Protein AF-A0A8T8WGK0-F1 (afdb_monomer)

Radius of gyration: 27.35 Å; Cα contacts (8 Å, |Δi|>4): 465; chains: 1; bounding box: 69×66×84 Å

Foldseek 3Di:
DDQLLVCLVVLVLVVNLVVLVVCLPPDPVSLLVNLVVLLVSLLVVLVSSLVNLVSLLVQCPRPDLSSNLSSLSSLLSNLQPPLCSCLVVLVSLLVQLQPPPHDLSSNLSSLLSLLSNCLVPVPSRLDPSSLVSLLVCCVDPDPSSLLSSLQSLLSNLNNPLVSCLVVLLSLLVSCPPPDPSSVLSSLSSLLSNLVVPLVSCVNSLVSLLVQCPPPDLSSNLSSLSSLLSLLLVLDPPDPDDDDDDDDDDDPPPPDRPPCSLVSLVVSLVVLPPDDDSSVSSNVSSCVSVVSNCVVVPPDDDDDDDDDDDDDDDDDDDDDDDDDDDDDDVLPPDPVSCVVCVVVVVVVQDDDDDQADPPPRHGDDPPDQADPPPRHGD

Mean predicted aligned error: 15.57 Å

Sequence (377 aa):
MTDITTLLDRDDTDAVRARLADRREGDARERKDLLRALRSAAEDDPAAVGRVADAVVPYLTDPDRAVRLSTAKVFVAVAERCPERVVPVREALAERLADEDEFYYVRARAAEALGYAAVADPAAVASPELLADLRIGLAFDDREVREKLAKALEHVALGDPDRLRHRVADLAEHLDDDAETVRYHLLAALVVVGCVDPERLTDARPALVARLDDESPYVRGRAAEALGLLTRADDPEETEDGAGGIEDGAGAAIGTVPGVADDLRAAARVEEADGDATRFVADRVRFALASAADVDAGLVQESDADPGPEPEGVFGDDAPEDDACGDDAAVGTVEGVRATSEAAVTAIRRPNETRCPHCGTDVPDTAPICPVCGSPR

InterPro domains:
  IPR011989 Armadillo-like helical [G3DSA:1.25.10.10] (5-135)
  IPR011989 Armadillo-like helical [G3DSA:1.25.10.10] (160-235)
  IPR016024 Armadillo-type fold [SSF48371] (23-237)
  IPR021133 HEAT, type 2 [PS50077] (204-241)
  IPR026870 Zinc-ribbon domain [PF13240] (356-376)

Structure (mmCIF, N/CA/C/O backbone):
data_AF-A0A8T8WGK0-F1
#
_entry.id   AF-A0A8T8WGK0-F1
#
loop_
_atom_site.group_PDB
_atom_site.id
_atom_site.type_symbol
_atom_site.label_atom_id
_atom_site.label_alt_id
_atom_site.label_comp_id
_atom_site.label_asym_id
_atom_site.label_entity_id
_atom_site.label_seq_id
_atom_site.pdbx_PDB_ins_code
_atom_site.Cartn_x
_atom_site.Cartn_y
_atom_site.Cartn_z
_atom_site.occupancy
_atom_site.B_iso_or_equiv
_atom_site.auth_seq_id
_atom_site.auth_comp_id
_atom_site.auth_asym_id
_atom_site.auth_atom_id
_atom_site.pdbx_PDB_model_num
ATOM 1 N N . MET A 1 1 ? -18.187 10.151 29.656 1.00 60.22 1 MET A N 1
ATOM 2 C CA . MET A 1 1 ? -17.055 9.311 29.212 1.00 60.22 1 MET A CA 1
ATOM 3 C C . MET A 1 1 ? -16.107 10.193 28.434 1.00 60.22 1 MET A C 1
ATOM 5 O O . MET A 1 1 ? -16.592 10.947 27.602 1.00 60.22 1 MET A O 1
ATOM 9 N N . THR A 1 2 ? -14.812 10.140 28.737 1.00 74.00 2 THR A N 1
ATOM 10 C CA . THR A 1 2 ? -13.783 10.882 27.996 1.00 74.00 2 THR A CA 1
ATOM 11 C C . THR A 1 2 ? -13.694 10.348 26.566 1.00 74.00 2 THR A C 1
ATOM 13 O O . THR A 1 2 ? -13.798 9.135 26.352 1.00 74.00 2 THR A O 1
ATOM 16 N N . ASP A 1 3 ? -13.577 11.255 25.599 1.00 89.06 3 ASP A N 1
ATOM 17 C CA . ASP A 1 3 ? -13.419 10.905 24.188 1.00 89.06 3 ASP A CA 1
ATOM 18 C C . ASP A 1 3 ? -12.036 10.284 23.928 1.00 89.06 3 ASP A C 1
ATOM 20 O O . ASP A 1 3 ? -11.077 10.598 24.634 1.00 89.06 3 ASP A O 1
ATOM 24 N N . ILE A 1 4 ? -11.928 9.387 22.942 1.00 91.50 4 ILE A N 1
ATOM 25 C CA . ILE A 1 4 ? -10.671 8.683 22.639 1.00 91.50 4 ILE A CA 1
ATOM 26 C C . ILE A 1 4 ? -9.580 9.648 22.164 1.00 91.50 4 ILE A C 1
ATOM 28 O O . ILE A 1 4 ? -8.421 9.461 22.512 1.00 91.50 4 ILE A O 1
ATOM 32 N N . THR A 1 5 ? -9.963 10.716 21.460 1.00 91.62 5 THR A N 1
ATOM 33 C CA . THR A 1 5 ? -9.061 11.795 21.028 1.00 91.62 5 THR A CA 1
ATOM 34 C C . THR A 1 5 ? -8.406 12.474 22.229 1.00 91.62 5 THR A C 1
ATOM 36 O O . THR A 1 5 ? -7.192 12.542 22.316 1.00 91.62 5 THR A O 1
ATOM 39 N N . THR A 1 6 ? -9.192 12.824 23.250 1.00 93.38 6 THR A N 1
ATOM 40 C CA . THR A 1 6 ? -8.680 13.424 24.489 1.00 93.38 6 THR A CA 1
ATOM 41 C C . THR A 1 6 ? -7.742 12.490 25.257 1.00 93.38 6 THR A C 1
ATOM 43 O O . THR A 1 6 ? -6.868 12.962 25.981 1.00 93.38 6 THR A O 1
ATOM 46 N N . LEU A 1 7 ? -7.937 11.170 25.163 1.00 94.44 7 LEU A N 1
ATOM 47 C CA . LEU A 1 7 ? -7.018 10.202 25.768 1.00 94.44 7 LEU A CA 1
ATOM 48 C C . LEU A 1 7 ? -5.700 10.123 24.983 1.00 94.44 7 LEU A C 1
ATOM 50 O O . LEU A 1 7 ? -4.641 10.087 25.604 1.00 94.44 7 LEU A O 1
ATOM 54 N N . LEU A 1 8 ? -5.764 10.170 23.648 1.00 93.88 8 LEU A N 1
ATOM 55 C CA . LEU A 1 8 ? -4.589 10.243 22.772 1.00 93.88 8 LEU A CA 1
ATOM 56 C C . LEU A 1 8 ? -3.796 11.542 22.988 1.00 93.88 8 LEU A C 1
ATOM 58 O O . LEU A 1 8 ? -2.585 11.475 23.165 1.00 93.88 8 LEU A O 1
ATOM 62 N N . ASP A 1 9 ? -4.468 12.693 23.098 1.00 92.75 9 ASP A N 1
ATOM 63 C CA . ASP A 1 9 ? -3.840 14.003 23.358 1.00 92.75 9 ASP A CA 1
ATOM 64 C C . ASP A 1 9 ? -3.072 14.044 24.689 1.00 92.75 9 ASP A C 1
ATOM 66 O O . ASP A 1 9 ? -2.135 14.821 24.873 1.00 92.75 9 ASP A O 1
ATOM 70 N N . ARG A 1 10 ? -3.499 13.225 25.656 1.00 94.00 10 ARG A N 1
ATOM 71 C CA . ARG A 1 10 ? -2.862 13.085 26.973 1.00 94.00 10 ARG A CA 1
ATOM 72 C C . ARG A 1 10 ? -1.797 11.994 27.011 1.00 94.00 10 ARG A C 1
ATOM 74 O O . ARG A 1 10 ? -1.214 11.781 28.070 1.00 94.00 10 ARG A O 1
ATOM 81 N N . ASP A 1 11 ? -1.581 11.309 25.892 1.00 93.25 11 ASP A N 1
ATOM 82 C CA . ASP A 1 11 ? -0.727 10.131 25.764 1.00 93.25 11 ASP A CA 1
ATOM 83 C C . ASP A 1 11 ? -1.072 9.001 26.757 1.00 93.25 11 ASP A C 1
ATOM 85 O O . ASP A 1 11 ? -0.218 8.226 27.192 1.00 93.25 11 ASP A O 1
ATOM 89 N N . ASP A 1 12 ? -2.350 8.889 27.132 1.00 96.06 12 ASP A N 1
ATOM 90 C CA . ASP A 1 12 ? -2.836 7.885 28.084 1.00 96.06 12 ASP A CA 1
ATOM 91 C C . ASP A 1 12 ? -3.135 6.565 27.359 1.00 96.06 12 ASP A C 1
ATOM 93 O O . ASP A 1 12 ? -4.286 6.176 27.136 1.00 96.06 12 ASP A O 1
ATOM 97 N N . THR A 1 13 ? -2.068 5.893 26.921 1.00 95.81 13 THR A N 1
ATOM 98 C CA . THR A 1 13 ? -2.166 4.671 26.106 1.00 95.81 13 THR A CA 1
ATOM 99 C C . THR A 1 13 ? -2.934 3.545 26.804 1.00 95.81 13 THR A C 1
ATOM 101 O O . THR A 1 13 ? -3.699 2.842 26.143 1.00 95.81 13 THR A O 1
ATOM 104 N N . ASP A 1 14 ? -2.820 3.408 28.127 1.00 96.88 14 ASP A N 1
ATOM 105 C CA . ASP A 1 14 ? -3.568 2.414 28.905 1.00 96.88 14 ASP A CA 1
ATOM 106 C C . ASP A 1 14 ? -5.072 2.709 28.895 1.00 96.88 14 ASP A C 1
ATOM 108 O O . ASP A 1 14 ? -5.882 1.807 28.648 1.00 96.88 14 ASP A O 1
ATOM 112 N N . ALA A 1 15 ? -5.472 3.973 29.079 1.00 96.50 15 ALA A N 1
ATOM 113 C CA . ALA A 1 15 ? -6.876 4.353 28.976 1.00 96.50 15 ALA A CA 1
ATOM 114 C C . ALA A 1 15 ? -7.414 4.190 27.548 1.00 96.50 15 ALA A C 1
ATOM 116 O O . ALA A 1 15 ? -8.556 3.756 27.379 1.00 96.50 15 ALA A O 1
ATOM 117 N N . VAL A 1 16 ? -6.614 4.490 26.517 1.00 97.06 16 VAL A N 1
ATOM 118 C CA . VAL A 1 16 ? -6.990 4.245 25.113 1.00 97.06 16 VAL A CA 1
ATOM 119 C C . VAL A 1 16 ? -7.228 2.751 24.873 1.00 97.06 16 VAL A C 1
ATOM 121 O O . VAL A 1 16 ? -8.257 2.377 24.310 1.00 97.06 16 VAL A O 1
ATOM 124 N N . ARG A 1 17 ? -6.330 1.882 25.350 1.00 97.69 17 ARG A N 1
ATOM 125 C CA . ARG A 1 17 ? -6.456 0.418 25.236 1.00 97.69 17 ARG A CA 1
ATOM 126 C C . ARG A 1 17 ? -7.698 -0.106 25.947 1.00 97.69 17 ARG A C 1
ATOM 128 O O . ARG A 1 17 ? -8.463 -0.862 25.350 1.00 97.69 17 ARG A O 1
ATOM 135 N N . ALA A 1 18 ? -7.942 0.337 27.180 1.00 96.06 18 ALA A N 1
ATOM 136 C CA . ALA A 1 18 ? -9.149 -0.016 27.925 1.00 96.06 18 ALA A CA 1
ATOM 137 C C . ALA A 1 18 ? -10.416 0.436 27.180 1.00 96.06 18 ALA A C 1
ATOM 139 O O . ALA A 1 18 ? -11.357 -0.334 27.004 1.00 96.06 18 ALA A O 1
ATOM 140 N N . ARG A 1 19 ? -10.409 1.659 26.636 1.00 94.19 19 ARG A N 1
ATOM 141 C CA . ARG A 1 19 ? -11.523 2.211 25.856 1.00 94.19 19 ARG A CA 1
ATOM 142 C C . ARG A 1 19 ? -11.811 1.404 24.589 1.00 94.19 19 ARG A C 1
ATOM 144 O O . ARG A 1 19 ? -12.983 1.216 24.253 1.00 94.19 19 ARG A O 1
ATOM 151 N N . LEU A 1 20 ? -10.762 0.969 23.887 1.00 96.38 20 LEU A N 1
ATOM 152 C CA . LEU A 1 20 ? -10.852 0.105 22.711 1.00 96.38 20 LEU A CA 1
ATOM 153 C C . LEU A 1 20 ? -11.410 -1.266 23.080 1.00 96.38 20 LEU A C 1
ATOM 155 O O . LEU A 1 20 ? -12.270 -1.760 22.360 1.00 96.38 20 LEU A O 1
ATOM 159 N N . ALA A 1 21 ? -10.980 -1.857 24.195 1.00 95.50 21 ALA A N 1
ATOM 160 C CA . ALA A 1 21 ? -11.504 -3.135 24.668 1.00 95.50 21 ALA A CA 1
ATOM 161 C C . ALA A 1 21 ? -13.000 -3.037 25.017 1.00 95.50 21 ALA A C 1
ATOM 163 O O . ALA A 1 21 ? -13.801 -3.790 24.463 1.00 95.50 21 ALA A O 1
ATOM 164 N N . ASP A 1 22 ? -13.387 -2.046 25.825 1.00 93.38 22 ASP A N 1
ATOM 165 C CA . ASP A 1 22 ? -14.773 -1.826 26.262 1.00 93.38 22 ASP A CA 1
ATOM 166 C C . ASP A 1 22 ? -15.740 -1.614 25.090 1.00 93.38 22 ASP A C 1
ATOM 168 O O . ASP A 1 22 ? -16.918 -1.964 25.155 1.00 93.38 22 ASP A O 1
ATOM 172 N N . ARG A 1 23 ? -15.277 -0.998 23.995 1.00 92.38 23 ARG A N 1
ATOM 173 C CA . ARG A 1 23 ? -16.134 -0.707 22.836 1.00 92.38 23 ARG A CA 1
ATOM 174 C C . ARG A 1 23 ? -16.367 -1.883 21.911 1.00 92.38 23 ARG A C 1
ATOM 176 O O . ARG A 1 23 ? -17.273 -1.785 21.088 1.00 92.38 23 ARG A O 1
ATOM 183 N N . ARG A 1 24 ? -15.647 -2.995 22.067 1.00 91.81 24 ARG A N 1
ATOM 184 C CA . ARG A 1 24 ? -15.881 -4.197 21.252 1.00 91.81 24 ARG A CA 1
ATOM 185 C C . ARG A 1 24 ? -17.275 -4.786 21.460 1.00 91.81 24 ARG A C 1
ATOM 187 O O . ARG A 1 24 ? -17.828 -5.360 20.530 1.00 91.81 24 ARG A O 1
ATOM 194 N N . GLU A 1 25 ? -17.843 -4.610 22.649 1.00 90.62 25 GLU A N 1
ATOM 195 C CA . GLU A 1 25 ? -19.187 -5.086 23.002 1.00 90.62 25 GLU A CA 1
ATOM 196 C C . GLU A 1 25 ? -20.304 -4.108 22.599 1.00 90.62 25 GLU A C 1
ATOM 198 O O . GLU A 1 25 ? -21.482 -4.455 22.668 1.00 90.62 25 GLU A O 1
ATOM 203 N N . GLY A 1 26 ? -19.944 -2.890 22.173 1.00 90.69 26 GLY A N 1
ATOM 204 C CA . GLY A 1 26 ? -20.891 -1.900 21.662 1.00 90.69 26 GLY A CA 1
ATOM 205 C C . GLY A 1 26 ? -21.495 -2.318 20.325 1.00 90.69 26 GLY A C 1
ATOM 206 O O . GLY A 1 26 ? -21.055 -3.287 19.703 1.00 90.69 26 GLY A O 1
ATOM 207 N N . ASP A 1 27 ? -22.488 -1.578 19.842 1.00 94.50 27 ASP A N 1
ATOM 208 C CA . ASP A 1 27 ? -23.070 -1.865 18.529 1.00 94.50 27 ASP A CA 1
ATOM 209 C C . ASP A 1 27 ? -22.104 -1.520 17.372 1.00 94.50 27 ASP A C 1
ATOM 211 O O . ASP A 1 27 ? -21.079 -0.851 17.542 1.00 94.50 27 ASP A O 1
ATOM 215 N N . ALA A 1 28 ? -22.405 -1.992 16.157 1.00 94.44 28 ALA A N 1
ATOM 216 C CA . ALA A 1 28 ? -21.527 -1.782 15.003 1.00 94.44 28 ALA A CA 1
ATOM 217 C C . ALA A 1 28 ? -21.319 -0.294 14.662 1.00 94.44 28 ALA A C 1
ATOM 219 O O . ALA A 1 28 ? -20.261 0.088 14.154 1.00 94.44 28 ALA A O 1
ATOM 220 N N . ARG A 1 29 ? -22.302 0.567 14.957 1.00 93.94 29 ARG A N 1
ATOM 221 C CA . ARG A 1 29 ? -22.196 2.008 14.724 1.00 93.94 29 ARG A CA 1
ATOM 222 C C . ARG A 1 29 ? -21.229 2.636 15.717 1.00 93.94 29 ARG A C 1
ATOM 224 O O . ARG A 1 29 ? -20.372 3.404 15.293 1.00 93.94 29 ARG A O 1
ATOM 231 N N . GLU A 1 30 ? -21.309 2.271 16.991 1.00 94.62 30 GLU A N 1
ATOM 232 C CA . GLU A 1 30 ? -20.379 2.741 18.019 1.00 94.62 30 GLU A CA 1
ATOM 233 C C . GLU A 1 30 ? -18.934 2.334 17.711 1.00 94.62 30 GLU A C 1
ATOM 235 O O . GLU A 1 30 ? -18.028 3.164 17.816 1.00 94.62 30 GLU A O 1
ATOM 240 N N . ARG A 1 31 ? -18.713 1.084 17.279 1.00 96.81 31 ARG A N 1
ATOM 241 C CA . ARG A 1 31 ? -17.383 0.599 16.867 1.00 96.81 31 ARG A CA 1
ATOM 242 C C . ARG A 1 31 ? -16.861 1.350 15.646 1.00 96.81 31 ARG A C 1
ATOM 244 O O . ARG A 1 31 ? -15.711 1.780 15.619 1.00 96.81 31 ARG A O 1
ATOM 251 N N . LYS A 1 32 ? -17.716 1.580 14.649 1.00 95.50 32 LYS A N 1
ATOM 252 C CA . LYS A 1 32 ? -17.356 2.340 13.447 1.00 95.50 32 LYS A CA 1
ATOM 253 C C . LYS A 1 32 ? -17.041 3.807 13.749 1.00 95.50 32 LYS A C 1
ATOM 255 O O . LYS A 1 32 ? -16.092 4.351 13.187 1.00 95.50 32 LYS A O 1
ATOM 260 N N . ASP A 1 33 ? -17.823 4.455 14.607 1.00 94.50 33 ASP A N 1
ATOM 261 C CA . ASP A 1 33 ? -17.605 5.854 14.977 1.00 94.50 33 ASP A CA 1
ATOM 262 C C . ASP A 1 33 ? -16.307 6.013 15.785 1.00 94.50 33 ASP A C 1
ATOM 264 O O . ASP A 1 33 ? -15.546 6.946 15.528 1.00 94.50 33 ASP A O 1
ATOM 268 N N . LEU A 1 34 ? -15.985 5.043 16.650 1.00 96.25 34 LEU A N 1
ATOM 269 C CA . LEU A 1 34 ? -14.693 4.959 17.335 1.00 96.25 34 LEU A CA 1
ATOM 270 C C . LEU A 1 34 ? -13.517 4.862 16.353 1.00 96.25 34 LEU A C 1
ATOM 272 O O . LEU A 1 34 ? -12.570 5.637 16.451 1.00 96.25 34 LEU A O 1
ATOM 276 N N . LEU A 1 35 ? -13.579 3.940 15.388 1.00 97.81 35 LEU A N 1
ATOM 277 C CA . LEU A 1 35 ? -12.514 3.765 14.394 1.00 97.81 35 LEU A CA 1
ATOM 278 C C . LEU A 1 35 ? -12.384 4.971 13.461 1.00 97.81 35 LEU A C 1
ATOM 280 O O . LEU A 1 35 ? -11.283 5.301 13.031 1.00 97.81 35 LEU A O 1
ATOM 284 N N . ARG A 1 36 ? -13.487 5.670 13.165 1.00 96.00 36 ARG A N 1
ATOM 285 C CA . ARG A 1 36 ? -13.426 6.935 12.422 1.00 96.00 36 ARG A CA 1
ATOM 286 C C . ARG A 1 36 ? -12.696 8.013 13.224 1.00 96.00 36 ARG A C 1
ATOM 288 O O . ARG A 1 36 ? -11.888 8.726 12.638 1.00 96.00 36 ARG A O 1
ATOM 295 N N . ALA A 1 37 ? -12.957 8.117 14.528 1.00 96.62 37 ALA A N 1
ATOM 296 C CA . ALA A 1 37 ? -12.243 9.047 15.401 1.00 96.62 37 ALA A CA 1
ATOM 297 C C . ALA A 1 37 ? -10.745 8.709 15.475 1.00 96.62 37 ALA A C 1
ATOM 299 O O . ALA A 1 37 ? -9.919 9.600 15.319 1.00 96.62 37 ALA A O 1
ATOM 300 N N . LEU A 1 38 ? -10.392 7.425 15.608 1.00 97.62 38 LEU A N 1
ATOM 301 C CA . LEU A 1 38 ? -8.996 6.972 15.551 1.00 97.62 38 LEU A CA 1
ATOM 302 C C . LEU A 1 38 ? -8.327 7.287 14.217 1.00 97.62 38 LEU A C 1
ATOM 304 O O . LEU A 1 38 ? -7.182 7.714 14.205 1.00 97.62 38 LEU A O 1
ATOM 308 N N . ARG A 1 39 ? -9.024 7.085 13.096 1.00 97.44 39 ARG A N 1
ATOM 309 C CA . ARG A 1 39 ? -8.480 7.411 11.776 1.00 97.44 39 ARG A CA 1
ATOM 310 C C . ARG A 1 39 ? -8.207 8.907 11.655 1.00 97.44 39 ARG A C 1
ATOM 312 O O . ARG A 1 39 ? -7.132 9.268 11.204 1.00 97.44 39 ARG A O 1
ATOM 319 N N . SER A 1 40 ? -9.155 9.749 12.069 1.00 96.88 40 SER A N 1
ATOM 320 C CA . SER A 1 40 ? -8.956 11.204 12.086 1.00 96.88 40 SER A CA 1
ATOM 321 C C . SER A 1 40 ? -7.762 11.577 12.962 1.00 96.88 40 SER A C 1
ATOM 323 O O . SER A 1 40 ? -6.917 12.347 12.536 1.00 96.88 40 SER A O 1
ATOM 325 N N . ALA A 1 41 ? -7.641 10.972 14.147 1.00 96.88 41 ALA A N 1
ATOM 326 C CA . ALA A 1 41 ? -6.497 11.201 15.021 1.00 96.88 41 ALA A CA 1
ATOM 327 C C . ALA A 1 41 ? -5.175 10.719 14.399 1.00 96.88 41 ALA A C 1
ATOM 329 O O . ALA A 1 41 ? -4.166 11.383 14.567 1.00 96.88 41 ALA A O 1
ATOM 330 N N . ALA A 1 42 ? -5.166 9.612 13.650 1.00 97.00 42 ALA A N 1
ATOM 331 C CA . ALA A 1 42 ? -3.979 9.140 12.932 1.00 97.00 42 ALA A CA 1
ATOM 332 C C . ALA A 1 42 ? -3.608 10.047 11.746 1.00 97.00 42 ALA A C 1
ATOM 334 O O . ALA A 1 42 ? -2.440 10.136 11.380 1.00 97.00 42 ALA A O 1
ATOM 335 N N . GLU A 1 43 ? -4.588 10.725 11.142 1.00 94.44 43 GLU A N 1
ATOM 336 C CA . GLU A 1 43 ? -4.340 11.741 10.117 1.00 94.44 43 GLU A CA 1
ATOM 337 C C . GLU A 1 43 ? -3.670 12.998 10.701 1.00 94.44 43 GLU A C 1
ATOM 339 O O . GLU A 1 43 ? -2.978 13.686 9.951 1.00 94.44 43 GLU A O 1
ATOM 344 N N . ASP A 1 44 ? -3.801 13.255 12.006 1.00 95.56 44 ASP A N 1
ATOM 345 C CA . ASP A 1 44 ? -3.163 14.374 12.714 1.00 95.56 44 ASP A CA 1
ATOM 346 C C . ASP A 1 44 ? -1.846 13.960 13.409 1.00 95.56 44 ASP A C 1
ATOM 348 O O . ASP A 1 44 ? -0.793 14.543 13.151 1.00 95.56 44 ASP A O 1
ATOM 352 N N . ASP A 1 45 ? -1.887 12.923 14.253 1.00 96.44 45 ASP A N 1
ATOM 353 C CA . ASP A 1 45 ? -0.754 12.324 14.971 1.00 96.44 45 ASP A CA 1
ATOM 354 C C . ASP A 1 45 ? -0.748 10.785 14.799 1.00 96.44 45 ASP A C 1
ATOM 356 O O . ASP A 1 45 ? -1.259 10.029 15.643 1.00 96.44 45 ASP A O 1
ATOM 360 N N . PRO A 1 46 ? -0.149 10.278 13.706 1.00 96.19 46 PRO A N 1
ATOM 361 C CA . PRO A 1 46 ? -0.062 8.842 13.445 1.00 96.19 46 PRO A CA 1
ATOM 362 C C . PRO A 1 46 ? 0.770 8.098 14.497 1.00 96.19 46 PRO A C 1
ATOM 364 O O . PRO A 1 46 ? 0.527 6.913 14.739 1.00 96.19 46 PRO A O 1
ATOM 367 N N . ALA A 1 47 ? 1.711 8.768 15.172 1.00 96.81 47 ALA A N 1
ATOM 368 C CA . ALA A 1 47 ? 2.557 8.139 16.180 1.00 96.81 47 ALA A CA 1
ATOM 369 C C . ALA A 1 47 ? 1.764 7.802 17.451 1.00 96.81 47 ALA A C 1
ATOM 371 O O . ALA A 1 47 ? 1.952 6.718 18.012 1.00 96.81 47 ALA A O 1
ATOM 372 N N . ALA A 1 48 ? 0.853 8.682 17.883 1.00 96.88 48 ALA A N 1
ATOM 373 C CA . ALA A 1 48 ? -0.021 8.430 19.031 1.00 96.88 48 ALA A CA 1
ATOM 374 C C . ALA A 1 48 ? -0.925 7.209 18.809 1.00 96.88 48 ALA A C 1
ATOM 376 O O . ALA A 1 48 ? -1.005 6.328 19.669 1.00 96.88 48 ALA A O 1
ATOM 377 N N . VAL A 1 49 ? -1.550 7.101 17.632 1.00 98.06 49 VAL A N 1
ATOM 378 C CA . VAL A 1 49 ? -2.375 5.930 17.286 1.00 98.06 49 VAL A CA 1
ATOM 379 C C . VAL A 1 49 ? -1.507 4.682 17.085 1.00 98.06 49 VAL A C 1
ATOM 381 O O . VAL A 1 49 ? -1.867 3.595 17.538 1.00 98.06 49 VAL A O 1
ATOM 384 N N . GLY A 1 50 ? -0.317 4.829 16.496 1.00 97.25 50 GLY A N 1
ATOM 385 C CA . GLY A 1 50 ? 0.645 3.743 16.319 1.00 97.25 50 GLY A CA 1
ATOM 386 C C . GLY A 1 50 ? 1.106 3.092 17.630 1.00 97.25 50 GLY A C 1
ATOM 387 O O . GLY A 1 50 ? 1.361 1.889 17.654 1.00 97.25 50 GLY A O 1
ATOM 388 N N . ARG A 1 51 ? 1.149 3.830 18.753 1.00 97.69 51 ARG A N 1
ATOM 389 C CA . ARG A 1 51 ? 1.468 3.273 20.089 1.00 97.69 51 ARG A CA 1
ATOM 390 C C . ARG A 1 51 ? 0.436 2.263 20.606 1.00 97.69 51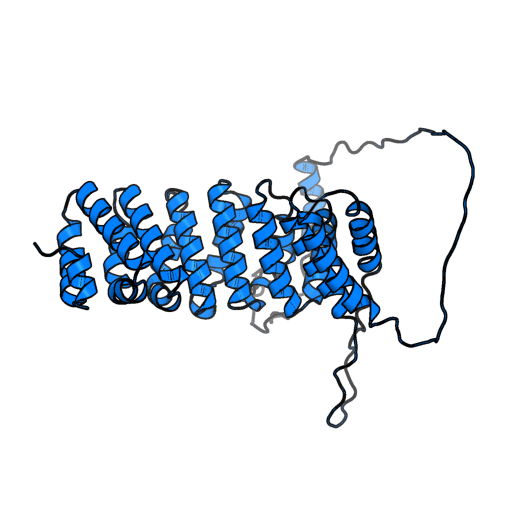 ARG A C 1
ATOM 392 O O . ARG A 1 51 ? 0.748 1.505 21.524 1.00 97.69 51 ARG A O 1
ATOM 399 N N . VAL A 1 52 ? -0.772 2.247 20.041 1.00 97.88 52 VAL A N 1
ATOM 400 C CA . VAL A 1 52 ? -1.873 1.345 20.422 1.00 97.88 52 VAL A CA 1
ATOM 401 C C . VAL A 1 52 ? -2.337 0.453 19.265 1.00 97.88 52 VAL A C 1
ATOM 403 O O . VAL A 1 52 ? -3.432 -0.106 19.323 1.00 97.88 52 VAL A O 1
ATOM 406 N N . ALA A 1 53 ? -1.515 0.300 18.222 1.00 97.88 53 ALA A N 1
ATOM 407 C CA . ALA A 1 53 ? -1.834 -0.467 17.016 1.00 97.88 53 ALA A CA 1
ATOM 408 C C . ALA A 1 53 ? -2.331 -1.895 17.318 1.00 97.88 53 ALA A C 1
ATOM 410 O O . ALA A 1 53 ? -3.321 -2.346 16.744 1.00 97.88 53 ALA A O 1
ATOM 411 N N . ASP A 1 54 ? -1.711 -2.584 18.274 1.00 98.19 54 ASP A N 1
ATOM 412 C CA . ASP A 1 54 ? -2.091 -3.934 18.701 1.00 98.19 54 ASP A CA 1
ATOM 413 C C . ASP A 1 54 ? -3.497 -3.996 19.327 1.00 98.19 54 ASP A C 1
ATOM 415 O O . ASP A 1 54 ? -4.215 -4.973 19.130 1.00 98.19 54 ASP A O 1
ATOM 419 N N . ALA A 1 55 ? -3.948 -2.934 20.004 1.00 98.19 55 ALA A N 1
ATOM 420 C CA . ALA A 1 55 ? -5.308 -2.857 20.544 1.00 98.19 55 ALA A CA 1
ATOM 421 C C . ALA A 1 55 ? -6.373 -2.586 19.465 1.00 98.19 55 ALA A C 1
ATOM 423 O O . ALA A 1 55 ? -7.563 -2.802 19.703 1.00 98.19 55 ALA A O 1
ATOM 424 N N . VAL A 1 56 ? -5.958 -2.135 18.278 1.00 98.50 56 VAL A N 1
ATOM 425 C CA . VAL A 1 56 ? -6.830 -1.928 17.112 1.00 98.50 56 VAL A CA 1
ATOM 426 C C . VAL A 1 56 ? -6.980 -3.219 16.290 1.00 98.50 56 VAL A C 1
ATOM 428 O O . VAL A 1 56 ? -8.036 -3.439 15.697 1.00 98.50 56 VAL A O 1
ATOM 431 N N . VAL A 1 57 ? -5.991 -4.125 16.319 1.00 98.69 57 VAL A N 1
ATOM 432 C CA . VAL A 1 57 ? -5.994 -5.411 15.581 1.00 98.69 57 VAL A CA 1
ATOM 433 C C . VAL A 1 57 ? -7.284 -6.227 15.735 1.00 98.69 57 VAL A C 1
ATOM 435 O O . VAL A 1 57 ? -7.786 -6.700 14.715 1.00 98.69 57 VAL A O 1
ATOM 438 N N . PRO A 1 58 ? -7.895 -6.378 16.929 1.00 98.50 58 PRO A N 1
ATOM 439 C CA . PRO A 1 58 ? -9.111 -7.180 17.077 1.00 98.50 58 PRO A CA 1
ATOM 440 C C . PRO A 1 58 ? -10.312 -6.688 16.255 1.00 98.50 58 PRO A C 1
ATOM 442 O O . PRO A 1 58 ? -11.281 -7.427 16.106 1.00 98.50 58 PRO A O 1
ATOM 445 N N . TYR A 1 59 ? -10.277 -5.452 15.745 1.00 98.56 59 TYR A N 1
ATOM 446 C CA . TYR A 1 59 ? -11.307 -4.901 14.865 1.00 98.56 59 TYR A CA 1
ATOM 447 C C . TYR A 1 59 ? -11.094 -5.260 13.383 1.00 98.56 59 TYR A C 1
ATOM 449 O O . TYR A 1 59 ? -11.960 -4.960 12.559 1.00 98.56 59 TYR A O 1
ATOM 457 N N . LEU A 1 60 ? -9.971 -5.890 13.013 1.00 98.38 60 LEU A N 1
ATOM 458 C CA . LEU A 1 60 ? -9.755 -6.429 11.665 1.00 98.38 60 LEU A CA 1
ATOM 459 C C . LEU A 1 60 ? -10.607 -7.670 11.404 1.00 98.38 60 LEU A C 1
ATOM 461 O O . LEU A 1 60 ? -10.864 -7.963 10.252 1.00 98.38 60 LEU A O 1
ATOM 465 N N . THR A 1 61 ? -11.076 -8.368 12.437 1.00 97.62 61 THR A N 1
ATOM 466 C CA . THR A 1 61 ? -11.924 -9.572 12.328 1.00 97.62 61 THR A CA 1
ATOM 467 C C . THR A 1 61 ? -13.351 -9.327 12.821 1.00 97.62 61 THR A C 1
ATOM 469 O O . THR A 1 61 ? -14.075 -10.257 13.174 1.00 97.62 61 THR A O 1
ATOM 472 N N . ASP A 1 62 ? -13.775 -8.061 12.868 1.00 98.25 62 ASP A N 1
ATOM 473 C CA . ASP A 1 62 ? -15.126 -7.693 13.287 1.00 98.25 62 ASP A CA 1
ATOM 474 C C . ASP A 1 62 ? -16.192 -8.326 12.370 1.00 98.25 62 ASP A C 1
ATOM 476 O O . ASP A 1 62 ? -16.001 -8.350 11.149 1.00 98.25 62 ASP A O 1
ATOM 480 N N . PRO A 1 63 ? -17.337 -8.805 12.899 1.00 95.69 63 PRO A N 1
ATOM 481 C CA . PRO A 1 63 ? -18.405 -9.357 12.063 1.00 95.69 63 PRO A CA 1
ATOM 482 C C . PRO A 1 63 ? -18.973 -8.342 11.056 1.00 95.69 63 PRO A C 1
ATOM 484 O O . PRO A 1 63 ? -19.459 -8.736 9.995 1.00 95.69 63 PRO A O 1
ATOM 487 N N . ASP A 1 64 ? -18.905 -7.040 11.349 1.00 97.25 64 ASP A N 1
ATOM 488 C CA . ASP A 1 64 ? -19.333 -5.987 10.434 1.00 97.25 64 ASP A CA 1
ATOM 489 C C . ASP A 1 64 ? -18.185 -5.564 9.500 1.00 97.25 64 ASP A C 1
ATOM 491 O O . ASP A 1 64 ? -17.176 -4.985 9.915 1.00 97.25 64 ASP A O 1
ATOM 495 N N . ARG A 1 65 ? -18.366 -5.788 8.192 1.00 96.75 65 ARG A N 1
ATOM 496 C CA . ARG A 1 65 ? -17.374 -5.428 7.161 1.00 96.75 65 ARG A CA 1
ATOM 497 C C . ARG A 1 65 ? -16.990 -3.943 7.157 1.00 96.75 65 ARG A C 1
ATOM 499 O O . ARG A 1 65 ? -15.871 -3.595 6.792 1.00 96.75 65 ARG A O 1
ATOM 506 N N . ALA A 1 66 ? -17.897 -3.042 7.542 1.00 96.44 66 ALA A N 1
ATOM 507 C CA . ALA A 1 66 ? -17.615 -1.611 7.591 1.00 96.44 66 ALA A CA 1
ATOM 508 C C . ALA A 1 66 ? -16.730 -1.247 8.788 1.00 96.44 66 ALA A C 1
ATOM 510 O O . ALA A 1 66 ? -15.992 -0.260 8.709 1.00 96.44 66 ALA A O 1
ATOM 511 N N . VAL A 1 67 ? -16.782 -2.035 9.867 1.00 98.31 67 VAL A N 1
ATOM 512 C CA . VAL A 1 67 ? -15.834 -1.940 10.980 1.00 98.31 67 VAL A CA 1
ATOM 513 C C . VAL A 1 67 ? -14.468 -2.420 10.494 1.00 98.31 67 VAL A C 1
ATOM 515 O O . VAL A 1 67 ? -13.544 -1.614 10.520 1.00 98.31 67 VAL A O 1
ATOM 518 N N . ARG A 1 68 ? -14.361 -3.619 9.898 1.00 98.56 68 ARG A N 1
ATOM 519 C CA . ARG A 1 68 ? -13.093 -4.136 9.330 1.00 98.56 68 ARG A CA 1
ATOM 520 C C . ARG A 1 68 ? -12.423 -3.160 8.360 1.00 98.56 68 ARG A C 1
ATOM 522 O O . ARG A 1 68 ? -11.244 -2.847 8.505 1.00 98.56 68 ARG A O 1
ATOM 529 N N . LEU A 1 69 ? -13.190 -2.595 7.423 1.00 97.94 69 LEU A N 1
ATOM 530 C CA . LEU A 1 69 ? -12.683 -1.596 6.478 1.00 97.94 69 LEU A CA 1
ATOM 531 C C . LEU A 1 69 ? -12.213 -0.313 7.172 1.00 97.94 69 LEU A C 1
ATOM 533 O O . LEU A 1 69 ? -11.197 0.263 6.784 1.00 97.94 69 LEU A O 1
ATOM 537 N N . SER A 1 70 ? -12.954 0.167 8.174 1.00 98.12 70 SER A N 1
ATOM 538 C CA . SER A 1 70 ? -12.530 1.334 8.957 1.00 98.12 70 SER A CA 1
ATOM 539 C C . SER A 1 70 ? -11.221 1.046 9.692 1.00 98.12 70 SER A C 1
ATOM 541 O O . SER A 1 70 ? -10.342 1.901 9.694 1.00 98.12 70 SER A O 1
ATOM 543 N N . THR A 1 71 ? -11.059 -0.166 10.225 1.00 98.75 71 THR A N 1
ATOM 544 C CA . THR A 1 71 ? -9.834 -0.624 10.887 1.00 98.75 71 THR A CA 1
ATOM 545 C C . THR A 1 71 ? -8.644 -0.638 9.933 1.00 98.75 71 THR A C 1
ATOM 547 O O . THR A 1 71 ? -7.617 -0.037 10.232 1.00 98.75 71 THR A O 1
ATOM 550 N N . ALA A 1 72 ? -8.785 -1.244 8.749 1.00 98.69 72 ALA A N 1
ATOM 551 C CA . ALA A 1 72 ? -7.720 -1.254 7.745 1.00 98.69 72 ALA A CA 1
ATOM 552 C C . ALA A 1 72 ? -7.309 0.175 7.340 1.00 98.69 72 ALA A C 1
ATOM 554 O O . ALA A 1 72 ? -6.126 0.471 7.205 1.00 98.69 72 ALA A O 1
ATOM 555 N N . LYS A 1 73 ? -8.268 1.108 7.237 1.00 98.56 73 LYS A N 1
ATOM 556 C CA . LYS A 1 73 ? -7.980 2.528 6.966 1.00 98.56 73 LYS A CA 1
ATOM 557 C C . LYS A 1 73 ? -7.252 3.244 8.108 1.00 98.56 73 LYS A C 1
ATOM 559 O O . LYS A 1 73 ? -6.500 4.168 7.821 1.00 98.56 73 LYS A O 1
ATOM 564 N N . VAL A 1 74 ? -7.461 2.850 9.369 1.00 98.81 74 VAL A N 1
ATOM 565 C CA . VAL A 1 74 ? -6.644 3.344 10.494 1.00 98.81 74 VAL A CA 1
ATOM 566 C C . VAL A 1 74 ? -5.193 2.912 10.294 1.00 98.81 74 VAL A C 1
ATOM 568 O O . VAL A 1 74 ? -4.302 3.749 10.383 1.00 98.81 74 VAL A O 1
ATOM 571 N N . PHE A 1 75 ? -4.953 1.643 9.950 1.00 98.81 75 PHE A N 1
ATOM 572 C CA . PHE A 1 75 ? -3.595 1.157 9.697 1.00 98.81 75 PHE A CA 1
ATOM 573 C C . PHE A 1 75 ? -2.939 1.816 8.485 1.00 98.81 75 PHE A C 1
ATOM 575 O O . PHE A 1 75 ? -1.763 2.138 8.571 1.00 98.81 75 PHE A O 1
ATOM 582 N N . VAL A 1 76 ? -3.681 2.100 7.409 1.00 98.69 76 VAL A N 1
ATOM 583 C CA . VAL A 1 76 ? -3.162 2.904 6.286 1.00 98.69 76 VAL A CA 1
ATOM 584 C C . VAL A 1 76 ? -2.732 4.297 6.756 1.00 98.69 76 VAL A C 1
ATOM 586 O O . VAL A 1 76 ? -1.617 4.710 6.456 1.00 98.69 76 VAL A O 1
ATOM 589 N N . ALA A 1 77 ? -3.576 4.999 7.524 1.00 98.25 77 ALA A N 1
ATOM 590 C CA . ALA A 1 77 ? -3.265 6.345 8.016 1.00 98.25 77 ALA A CA 1
ATOM 591 C C . ALA A 1 77 ? -2.028 6.371 8.933 1.00 98.25 77 ALA A C 1
ATOM 593 O O . ALA A 1 77 ? -1.226 7.298 8.859 1.00 98.25 77 ALA A O 1
ATOM 594 N N . VAL A 1 78 ? -1.847 5.338 9.765 1.00 98.56 78 VAL A N 1
ATOM 595 C CA . VAL A 1 78 ? -0.635 5.181 10.581 1.00 98.56 78 VAL A CA 1
ATOM 596 C C . VAL A 1 78 ? 0.572 4.845 9.703 1.00 98.56 78 VAL A C 1
ATOM 598 O O . VAL A 1 78 ? 1.601 5.503 9.820 1.00 98.56 78 VAL A O 1
ATOM 601 N N . ALA A 1 79 ? 0.462 3.849 8.820 1.00 98.12 79 ALA A N 1
ATOM 602 C CA . ALA A 1 79 ? 1.587 3.341 8.037 1.00 98.12 79 ALA A CA 1
ATOM 603 C C . ALA A 1 79 ? 2.163 4.382 7.070 1.00 98.12 79 ALA A C 1
ATOM 605 O O . ALA A 1 79 ? 3.367 4.402 6.854 1.00 98.12 79 ALA A O 1
ATOM 606 N N . GLU A 1 80 ? 1.325 5.268 6.527 1.00 95.62 80 GLU A N 1
ATOM 607 C CA . GLU A 1 80 ? 1.745 6.311 5.582 1.00 95.62 80 GLU A CA 1
ATOM 608 C C . GLU A 1 80 ? 2.836 7.237 6.153 1.00 95.62 80 GLU A C 1
ATOM 610 O O . GLU A 1 80 ? 3.647 7.774 5.403 1.00 95.62 80 GLU A O 1
ATOM 615 N N . ARG A 1 81 ? 2.868 7.434 7.478 1.00 95.50 81 ARG A N 1
ATOM 616 C CA . ARG A 1 81 ? 3.785 8.372 8.153 1.00 95.50 81 ARG A CA 1
ATOM 617 C C . ARG A 1 81 ? 4.592 7.760 9.298 1.00 95.50 81 ARG A C 1
ATOM 619 O O . ARG A 1 81 ? 5.609 8.324 9.689 1.00 95.50 81 ARG A O 1
ATOM 626 N N . CYS A 1 82 ? 4.151 6.626 9.831 1.00 97.31 82 CYS A N 1
ATOM 627 C CA . CYS A 1 82 ? 4.835 5.845 10.862 1.00 97.31 82 CYS A CA 1
ATOM 628 C C . CYS A 1 82 ? 4.815 4.346 10.492 1.00 97.31 82 CYS A C 1
ATOM 630 O O . CYS A 1 82 ? 4.220 3.537 11.218 1.00 97.31 82 CYS A O 1
ATOM 632 N N . PRO A 1 83 ? 5.405 3.956 9.346 1.00 96.88 83 PRO A N 1
ATOM 633 C CA . PRO A 1 83 ? 5.369 2.580 8.839 1.00 96.88 83 PRO A CA 1
ATOM 634 C C . PRO A 1 83 ? 5.914 1.547 9.836 1.00 96.88 83 PRO A C 1
ATOM 636 O O . PRO A 1 83 ? 5.367 0.449 9.961 1.00 96.88 83 PRO A O 1
ATOM 639 N N . GLU A 1 84 ? 6.909 1.917 10.645 1.00 97.25 84 GLU A N 1
ATOM 640 C CA . GLU A 1 84 ? 7.497 1.071 11.686 1.00 97.25 84 GLU A CA 1
ATOM 641 C C . GLU A 1 84 ? 6.493 0.662 12.777 1.00 97.25 84 GLU A C 1
ATOM 643 O O . GLU A 1 84 ? 6.663 -0.364 13.438 1.00 97.25 84 GLU A O 1
ATOM 648 N N . ARG A 1 85 ? 5.409 1.430 12.961 1.00 97.75 85 ARG A N 1
ATOM 649 C CA . ARG A 1 85 ? 4.341 1.122 13.928 1.00 97.75 85 ARG A CA 1
ATOM 650 C C . ARG A 1 85 ? 3.394 0.031 13.450 1.00 97.75 85 ARG A C 1
ATOM 652 O O . ARG A 1 85 ? 2.679 -0.540 14.271 1.00 97.75 85 ARG A O 1
ATOM 659 N N . VAL A 1 86 ? 3.390 -0.270 12.153 1.00 98.31 86 VAL A N 1
ATOM 660 C CA . VAL A 1 86 ? 2.516 -1.290 11.557 1.00 98.31 86 VAL A CA 1
ATOM 661 C C . VAL A 1 86 ? 3.228 -2.637 11.396 1.00 98.31 86 VAL A C 1
ATOM 663 O O . VAL A 1 86 ? 2.571 -3.676 11.419 1.00 98.31 86 VAL A O 1
ATOM 666 N N . VAL A 1 87 ? 4.565 -2.664 11.375 1.00 98.06 87 VAL A N 1
ATOM 667 C CA . VAL A 1 87 ? 5.364 -3.908 11.322 1.00 98.06 87 VAL A CA 1
ATOM 668 C C . VAL A 1 87 ? 4.956 -4.944 12.394 1.00 98.06 87 VAL A C 1
ATOM 670 O O . VAL A 1 87 ? 4.806 -6.123 12.056 1.00 98.06 87 VAL A O 1
ATOM 673 N N . PRO A 1 88 ? 4.686 -4.583 13.668 1.00 98.12 88 PRO A N 1
ATOM 674 C CA . PRO A 1 88 ? 4.268 -5.566 14.673 1.00 98.12 88 PRO A CA 1
ATOM 675 C C . PRO A 1 88 ? 2.925 -6.250 14.377 1.00 98.12 88 PRO A C 1
ATOM 677 O O . PRO A 1 88 ? 2.692 -7.351 14.867 1.00 98.12 88 PRO A O 1
ATOM 680 N N . VAL A 1 89 ? 2.051 -5.622 13.583 1.00 98.25 89 VAL A N 1
ATOM 681 C CA . VAL A 1 89 ? 0.698 -6.121 13.270 1.00 98.25 89 VAL A CA 1
ATOM 682 C C . VAL A 1 89 ? 0.564 -6.658 11.840 1.00 98.25 89 VAL A C 1
ATOM 684 O O . VAL A 1 89 ? -0.537 -7.016 11.424 1.00 98.25 89 VAL A O 1
ATOM 687 N N . ARG A 1 90 ? 1.675 -6.740 11.094 1.00 98.06 90 ARG A N 1
ATOM 688 C CA . ARG A 1 90 ? 1.720 -7.156 9.680 1.00 98.06 90 ARG A CA 1
ATOM 689 C C . ARG A 1 90 ? 1.011 -8.487 9.404 1.00 98.06 90 ARG A C 1
ATOM 691 O O . ARG A 1 90 ? 0.273 -8.566 8.436 1.00 98.06 90 ARG A O 1
ATOM 698 N N . GLU A 1 91 ? 1.147 -9.484 10.282 1.00 98.38 91 GLU A N 1
ATOM 699 C CA . GLU A 1 91 ? 0.527 -10.807 10.097 1.00 98.38 91 GLU A CA 1
ATOM 700 C C . GLU A 1 91 ? -1.004 -10.696 10.042 1.00 98.38 91 GLU A C 1
ATOM 702 O O . GLU A 1 91 ? -1.646 -11.259 9.165 1.00 98.38 91 GLU A O 1
ATOM 707 N N . ALA A 1 92 ? -1.601 -9.870 10.910 1.00 98.50 92 ALA A N 1
ATOM 708 C CA . ALA A 1 92 ? -3.050 -9.674 10.933 1.00 98.50 92 ALA A CA 1
ATOM 709 C C . ALA A 1 92 ? -3.576 -8.936 9.690 1.00 98.50 92 ALA A C 1
ATOM 711 O O . ALA A 1 92 ? -4.738 -9.111 9.322 1.00 98.50 92 ALA A O 1
ATOM 712 N N . LEU A 1 93 ? -2.747 -8.096 9.059 1.00 98.62 93 LEU A N 1
ATOM 713 C CA . LEU A 1 93 ? -3.065 -7.455 7.782 1.00 98.62 93 LEU A CA 1
ATOM 714 C C . LEU A 1 93 ? -2.866 -8.429 6.615 1.00 98.62 93 LEU A C 1
ATOM 716 O O . LEU A 1 93 ? -3.723 -8.481 5.737 1.00 98.62 93 LEU A O 1
ATOM 720 N N . ALA A 1 94 ? -1.795 -9.226 6.628 1.00 98.12 94 ALA A N 1
ATOM 721 C CA . ALA A 1 94 ? -1.522 -10.242 5.612 1.00 98.12 94 ALA A CA 1
ATOM 722 C C . ALA A 1 94 ? -2.648 -11.285 5.563 1.00 98.12 94 ALA A C 1
ATOM 724 O O . ALA A 1 94 ? -3.174 -11.564 4.491 1.00 98.12 94 ALA A O 1
ATOM 725 N N . GLU A 1 95 ? -3.137 -11.740 6.721 1.00 98.06 95 GLU A N 1
ATOM 726 C CA . GLU A 1 95 ? -4.319 -12.606 6.796 1.00 98.06 95 GLU A CA 1
ATOM 727 C C . GLU A 1 95 ? -5.567 -11.985 6.154 1.00 98.06 95 GLU A C 1
ATOM 729 O O . GLU A 1 95 ? -6.380 -12.706 5.589 1.00 98.06 95 GLU A O 1
ATOM 734 N N . ARG A 1 96 ? -5.768 -10.661 6.264 1.00 97.88 96 ARG A N 1
ATOM 735 C CA . ARG A 1 96 ? -6.913 -9.996 5.618 1.00 97.88 96 ARG A CA 1
ATOM 736 C C . ARG A 1 96 ? -6.731 -9.849 4.120 1.00 97.88 96 ARG A C 1
ATOM 738 O O . ARG A 1 96 ? -7.733 -9.791 3.427 1.00 97.88 96 ARG A O 1
ATOM 745 N N . LEU A 1 97 ? -5.498 -9.736 3.633 1.00 96.50 97 LEU A N 1
ATOM 746 C CA . LEU A 1 97 ? -5.196 -9.689 2.205 1.00 96.50 97 LEU A CA 1
ATOM 747 C C . LEU A 1 97 ? -5.403 -11.060 1.541 1.00 96.50 97 LEU A C 1
ATOM 749 O O . LEU A 1 97 ? -6.005 -11.120 0.468 1.00 96.50 97 LEU A O 1
ATOM 753 N N . ALA A 1 98 ? -4.939 -12.123 2.200 1.00 95.31 98 ALA A N 1
ATOM 754 C CA . ALA A 1 98 ? -4.997 -13.504 1.718 1.00 95.31 98 ALA A CA 1
ATOM 755 C C . ALA A 1 98 ? -6.394 -14.152 1.819 1.00 95.31 98 ALA A C 1
ATOM 757 O O . ALA A 1 98 ? -6.618 -15.231 1.280 1.00 95.31 98 ALA A O 1
ATOM 758 N N . ASP A 1 99 ? -7.336 -13.527 2.528 1.00 95.25 99 ASP A N 1
ATOM 759 C CA . ASP A 1 99 ? -8.702 -14.031 2.679 1.00 95.25 99 ASP A CA 1
ATOM 760 C C . ASP A 1 99 ? -9.527 -13.753 1.411 1.00 95.25 99 ASP A C 1
ATOM 762 O O . ASP A 1 99 ? -9.980 -12.632 1.188 1.00 95.25 99 ASP A O 1
ATOM 766 N N . GLU A 1 100 ? -9.722 -14.773 0.573 1.00 89.62 100 GLU A N 1
ATOM 767 C CA . GLU A 1 100 ? -10.496 -14.679 -0.677 1.00 89.62 100 GLU A CA 1
ATOM 768 C C . GLU A 1 100 ? -11.979 -14.328 -0.450 1.00 89.62 100 GLU A C 1
ATOM 770 O O . GLU A 1 100 ? -12.607 -13.721 -1.320 1.00 89.62 100 GLU A O 1
ATOM 775 N N . ASP A 1 101 ? -12.535 -14.658 0.722 1.00 93.25 101 ASP A N 1
ATOM 776 C CA . ASP A 1 101 ? -13.918 -14.337 1.096 1.00 93.25 101 ASP A CA 1
ATOM 777 C C . ASP A 1 101 ? -14.043 -12.924 1.704 1.00 93.25 101 ASP A C 1
ATOM 779 O O . ASP A 1 101 ? -15.153 -12.425 1.952 1.00 93.25 101 ASP A O 1
ATOM 783 N N . GLU A 1 102 ? -12.919 -12.251 1.968 1.00 94.88 102 GLU A N 1
ATOM 784 C CA . GLU A 1 102 ? -12.913 -10.910 2.531 1.00 94.88 102 GLU A CA 1
ATOM 785 C C . GLU A 1 102 ? -13.377 -9.872 1.506 1.00 94.88 102 GLU A C 1
ATOM 787 O O . GLU A 1 102 ? -13.120 -9.917 0.302 1.00 94.88 102 GLU A O 1
ATOM 792 N N . PHE A 1 103 ? -14.058 -8.850 2.014 1.00 94.44 103 PHE A N 1
ATOM 793 C CA . PHE A 1 103 ? -14.483 -7.721 1.219 1.00 94.44 103 PHE A CA 1
ATOM 794 C C . PHE A 1 103 ? -13.276 -7.051 0.554 1.00 94.44 103 PHE A C 1
ATOM 796 O O . PHE A 1 103 ? -12.388 -6.541 1.236 1.00 94.44 103 PHE A O 1
ATOM 803 N N . TYR A 1 104 ? -13.288 -6.986 -0.776 1.00 91.44 104 TYR A N 1
ATOM 804 C CA . TYR A 1 104 ? -12.165 -6.541 -1.605 1.00 91.44 104 TYR A CA 1
ATOM 805 C C . TYR A 1 104 ? -11.526 -5.208 -1.169 1.00 91.44 104 TYR A C 1
ATOM 807 O O . TYR A 1 104 ? -10.305 -5.066 -1.175 1.00 91.44 104 TYR A O 1
ATOM 815 N N . TYR A 1 105 ? -12.307 -4.233 -0.683 1.00 93.81 105 TYR A N 1
ATOM 816 C CA . TYR A 1 105 ? -11.736 -2.985 -0.159 1.00 93.81 105 TYR A CA 1
ATOM 817 C C . TYR A 1 105 ? -10.930 -3.160 1.138 1.00 93.81 105 TYR A C 1
ATOM 819 O O . TYR A 1 105 ? -10.060 -2.335 1.414 1.00 93.81 105 TYR A O 1
ATOM 827 N N . VAL A 1 106 ? -11.221 -4.166 1.964 1.00 97.31 106 VAL A N 1
ATOM 828 C CA . VAL A 1 106 ? -10.402 -4.499 3.141 1.00 97.31 106 VAL A CA 1
ATOM 829 C C . VAL A 1 106 ? -9.071 -5.079 2.675 1.00 97.31 106 VAL A C 1
ATOM 831 O O . VAL A 1 106 ? -8.040 -4.563 3.102 1.00 97.31 106 VAL A O 1
ATOM 834 N N . ARG A 1 107 ? -9.087 -6.041 1.739 1.00 96.62 107 ARG A N 1
ATOM 835 C CA . ARG A 1 107 ? -7.881 -6.608 1.104 1.00 96.62 107 ARG A CA 1
ATOM 836 C C . ARG A 1 107 ? -6.997 -5.513 0.506 1.00 96.62 107 ARG A C 1
ATOM 838 O O . ARG A 1 107 ? -5.828 -5.395 0.860 1.00 96.62 107 ARG A O 1
ATOM 845 N N . ALA A 1 108 ? -7.590 -4.616 -0.285 1.00 96.06 108 ALA A N 1
ATOM 846 C CA . ALA A 1 108 ? -6.897 -3.482 -0.895 1.00 96.06 108 ALA A CA 1
ATOM 847 C C . ALA A 1 108 ? -6.231 -2.554 0.142 1.00 96.06 108 ALA A C 1
ATOM 849 O O . ALA A 1 108 ? -5.103 -2.102 -0.043 1.00 96.06 108 ALA A O 1
ATOM 850 N N . ARG A 1 109 ? -6.910 -2.258 1.261 1.00 98.25 109 ARG A N 1
ATOM 851 C CA . ARG A 1 109 ? -6.348 -1.402 2.324 1.00 98.25 109 ARG A CA 1
ATOM 852 C C . ARG A 1 109 ? -5.319 -2.124 3.185 1.00 98.25 109 ARG A C 1
ATOM 854 O O . ARG A 1 109 ? -4.392 -1.475 3.659 1.00 98.25 109 ARG A O 1
ATOM 861 N N . ALA A 1 110 ? -5.457 -3.433 3.365 1.00 98.31 110 ALA A N 1
ATOM 862 C CA . ALA A 1 110 ? -4.443 -4.247 4.013 1.00 98.31 110 ALA A CA 1
ATOM 863 C C . ALA A 1 110 ? -3.151 -4.268 3.184 1.00 98.31 110 ALA A C 1
ATOM 865 O O . ALA A 1 110 ? -2.093 -3.958 3.727 1.00 98.31 110 ALA A O 1
ATOM 866 N N . ALA A 1 111 ? -3.246 -4.509 1.871 1.00 98.06 111 ALA A N 1
ATOM 867 C CA . ALA A 1 111 ? -2.109 -4.424 0.955 1.00 98.06 111 ALA A CA 1
ATOM 868 C C . ALA A 1 111 ? -1.433 -3.047 0.987 1.00 98.06 111 ALA A C 1
ATOM 870 O O . ALA A 1 111 ? -0.217 -2.968 1.112 1.00 98.06 111 ALA A O 1
ATOM 871 N N . GLU A 1 112 ? -2.208 -1.957 0.939 1.00 98.38 112 GLU A N 1
ATOM 872 C CA . GLU A 1 112 ? -1.656 -0.597 1.001 1.00 98.38 112 GLU A CA 1
ATOM 873 C C . GLU A 1 112 ? -0.882 -0.341 2.307 1.00 98.38 112 GLU A C 1
ATOM 875 O O . GLU A 1 112 ? 0.226 0.191 2.271 1.00 98.38 112 GLU A O 1
ATOM 880 N N . ALA A 1 113 ? -1.427 -0.750 3.459 1.00 98.62 113 ALA A N 1
ATOM 881 C CA . ALA A 1 113 ? -0.745 -0.609 4.746 1.00 98.62 113 ALA A CA 1
ATOM 882 C C . ALA A 1 113 ? 0.533 -1.465 4.832 1.00 98.62 113 ALA A C 1
ATOM 884 O O . ALA A 1 113 ? 1.541 -1.007 5.369 1.00 98.62 113 ALA A O 1
ATOM 885 N N . LEU A 1 114 ? 0.502 -2.687 4.288 1.00 98.56 114 LEU A N 1
ATOM 886 C CA . LEU A 1 114 ? 1.668 -3.571 4.212 1.00 98.56 114 LEU A CA 1
ATOM 887 C C . LEU A 1 114 ? 2.748 -3.007 3.286 1.00 98.56 114 LEU A C 1
ATOM 889 O O . LEU A 1 114 ? 3.916 -3.025 3.654 1.00 98.56 114 LEU A O 1
ATOM 893 N N . GLY A 1 115 ? 2.369 -2.440 2.139 1.00 97.06 115 GLY A N 1
ATOM 894 C CA . GLY A 1 115 ? 3.295 -1.752 1.242 1.00 97.06 115 GLY A CA 1
ATOM 895 C C . GLY A 1 115 ? 4.071 -0.659 1.974 1.00 97.06 115 GLY A C 1
ATOM 896 O O . GLY A 1 115 ? 5.296 -0.683 1.997 1.00 97.06 115 GLY A O 1
ATOM 897 N N . TYR A 1 116 ? 3.373 0.243 2.670 1.00 97.38 116 TYR A N 1
ATOM 898 C CA . TYR A 1 116 ? 4.030 1.266 3.488 1.00 97.38 116 TYR A CA 1
ATOM 899 C C . TYR A 1 116 ? 4.949 0.671 4.565 1.00 97.38 116 TYR A C 1
ATOM 901 O O . TYR A 1 116 ? 6.081 1.124 4.724 1.00 97.38 116 TYR A O 1
ATOM 909 N N . ALA A 1 117 ? 4.497 -0.361 5.282 1.00 97.88 117 ALA A N 1
ATOM 910 C CA . ALA A 1 117 ? 5.312 -1.026 6.298 1.00 97.88 117 ALA A CA 1
ATOM 911 C C . ALA A 1 117 ? 6.580 -1.681 5.710 1.00 97.88 117 ALA A C 1
ATOM 913 O O . ALA A 1 117 ? 7.615 -1.701 6.377 1.00 97.88 117 ALA A O 1
ATOM 914 N N . ALA A 1 118 ? 6.530 -2.161 4.462 1.00 96.56 118 ALA A N 1
ATOM 915 C CA . ALA A 1 118 ? 7.678 -2.738 3.766 1.00 96.56 118 ALA A CA 1
ATOM 916 C C . ALA A 1 118 ? 8.790 -1.715 3.481 1.00 96.56 118 ALA A C 1
ATOM 918 O O . ALA A 1 118 ? 9.942 -2.114 3.375 1.00 96.56 118 ALA A O 1
ATOM 919 N N . VAL A 1 119 ? 8.489 -0.411 3.434 1.00 94.00 119 VAL A N 1
ATOM 920 C CA . VAL A 1 119 ? 9.526 0.637 3.349 1.00 94.00 119 VAL A CA 1
ATOM 921 C C . VAL A 1 119 ? 10.360 0.700 4.634 1.00 94.00 119 VAL A C 1
ATOM 923 O O . VAL A 1 119 ? 11.549 0.995 4.585 1.00 94.00 119 VAL A O 1
ATOM 926 N N . ALA A 1 120 ? 9.753 0.422 5.794 1.00 94.12 120 ALA A N 1
ATOM 927 C CA . ALA A 1 120 ? 10.445 0.460 7.083 1.00 94.12 120 ALA A CA 1
ATOM 928 C C . ALA A 1 120 ? 11.182 -0.842 7.411 1.00 94.12 120 ALA A C 1
ATOM 930 O O . ALA A 1 120 ? 12.288 -0.803 7.945 1.00 94.12 120 ALA A O 1
ATOM 931 N N . ASP A 1 121 ? 10.553 -1.987 7.138 1.00 95.94 121 ASP A N 1
ATOM 932 C CA . ASP A 1 121 ? 11.134 -3.307 7.383 1.00 95.94 121 ASP A CA 1
ATOM 933 C C . ASP A 1 121 ? 10.716 -4.292 6.276 1.00 95.94 121 ASP A C 1
ATOM 935 O O . ASP A 1 121 ? 9.786 -5.095 6.446 1.00 95.94 121 ASP A O 1
ATOM 939 N N . PRO A 1 122 ? 11.386 -4.244 5.112 1.00 92.38 122 PRO A N 1
ATOM 940 C CA . PRO A 1 122 ? 11.068 -5.124 3.992 1.00 92.38 122 PRO A CA 1
ATOM 941 C C . PRO A 1 122 ? 11.308 -6.595 4.346 1.00 92.38 122 PRO A C 1
ATOM 943 O O . PRO A 1 122 ? 10.618 -7.476 3.832 1.00 92.38 122 PRO A O 1
ATOM 946 N N . ALA A 1 123 ? 12.239 -6.886 5.262 1.00 90.56 123 ALA A N 1
ATOM 947 C CA . ALA A 1 123 ? 12.515 -8.245 5.705 1.00 90.56 123 ALA A CA 1
ATOM 948 C C . ALA A 1 123 ? 11.384 -8.856 6.517 1.00 90.56 123 ALA A C 1
ATOM 950 O O . ALA A 1 123 ? 11.062 -10.025 6.297 1.00 90.56 123 ALA A O 1
ATOM 951 N N . ALA A 1 124 ? 10.761 -8.072 7.390 1.00 90.19 124 ALA A N 1
ATOM 952 C CA . ALA A 1 124 ? 9.615 -8.525 8.157 1.00 90.19 124 ALA A CA 1
ATOM 953 C C . ALA A 1 124 ? 8.332 -8.616 7.321 1.00 90.19 124 ALA A C 1
ATOM 955 O O . ALA A 1 124 ? 7.494 -9.468 7.615 1.00 90.19 124 ALA A O 1
ATOM 956 N N . VAL A 1 125 ? 8.148 -7.731 6.334 1.00 90.88 125 VAL A N 1
ATOM 957 C CA . VAL A 1 125 ? 6.855 -7.566 5.651 1.00 90.88 125 VAL A CA 1
ATOM 958 C C . VAL A 1 125 ? 6.798 -8.266 4.294 1.00 90.88 125 VAL A C 1
ATOM 960 O O . VAL A 1 125 ? 5.818 -8.946 4.021 1.00 90.88 125 VAL A O 1
ATOM 963 N N . ALA A 1 126 ? 7.824 -8.158 3.449 1.00 90.19 126 ALA A N 1
ATOM 964 C CA . ALA A 1 126 ? 7.798 -8.682 2.081 1.00 90.19 126 ALA A CA 1
ATOM 965 C C . ALA A 1 126 ? 8.176 -10.175 2.016 1.00 90.19 126 ALA A C 1
ATOM 967 O O . A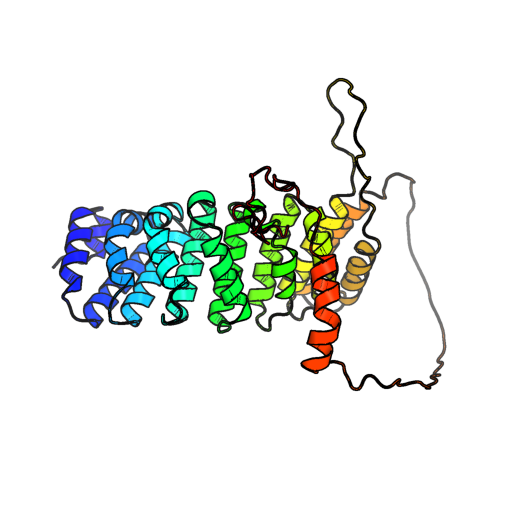LA A 1 126 ? 9.168 -10.545 1.377 1.00 90.19 126 ALA A O 1
ATOM 968 N N . SER A 1 127 ? 7.423 -11.035 2.712 1.00 92.81 127 SER A N 1
ATOM 969 C CA . SER A 1 127 ? 7.610 -12.490 2.641 1.00 92.81 127 SER A CA 1
ATOM 970 C C . SER A 1 127 ? 7.266 -13.034 1.243 1.00 92.81 127 SER A C 1
ATOM 972 O O . SER A 1 127 ? 6.501 -12.403 0.506 1.00 92.81 127 SER A O 1
ATOM 974 N N . PRO A 1 128 ? 7.801 -14.205 0.846 1.00 93.19 128 PRO A N 1
ATOM 975 C CA . PRO A 1 128 ? 7.445 -14.839 -0.423 1.00 93.19 128 PRO A CA 1
ATOM 976 C C . PRO A 1 128 ? 5.937 -15.051 -0.600 1.00 93.19 128 PRO A C 1
ATOM 978 O O . PRO A 1 128 ? 5.434 -14.884 -1.710 1.00 93.19 128 PRO A O 1
ATOM 981 N N . GLU A 1 129 ? 5.231 -15.381 0.482 1.00 92.88 129 GLU A N 1
ATOM 982 C CA . GLU A 1 129 ? 3.781 -15.579 0.508 1.00 92.88 129 GLU A CA 1
ATOM 983 C C . GLU A 1 129 ? 3.050 -14.264 0.232 1.00 92.88 129 GLU A C 1
ATOM 985 O O . GLU A 1 1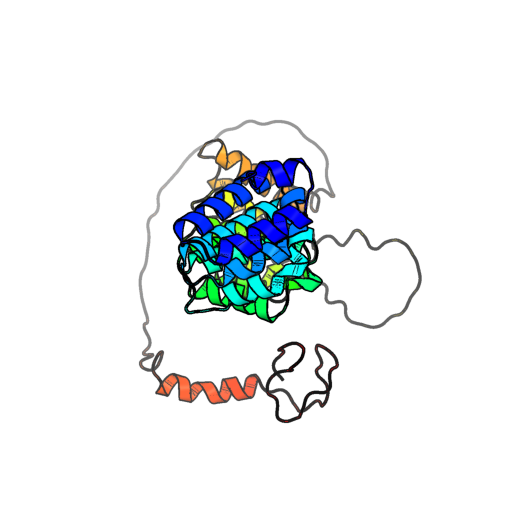29 ? 2.242 -14.210 -0.689 1.00 92.88 129 GLU A O 1
ATOM 990 N N . LEU A 1 130 ? 3.417 -13.173 0.922 1.00 94.06 130 LEU A N 1
ATOM 991 C CA . LEU A 1 130 ? 2.817 -11.863 0.665 1.00 94.06 130 LEU A CA 1
ATOM 992 C C . LEU A 1 130 ? 3.031 -11.426 -0.790 1.00 94.06 130 LEU A C 1
ATOM 994 O O . LEU A 1 130 ? 2.114 -10.929 -1.439 1.00 94.06 130 LEU A O 1
ATOM 998 N N . LEU A 1 131 ? 4.243 -11.609 -1.321 1.00 95.12 131 LEU A N 1
ATOM 999 C CA . LEU A 1 131 ? 4.537 -11.271 -2.714 1.00 95.12 131 LEU A CA 1
ATOM 1000 C C . LEU A 1 131 ? 3.723 -12.120 -3.693 1.00 95.12 131 LEU A C 1
ATOM 1002 O O . LEU A 1 131 ? 3.349 -11.620 -4.754 1.00 95.12 131 LEU A O 1
ATOM 1006 N N . ALA A 1 132 ? 3.456 -13.386 -3.364 1.00 94.06 132 ALA A N 1
ATOM 1007 C CA . ALA A 1 132 ? 2.575 -14.231 -4.156 1.00 94.06 132 ALA A CA 1
ATOM 1008 C C . ALA A 1 132 ? 1.133 -13.704 -4.123 1.00 94.06 132 ALA A C 1
ATOM 1010 O O . ALA A 1 132 ? 0.557 -13.518 -5.192 1.00 94.06 132 ALA A O 1
ATOM 1011 N N . ASP A 1 133 ? 0.600 -13.365 -2.947 1.00 95.31 133 ASP A N 1
ATOM 1012 C CA . ASP A 1 133 ? -0.757 -12.823 -2.797 1.00 95.31 133 ASP A CA 1
ATOM 1013 C C . ASP A 1 133 ? -0.944 -11.514 -3.577 1.00 95.31 133 ASP A C 1
ATOM 1015 O O . ASP A 1 133 ? -1.927 -11.353 -4.302 1.00 95.31 133 ASP A O 1
ATOM 1019 N N . LEU A 1 134 ? 0.027 -10.592 -3.500 1.00 95.44 134 LEU A N 1
ATOM 1020 C CA . LEU A 1 134 ? -0.006 -9.332 -4.255 1.00 95.44 134 LEU A CA 1
ATOM 1021 C C . LEU A 1 134 ? -0.059 -9.570 -5.771 1.00 95.44 134 LEU A C 1
ATOM 1023 O O . LEU A 1 134 ? -0.787 -8.884 -6.483 1.00 95.44 134 LEU A O 1
ATOM 1027 N N . ARG A 1 135 ? 0.701 -10.547 -6.273 1.00 94.69 135 ARG A N 1
ATOM 1028 C CA . ARG A 1 135 ? 0.753 -10.872 -7.706 1.00 94.69 135 ARG A CA 1
ATOM 1029 C C . ARG A 1 135 ? -0.481 -11.614 -8.192 1.00 94.69 135 ARG A C 1
ATOM 1031 O O . ARG A 1 135 ? -0.981 -11.312 -9.266 1.00 94.69 135 ARG A O 1
ATOM 1038 N N . ILE A 1 136 ? -0.967 -12.580 -7.418 1.00 92.81 136 ILE A N 1
ATOM 1039 C CA . ILE A 1 136 ? -2.200 -13.299 -7.745 1.00 92.81 136 ILE A CA 1
ATOM 1040 C C . ILE A 1 136 ? -3.350 -12.293 -7.824 1.00 92.81 136 ILE A C 1
ATOM 1042 O O . ILE A 1 136 ? -4.102 -12.298 -8.796 1.00 92.81 136 ILE A O 1
ATOM 1046 N N . GLY A 1 137 ? -3.433 -11.365 -6.868 1.00 92.56 137 GLY A N 1
ATOM 1047 C CA . GLY A 1 137 ? -4.451 -10.324 -6.907 1.00 92.56 137 GLY A CA 1
ATOM 1048 C C . GLY A 1 137 ? -4.325 -9.380 -8.112 1.00 92.56 137 GLY A C 1
ATOM 1049 O O . GLY A 1 137 ? -5.340 -9.013 -8.697 1.00 92.56 137 GLY A O 1
ATOM 1050 N N . LEU A 1 138 ? -3.110 -9.049 -8.572 1.00 93.62 138 LEU A N 1
ATOM 1051 C CA . LEU A 1 138 ? -2.928 -8.287 -9.820 1.00 93.62 138 LEU A CA 1
ATOM 1052 C C . LEU A 1 138 ? -3.507 -8.993 -11.054 1.00 93.62 138 LEU A C 1
ATOM 1054 O O . LEU A 1 138 ? -3.923 -8.321 -11.989 1.00 93.62 138 LEU A O 1
ATOM 1058 N N . ALA A 1 139 ? -3.555 -10.322 -11.081 1.00 90.50 139 ALA A N 1
ATOM 1059 C CA . ALA A 1 139 ? -4.105 -11.052 -12.219 1.00 90.50 139 ALA A CA 1
ATOM 1060 C C . ALA A 1 139 ? -5.635 -11.210 -12.162 1.00 90.50 139 ALA A C 1
ATOM 1062 O O . ALA A 1 139 ? -6.273 -11.313 -13.210 1.00 90.50 139 ALA A O 1
ATOM 1063 N N . PHE A 1 140 ? -6.227 -11.255 -10.963 1.00 88.50 140 PHE A N 1
ATOM 1064 C CA . PHE A 1 140 ? -7.603 -11.743 -10.793 1.00 88.50 140 PHE A CA 1
ATOM 1065 C C . PHE A 1 140 ? -8.555 -10.810 -10.036 1.00 88.50 140 PHE A C 1
ATOM 1067 O O . PHE A 1 140 ? -9.758 -11.070 -10.045 1.00 88.50 140 PHE A O 1
ATOM 1074 N N . ASP A 1 141 ? -8.069 -9.741 -9.401 1.00 89.75 141 ASP A N 1
ATOM 1075 C CA . ASP A 1 141 ? -8.931 -8.853 -8.618 1.00 89.75 141 ASP A CA 1
ATOM 1076 C C . ASP A 1 141 ? -9.577 -7.717 -9.425 1.00 89.75 141 ASP A C 1
ATOM 1078 O O . ASP A 1 141 ? -9.158 -7.349 -10.529 1.00 89.75 141 ASP A O 1
ATOM 1082 N N . ASP A 1 142 ? -10.593 -7.107 -8.808 1.00 89.75 142 ASP A N 1
ATOM 1083 C CA . ASP A 1 142 ? -11.212 -5.863 -9.257 1.00 89.75 142 ASP A CA 1
ATOM 1084 C C . ASP A 1 142 ? -10.188 -4.723 -9.359 1.00 89.75 142 ASP A C 1
ATOM 1086 O O . ASP A 1 142 ? -9.240 -4.624 -8.571 1.00 89.75 142 ASP A O 1
ATOM 1090 N N . ARG A 1 143 ? -10.429 -3.805 -10.299 1.00 92.44 143 ARG A N 1
ATOM 1091 C CA . ARG A 1 143 ? -9.544 -2.677 -10.620 1.00 92.44 143 ARG A CA 1
ATOM 1092 C C . ARG A 1 143 ? -9.054 -1.918 -9.385 1.00 92.44 143 ARG A C 1
ATOM 1094 O O . ARG A 1 143 ? -7.854 -1.729 -9.217 1.00 92.44 143 ARG A O 1
ATOM 1101 N N . GLU A 1 144 ? -9.953 -1.523 -8.486 1.00 87.44 144 GLU A N 1
ATOM 1102 C CA . GLU A 1 144 ? -9.598 -0.749 -7.291 1.00 87.44 144 GLU A CA 1
ATOM 1103 C C . GLU A 1 144 ? -8.689 -1.514 -6.318 1.00 87.44 144 GLU A C 1
ATOM 1105 O O . GLU A 1 144 ? -7.971 -0.896 -5.525 1.00 87.44 144 GLU A O 1
ATOM 1110 N N . VAL A 1 145 ? -8.730 -2.849 -6.338 1.00 93.19 145 VAL A N 1
ATOM 1111 C CA . VAL A 1 145 ? -7.811 -3.688 -5.564 1.00 93.19 145 VAL A CA 1
ATOM 1112 C C . VAL A 1 145 ? -6.460 -3.711 -6.254 1.00 93.19 145 VAL A C 1
ATOM 1114 O O . VAL A 1 145 ? -5.467 -3.385 -5.606 1.00 93.19 145 VAL A O 1
ATOM 1117 N N . ARG A 1 146 ? -6.423 -4.008 -7.562 1.00 96.75 146 ARG A N 1
ATOM 1118 C CA . ARG A 1 146 ? -5.182 -4.065 -8.349 1.00 96.75 146 ARG A CA 1
ATOM 1119 C C . ARG A 1 146 ? -4.361 -2.788 -8.221 1.00 96.75 146 ARG A C 1
ATOM 1121 O O . ARG A 1 146 ? -3.159 -2.863 -7.986 1.00 96.75 146 ARG A O 1
ATOM 1128 N N . GLU A 1 147 ? -5.007 -1.621 -8.239 1.00 96.88 147 GLU A N 1
ATOM 1129 C CA . GLU A 1 147 ? -4.350 -0.325 -8.011 1.00 96.88 147 GLU A CA 1
ATOM 1130 C C . GLU A 1 147 ? -3.598 -0.272 -6.666 1.00 96.88 147 GLU A C 1
ATOM 1132 O O . GLU A 1 147 ? -2.490 0.263 -6.581 1.00 96.88 147 GLU A O 1
ATOM 1137 N N . LYS A 1 148 ? -4.165 -0.849 -5.598 1.00 97.50 148 LYS A N 1
ATOM 1138 C CA . LYS A 1 148 ? -3.511 -0.916 -4.281 1.00 97.50 148 LYS A CA 1
ATOM 1139 C C . LYS A 1 148 ? -2.443 -1.993 -4.188 1.00 97.50 148 LYS A C 1
ATOM 1141 O O . LYS A 1 148 ? -1.457 -1.767 -3.490 1.00 97.50 148 LYS A O 1
ATOM 1146 N N . LEU A 1 149 ? -2.599 -3.109 -4.892 1.00 97.75 149 LEU A N 1
ATOM 1147 C CA . LEU A 1 149 ? -1.573 -4.151 -4.973 1.00 97.75 149 LEU A CA 1
ATOM 1148 C C . LEU A 1 149 ? -0.339 -3.645 -5.730 1.00 97.75 149 LEU A C 1
ATOM 1150 O O . LEU A 1 149 ? 0.777 -3.777 -5.233 1.00 97.75 149 LEU A O 1
ATOM 1154 N N . ALA A 1 150 ? -0.540 -2.977 -6.870 1.00 98.50 150 ALA A N 1
ATOM 1155 C CA . ALA A 1 150 ? 0.526 -2.346 -7.646 1.00 98.50 150 ALA A CA 1
ATOM 1156 C C . ALA A 1 150 ? 1.270 -1.293 -6.815 1.00 98.50 150 ALA A C 1
ATOM 1158 O O . ALA A 1 150 ? 2.498 -1.315 -6.730 1.00 98.50 150 ALA A O 1
ATOM 1159 N N . LYS A 1 151 ? 0.528 -0.421 -6.117 1.00 98.12 151 LYS A N 1
ATOM 1160 C CA . LYS A 1 151 ? 1.119 0.544 -5.183 1.00 98.12 151 LYS A CA 1
ATOM 1161 C C . LYS A 1 151 ? 1.907 -0.151 -4.069 1.00 98.12 151 LYS A C 1
ATOM 1163 O O . LYS A 1 151 ? 2.985 0.314 -3.714 1.00 98.12 151 LYS A O 1
ATOM 1168 N N . ALA A 1 152 ? 1.405 -1.249 -3.506 1.00 98.19 152 ALA A N 1
ATOM 1169 C CA . ALA A 1 152 ? 2.127 -1.988 -2.474 1.00 98.19 152 ALA A CA 1
ATOM 1170 C C . ALA A 1 152 ? 3.453 -2.560 -3.001 1.00 98.19 152 ALA A C 1
ATOM 1172 O O . ALA A 1 152 ? 4.464 -2.458 -2.311 1.00 98.19 152 ALA A O 1
ATOM 1173 N N . LEU A 1 153 ? 3.477 -3.083 -4.232 1.00 98.38 153 LEU A N 1
ATOM 1174 C CA . LEU A 1 153 ? 4.695 -3.575 -4.884 1.00 98.38 153 LEU A CA 1
ATOM 1175 C C . LEU A 1 153 ? 5.715 -2.461 -5.150 1.00 98.38 153 LEU A C 1
ATOM 1177 O O . LEU A 1 153 ? 6.901 -2.673 -4.917 1.00 98.38 153 LEU A O 1
ATOM 1181 N N . GLU A 1 154 ? 5.281 -1.260 -5.545 1.00 98.31 154 GLU A N 1
ATOM 1182 C CA . GLU A 1 154 ? 6.176 -0.093 -5.611 1.00 98.31 154 GLU A CA 1
ATOM 1183 C C . GLU A 1 154 ? 6.848 0.166 -4.256 1.00 98.31 154 GLU A C 1
ATOM 1185 O O . GLU A 1 154 ? 8.062 0.342 -4.187 1.00 98.31 154 GLU A O 1
ATOM 1190 N N . HIS A 1 155 ? 6.087 0.134 -3.160 1.00 97.75 155 HIS A N 1
ATOM 1191 C CA . HIS A 1 155 ? 6.640 0.385 -1.827 1.00 97.75 155 HIS A CA 1
ATOM 1192 C C . HIS A 1 155 ? 7.546 -0.750 -1.334 1.00 97.75 155 HIS A C 1
ATOM 1194 O O . HIS A 1 155 ? 8.529 -0.487 -0.645 1.00 97.75 155 HIS A O 1
ATOM 1200 N N . VAL A 1 156 ? 7.272 -1.998 -1.729 1.00 97.69 156 VAL A N 1
ATOM 1201 C CA . VAL A 1 156 ? 8.209 -3.110 -1.527 1.00 97.69 156 VAL A CA 1
ATOM 1202 C C . VAL A 1 156 ? 9.530 -2.825 -2.239 1.00 97.69 156 VAL A C 1
ATOM 1204 O O . VAL A 1 156 ? 10.577 -2.967 -1.614 1.00 97.69 156 VAL A O 1
ATOM 1207 N N . ALA A 1 157 ? 9.496 -2.388 -3.503 1.00 96.62 157 ALA A N 1
ATOM 1208 C CA . ALA A 1 157 ? 10.708 -2.048 -4.247 1.00 96.62 157 ALA A CA 1
ATOM 1209 C C . ALA A 1 157 ? 11.476 -0.891 -3.592 1.00 96.62 157 ALA A C 1
ATOM 1211 O O . ALA A 1 157 ? 12.696 -0.948 -3.491 1.00 96.62 157 ALA A O 1
ATOM 1212 N N . LEU A 1 158 ? 10.766 0.140 -3.117 1.00 94.81 158 LEU A N 1
ATOM 1213 C CA . LEU A 1 158 ? 11.362 1.276 -2.403 1.00 94.81 158 LEU A CA 1
ATOM 1214 C C . LEU A 1 158 ? 12.030 0.869 -1.083 1.00 94.81 158 LEU A C 1
ATOM 1216 O O . LEU A 1 158 ? 13.014 1.493 -0.694 1.00 94.81 158 LEU A O 1
ATOM 1220 N N . GLY A 1 159 ? 11.495 -0.140 -0.390 1.00 93.31 159 GLY A N 1
ATOM 1221 C CA . GLY A 1 159 ? 12.109 -0.689 0.818 1.00 93.31 159 GLY A CA 1
ATOM 1222 C C . GLY A 1 159 ? 13.319 -1.574 0.519 1.00 93.31 159 GLY A C 1
ATOM 1223 O O . GLY A 1 159 ? 14.360 -1.431 1.156 1.00 93.31 159 GLY A O 1
ATOM 1224 N N . ASP A 1 160 ? 13.178 -2.496 -0.435 1.00 95.62 160 ASP A N 1
ATOM 1225 C CA . ASP A 1 160 ? 14.219 -3.447 -0.834 1.00 95.62 160 ASP A CA 1
ATOM 1226 C C . ASP A 1 160 ? 13.990 -3.932 -2.286 1.00 95.62 160 ASP A C 1
ATOM 1228 O O . ASP A 1 160 ? 13.188 -4.849 -2.513 1.00 95.62 160 ASP A O 1
ATOM 1232 N N . PRO A 1 161 ? 14.681 -3.355 -3.291 1.00 93.19 161 PRO A N 1
ATOM 1233 C CA . PRO A 1 161 ? 14.480 -3.709 -4.699 1.00 93.19 161 PRO A CA 1
ATOM 1234 C C . PRO A 1 161 ? 14.840 -5.168 -5.006 1.00 93.19 161 PRO A C 1
ATOM 1236 O O . PRO A 1 161 ? 14.248 -5.777 -5.905 1.00 93.19 161 PRO A O 1
ATOM 1239 N N . ASP A 1 162 ? 15.732 -5.779 -4.219 1.00 93.12 162 ASP A N 1
ATOM 1240 C CA . ASP A 1 162 ? 16.114 -7.184 -4.376 1.00 93.12 162 ASP A CA 1
ATOM 1241 C C . ASP A 1 162 ? 14.925 -8.142 -4.200 1.00 93.12 162 ASP A C 1
ATOM 1243 O O . ASP A 1 162 ? 14.934 -9.254 -4.738 1.00 93.12 162 ASP A O 1
ATOM 1247 N N . ARG A 1 163 ? 13.858 -7.713 -3.509 1.00 94.25 163 ARG A N 1
ATOM 1248 C CA . ARG A 1 163 ? 12.620 -8.496 -3.347 1.00 94.25 163 ARG A CA 1
ATOM 1249 C C . ARG A 1 163 ? 11.908 -8.767 -4.659 1.00 94.25 163 ARG A C 1
ATOM 1251 O O . ARG A 1 163 ? 11.242 -9.795 -4.785 1.00 94.25 163 ARG A O 1
ATOM 1258 N N . LEU A 1 164 ? 12.039 -7.861 -5.626 1.00 94.81 164 LEU A N 1
ATOM 1259 C CA . LEU A 1 164 ? 11.345 -7.945 -6.909 1.00 94.81 164 LEU A CA 1
ATOM 1260 C C . LEU A 1 164 ? 12.271 -8.313 -8.072 1.00 94.81 164 LEU A C 1
ATOM 1262 O O . LEU A 1 164 ? 11.778 -8.539 -9.174 1.00 94.81 164 LEU A O 1
ATOM 1266 N N . ARG A 1 165 ? 13.585 -8.462 -7.848 1.00 89.88 165 ARG A N 1
ATOM 1267 C CA . ARG A 1 165 ? 14.578 -8.684 -8.919 1.00 89.88 165 ARG A CA 1
ATOM 1268 C C . ARG A 1 165 ? 14.270 -9.863 -9.847 1.00 89.88 165 ARG A C 1
ATOM 1270 O O . ARG A 1 165 ? 14.512 -9.796 -11.043 1.00 89.88 165 ARG A O 1
ATOM 1277 N N . HIS A 1 166 ? 13.714 -10.951 -9.312 1.00 90.12 166 HIS A N 1
ATOM 1278 C CA . HIS A 1 166 ? 13.362 -12.145 -10.094 1.00 90.12 166 HIS A CA 1
ATOM 1279 C C . HIS A 1 166 ? 11.942 -12.096 -10.658 1.00 90.12 166 HIS A C 1
ATOM 1281 O O . HIS A 1 166 ? 11.486 -13.068 -11.248 1.00 90.12 166 HIS A O 1
ATOM 1287 N N . ARG A 1 167 ? 11.208 -11.016 -10.382 1.00 93.56 167 ARG A N 1
ATOM 1288 C CA . ARG A 1 167 ? 9.789 -10.862 -10.705 1.00 93.56 167 ARG A CA 1
ATOM 1289 C C . ARG A 1 167 ? 9.559 -9.785 -11.763 1.00 93.56 167 ARG A C 1
ATOM 1291 O O . ARG A 1 167 ? 8.414 -9.531 -12.096 1.00 93.56 167 ARG A O 1
ATOM 1298 N N . VAL A 1 168 ? 10.623 -9.175 -12.293 1.00 95.69 168 VAL A N 1
ATOM 1299 C CA . VAL A 1 168 ? 10.548 -8.108 -13.303 1.00 95.69 168 VAL A CA 1
ATOM 1300 C C . VAL A 1 168 ? 9.723 -8.529 -14.517 1.00 95.69 168 VAL A C 1
ATOM 1302 O O . VAL A 1 168 ? 8.817 -7.793 -14.890 1.00 95.69 168 VAL A O 1
ATOM 1305 N N . ALA A 1 169 ? 9.975 -9.716 -15.078 1.00 94.25 169 ALA A N 1
ATOM 1306 C CA . ALA A 1 169 ? 9.202 -10.231 -16.209 1.00 94.25 169 ALA A CA 1
ATOM 1307 C C . ALA A 1 169 ? 7.709 -10.370 -15.863 1.00 94.25 169 ALA A C 1
ATOM 1309 O O . ALA A 1 169 ? 6.866 -9.846 -16.578 1.00 94.25 169 ALA A O 1
ATOM 1310 N N . ASP A 1 170 ? 7.390 -10.965 -14.711 1.00 93.94 170 ASP A N 1
ATOM 1311 C CA . ASP A 1 170 ? 6.001 -11.138 -14.268 1.00 93.94 170 ASP A CA 1
ATOM 1312 C C . ASP A 1 170 ? 5.288 -9.794 -14.025 1.00 93.94 170 ASP A C 1
ATOM 1314 O O . ASP A 1 170 ? 4.103 -9.650 -14.295 1.00 93.94 170 ASP A O 1
ATOM 1318 N N . LEU A 1 171 ? 5.990 -8.784 -13.498 1.00 96.75 171 LEU A N 1
ATOM 1319 C CA . LEU A 1 171 ? 5.423 -7.440 -13.333 1.00 96.75 171 LEU A CA 1
ATOM 1320 C C . LEU A 1 171 ? 5.245 -6.735 -14.684 1.00 96.75 171 LEU A C 1
ATOM 1322 O O . LEU A 1 171 ? 4.304 -5.960 -14.846 1.00 96.75 171 LEU A O 1
ATOM 1326 N N . ALA A 1 172 ? 6.131 -7.009 -15.646 1.00 96.88 172 ALA A N 1
ATOM 1327 C CA . ALA A 1 172 ? 6.064 -6.456 -16.992 1.00 96.88 172 ALA A CA 1
ATOM 1328 C C . ALA A 1 172 ? 4.811 -6.924 -17.755 1.00 96.88 172 ALA A C 1
ATOM 1330 O O . ALA A 1 172 ? 4.259 -6.154 -18.541 1.00 96.88 172 ALA A O 1
ATOM 1331 N N . GLU A 1 173 ? 4.323 -8.139 -17.476 1.00 95.94 173 GLU A N 1
ATOM 1332 C CA . GLU A 1 173 ? 3.080 -8.687 -18.046 1.00 95.94 173 GLU A CA 1
ATOM 1333 C C . GLU A 1 173 ? 1.833 -7.870 -17.687 1.00 95.94 173 GLU A C 1
ATOM 1335 O O . GLU A 1 173 ? 0.846 -7.930 -18.406 1.00 95.94 173 GLU A O 1
ATOM 1340 N N . HIS A 1 174 ? 1.874 -7.082 -16.609 1.00 97.38 174 HIS A N 1
ATOM 1341 C CA . HIS A 1 174 ? 0.757 -6.243 -16.165 1.00 97.38 174 HIS A CA 1
ATOM 1342 C C . HIS A 1 174 ? 0.902 -4.774 -16.578 1.00 97.38 174 HIS A C 1
ATOM 1344 O O . HIS A 1 174 ? 0.131 -3.914 -16.143 1.00 97.38 174 HIS A O 1
ATOM 1350 N N . LEU A 1 175 ? 1.900 -4.439 -17.402 1.00 97.69 175 LEU A N 1
ATOM 1351 C CA . LEU A 1 175 ? 2.087 -3.061 -17.845 1.00 97.69 175 LEU A CA 1
ATOM 1352 C C . LEU A 1 175 ? 1.011 -2.605 -18.823 1.00 97.69 175 LEU A C 1
ATOM 1354 O O . LEU A 1 175 ? 0.988 -1.421 -19.125 1.00 97.69 175 LEU A O 1
ATOM 1358 N N . ASP A 1 176 ? 0.169 -3.479 -19.367 1.00 96.12 176 ASP A N 1
ATOM 1359 C CA . ASP A 1 176 ? -0.947 -3.148 -20.264 1.00 96.12 176 ASP A CA 1
ATOM 1360 C C . ASP A 1 176 ? -2.317 -3.131 -19.558 1.00 96.12 176 ASP A C 1
ATOM 1362 O O . ASP A 1 176 ? -3.346 -3.048 -20.228 1.00 96.12 176 ASP A O 1
ATOM 1366 N N . ASP A 1 177 ? -2.334 -3.160 -18.218 1.00 97.88 177 ASP A N 1
ATOM 1367 C CA . ASP A 1 177 ? -3.560 -3.101 -17.412 1.00 97.88 177 ASP A CA 1
ATOM 1368 C C . ASP A 1 177 ? -4.436 -1.892 -17.792 1.00 97.88 177 ASP A C 1
ATOM 1370 O O . ASP A 1 177 ? -3.934 -0.796 -18.064 1.00 97.88 177 ASP A O 1
ATOM 1374 N N . ASP A 1 178 ? -5.762 -2.064 -17.773 1.00 96.19 178 ASP A N 1
ATOM 1375 C CA . ASP A 1 178 ? -6.720 -1.009 -18.127 1.00 96.19 178 ASP A CA 1
ATOM 1376 C C . ASP A 1 178 ? -6.669 0.198 -17.173 1.00 96.19 178 ASP A C 1
ATOM 1378 O O . ASP A 1 178 ? -7.072 1.310 -17.531 1.00 96.19 178 ASP A O 1
ATOM 1382 N N . ALA A 1 179 ? -6.154 0.010 -15.959 1.00 96.12 179 ALA A N 1
ATOM 1383 C CA . ALA A 1 179 ? -5.985 1.064 -14.979 1.00 96.12 179 ALA A CA 1
ATOM 1384 C C . ALA A 1 179 ? -4.621 1.755 -15.113 1.00 96.12 179 ALA A C 1
ATOM 1386 O O . ALA A 1 179 ? -3.581 1.200 -14.758 1.00 96.12 179 ALA A O 1
ATOM 1387 N N . GLU A 1 180 ? -4.638 3.036 -15.497 1.00 96.69 180 GLU A N 1
ATOM 1388 C CA . GLU A 1 180 ? -3.450 3.907 -15.533 1.00 96.69 180 GLU A CA 1
ATOM 1389 C C . GLU A 1 180 ? -2.618 3.819 -14.242 1.00 96.69 180 GLU A C 1
ATOM 1391 O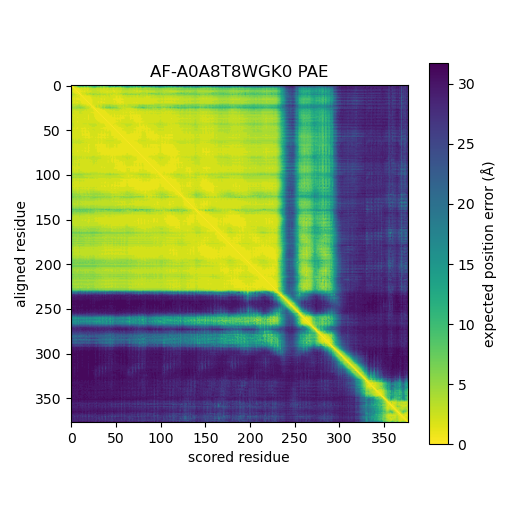 O . GLU A 1 180 ? -1.392 3.746 -14.278 1.00 96.69 180 GLU A O 1
ATOM 1396 N N . THR A 1 181 ? -3.285 3.795 -13.086 1.00 95.69 181 THR A N 1
ATOM 1397 C CA . THR A 1 181 ? -2.634 3.731 -11.774 1.00 95.69 181 THR A CA 1
ATOM 1398 C C . THR A 1 181 ? -1.877 2.418 -11.554 1.00 95.69 181 THR A C 1
ATOM 1400 O O . THR A 1 181 ? -0.813 2.441 -10.936 1.00 95.69 181 THR A O 1
ATOM 1403 N N . VAL A 1 182 ? -2.362 1.290 -12.090 1.00 98.38 182 VAL A N 1
ATOM 1404 C CA . VAL A 1 182 ? -1.624 0.015 -12.060 1.00 98.38 182 VAL A CA 1
ATOM 1405 C C . VAL A 1 182 ? -0.359 0.140 -12.902 1.00 98.38 182 VAL A C 1
ATOM 1407 O O . VAL A 1 182 ? 0.737 -0.058 -12.375 1.00 98.38 182 VAL A O 1
ATOM 1410 N N . ARG A 1 183 ? -0.494 0.567 -14.166 1.00 98.31 183 ARG A N 1
ATOM 1411 C CA . ARG A 1 183 ? 0.642 0.747 -15.087 1.00 98.31 183 ARG A CA 1
ATOM 1412 C C . ARG A 1 183 ? 1.710 1.668 -14.491 1.00 98.31 183 ARG A C 1
ATOM 1414 O O . ARG A 1 183 ? 2.891 1.327 -14.479 1.00 98.31 183 ARG A O 1
ATOM 1421 N N . TYR A 1 184 ? 1.294 2.807 -13.931 1.00 97.19 184 TYR A N 1
ATOM 1422 C CA . TYR A 1 184 ? 2.188 3.782 -13.305 1.00 97.19 184 TYR A CA 1
ATOM 1423 C C . TYR A 1 184 ? 2.984 3.192 -12.132 1.00 97.19 184 TYR A C 1
ATOM 1425 O O . TYR A 1 184 ? 4.207 3.330 -12.095 1.00 97.19 184 TYR A O 1
ATOM 1433 N N . HIS A 1 185 ? 2.310 2.541 -11.177 1.00 98.31 185 HIS A N 1
ATOM 1434 C CA . HIS A 1 185 ? 2.970 2.007 -9.984 1.00 98.31 185 HIS A CA 1
ATOM 1435 C C . HIS A 1 185 ? 3.900 0.834 -10.312 1.00 98.31 185 HIS A C 1
ATOM 1437 O O . HIS A 1 185 ? 4.988 0.742 -9.744 1.00 98.31 185 HIS A O 1
ATOM 1443 N N . LEU A 1 186 ? 3.523 -0.029 -11.259 1.00 98.56 186 LEU A N 1
ATOM 1444 C CA . LEU A 1 186 ? 4.390 -1.121 -11.698 1.00 98.56 186 LEU A CA 1
ATOM 1445 C C . LEU A 1 186 ? 5.631 -0.605 -12.428 1.00 98.56 186 LEU A C 1
ATOM 1447 O O . LEU A 1 186 ? 6.735 -1.048 -12.118 1.00 98.56 186 LEU A O 1
ATOM 1451 N N . LEU A 1 187 ? 5.495 0.388 -13.315 1.00 98.50 187 LEU A N 1
ATOM 1452 C CA . LEU A 1 187 ? 6.663 1.040 -13.915 1.00 98.50 187 LEU A CA 1
ATOM 1453 C C . LEU A 1 187 ? 7.550 1.707 -12.862 1.00 98.50 187 LEU A C 1
ATOM 1455 O O . LEU A 1 187 ? 8.769 1.602 -12.947 1.00 98.50 187 LEU A O 1
ATOM 1459 N N . ALA A 1 188 ? 6.969 2.365 -11.856 1.00 96.94 188 ALA A N 1
ATOM 1460 C CA . ALA A 1 188 ? 7.740 2.954 -10.765 1.00 96.94 188 ALA A CA 1
ATOM 1461 C C . ALA A 1 188 ? 8.524 1.886 -9.980 1.00 96.94 188 ALA A C 1
ATOM 1463 O O . ALA A 1 188 ? 9.706 2.085 -9.705 1.00 96.94 188 ALA A O 1
ATOM 1464 N N . ALA A 1 189 ? 7.916 0.730 -9.694 1.00 97.94 189 ALA A N 1
ATOM 1465 C CA . ALA A 1 189 ? 8.604 -0.401 -9.072 1.00 97.94 189 ALA A CA 1
ATOM 1466 C C . ALA A 1 189 ? 9.775 -0.904 -9.937 1.00 97.94 189 ALA A C 1
ATOM 1468 O O . ALA A 1 189 ? 10.874 -1.117 -9.426 1.00 97.94 189 ALA A O 1
ATOM 1469 N N . LEU A 1 190 ? 9.565 -1.043 -11.252 1.00 98.00 190 LEU A N 1
ATOM 1470 C CA . LEU A 1 190 ? 10.604 -1.459 -12.197 1.00 98.00 190 LEU A CA 1
ATOM 1471 C C . LEU A 1 190 ? 11.750 -0.444 -12.290 1.00 98.00 190 LEU A C 1
ATOM 1473 O O . LEU A 1 190 ? 12.906 -0.851 -12.297 1.00 98.00 190 LEU A O 1
ATOM 1477 N N . VAL A 1 191 ? 11.460 0.860 -12.287 1.00 96.12 191 VAL A N 1
ATOM 1478 C CA . VAL A 1 191 ? 12.491 1.911 -12.217 1.00 96.12 191 VAL A CA 1
ATOM 1479 C C . VAL A 1 191 ? 13.346 1.739 -10.963 1.00 96.12 191 VAL A C 1
ATOM 1481 O O . VAL A 1 191 ? 14.568 1.769 -11.053 1.00 96.12 191 VAL A O 1
ATOM 1484 N N . VAL A 1 192 ? 12.729 1.515 -9.798 1.00 94.38 192 VAL A N 1
ATOM 1485 C CA . VAL A 1 192 ? 13.467 1.331 -8.537 1.00 94.38 192 VAL A CA 1
ATOM 1486 C C . VAL A 1 192 ? 14.368 0.093 -8.585 1.00 94.38 192 VAL A C 1
ATOM 1488 O O . VAL A 1 192 ? 15.520 0.171 -8.165 1.00 94.38 192 VAL A O 1
ATOM 1491 N N . VAL A 1 193 ? 13.885 -1.022 -9.144 1.00 95.81 193 VAL A N 1
ATOM 1492 C CA . VAL A 1 193 ? 14.710 -2.224 -9.367 1.00 95.81 193 VAL A CA 1
ATOM 1493 C C . VAL A 1 193 ? 15.864 -1.924 -10.327 1.00 95.81 193 VAL A C 1
ATOM 1495 O O . VAL A 1 193 ? 17.014 -2.231 -10.019 1.00 95.81 193 VAL A O 1
ATOM 1498 N N . GLY A 1 194 ? 15.577 -1.277 -11.457 1.00 94.12 194 GLY A N 1
ATOM 1499 C CA . GLY A 1 194 ? 16.574 -0.938 -12.468 1.00 94.12 194 GLY A CA 1
ATOM 1500 C C . GLY A 1 194 ? 17.621 0.068 -11.998 1.00 94.12 194 GLY A C 1
ATOM 1501 O O . GLY A 1 194 ? 18.724 0.066 -12.520 1.00 94.12 194 GLY A O 1
ATOM 1502 N N . CYS A 1 195 ? 17.327 0.912 -11.005 1.00 90.44 195 CYS A N 1
ATOM 1503 C CA . CYS A 1 195 ? 18.331 1.796 -10.407 1.00 90.44 195 CYS A CA 1
ATOM 1504 C C . CYS A 1 195 ? 19.445 1.022 -9.684 1.00 90.44 195 CYS A C 1
ATOM 1506 O O . CYS A 1 195 ? 20.529 1.569 -9.498 1.00 90.44 195 CYS A O 1
ATOM 1508 N N . VAL A 1 196 ? 19.174 -0.213 -9.245 1.00 90.38 196 VAL A N 1
ATOM 1509 C CA . VAL A 1 196 ? 20.148 -1.077 -8.560 1.00 90.38 196 VAL A CA 1
ATOM 1510 C C . VAL A 1 196 ? 20.732 -2.125 -9.503 1.00 90.38 196 VAL A C 1
ATOM 1512 O O . VAL A 1 196 ? 21.925 -2.398 -9.436 1.00 90.38 196 VAL A O 1
ATOM 1515 N N . ASP A 1 197 ? 19.907 -2.703 -10.375 1.00 89.50 197 ASP A N 1
ATOM 1516 C CA . ASP A 1 197 ? 20.314 -3.737 -11.331 1.00 89.50 197 ASP A CA 1
ATOM 1517 C C . ASP A 1 197 ? 19.616 -3.491 -12.686 1.00 89.50 197 ASP A C 1
ATOM 1519 O O . ASP A 1 197 ? 18.570 -4.093 -12.970 1.00 89.50 197 ASP A O 1
ATOM 1523 N N . PRO A 1 198 ? 20.134 -2.557 -13.512 1.00 89.75 198 PRO A N 1
ATOM 1524 C CA . PRO A 1 198 ? 19.485 -2.166 -14.762 1.00 89.75 198 PRO A CA 1
ATOM 1525 C C . PRO A 1 198 ? 19.305 -3.333 -15.734 1.00 89.75 198 PRO A C 1
ATOM 1527 O O . PRO A 1 198 ? 18.281 -3.404 -16.413 1.00 89.75 198 PRO A O 1
ATOM 1530 N N . GLU A 1 199 ? 20.253 -4.278 -15.769 1.00 88.75 199 GLU A N 1
ATOM 1531 C CA . GLU A 1 199 ? 20.230 -5.444 -16.663 1.00 88.75 199 GLU A CA 1
ATOM 1532 C C . GLU A 1 199 ? 18.962 -6.289 -16.483 1.00 88.75 199 GLU A C 1
ATOM 1534 O O . GLU A 1 199 ? 18.488 -6.919 -17.433 1.00 88.75 199 GLU A O 1
ATOM 1539 N N . ARG A 1 200 ? 18.341 -6.255 -15.296 1.00 91.25 200 ARG A N 1
ATOM 1540 C CA . ARG A 1 200 ? 17.068 -6.945 -15.025 1.00 91.25 200 ARG A CA 1
ATOM 1541 C C . ARG A 1 200 ? 15.920 -6.446 -15.877 1.00 91.25 200 ARG A C 1
ATOM 1543 O O . ARG A 1 200 ? 14.978 -7.199 -16.104 1.00 91.25 200 ARG A O 1
ATOM 1550 N N . LEU A 1 201 ? 15.979 -5.203 -16.345 1.00 93.50 201 LEU A N 1
ATOM 1551 C CA . LEU A 1 201 ? 14.937 -4.629 -17.189 1.00 93.50 201 LEU A CA 1
ATOM 1552 C C . LEU A 1 201 ? 15.003 -5.133 -18.636 1.00 93.50 201 LEU A C 1
ATOM 1554 O O . LEU A 1 201 ? 14.072 -4.874 -19.396 1.00 93.50 201 LEU A O 1
ATOM 1558 N N . THR A 1 202 ? 16.047 -5.879 -19.019 1.00 91.44 202 THR A N 1
ATOM 1559 C CA . THR A 1 202 ? 16.238 -6.375 -20.392 1.00 91.44 202 THR A CA 1
ATOM 1560 C C . THR A 1 202 ? 15.040 -7.192 -20.869 1.00 91.44 202 THR A C 1
ATOM 1562 O O . THR A 1 202 ? 14.494 -6.916 -21.937 1.00 91.44 202 THR A O 1
ATOM 1565 N N . ASP A 1 203 ? 14.566 -8.130 -20.045 1.00 88.81 203 ASP A N 1
ATOM 1566 C CA . ASP A 1 203 ? 13.423 -8.987 -20.385 1.00 88.81 203 ASP A CA 1
ATOM 1567 C C . ASP A 1 203 ? 12.091 -8.214 -20.394 1.00 88.81 203 ASP A C 1
ATOM 1569 O O . ASP A 1 203 ? 11.153 -8.590 -21.094 1.00 88.81 203 ASP A O 1
ATOM 1573 N N . ALA A 1 204 ? 12.010 -7.095 -19.664 1.00 95.19 204 ALA A N 1
ATOM 1574 C CA . ALA A 1 204 ? 10.842 -6.215 -19.653 1.00 95.19 204 ALA A CA 1
ATOM 1575 C C . ALA A 1 204 ? 10.836 -5.208 -20.816 1.00 95.19 204 ALA A C 1
ATOM 1577 O O . ALA A 1 204 ? 9.817 -4.550 -21.042 1.00 95.19 204 ALA A O 1
ATOM 1578 N N . ARG A 1 205 ? 11.938 -5.079 -21.574 1.00 93.31 205 ARG A N 1
ATOM 1579 C CA . ARG A 1 205 ? 12.097 -4.052 -22.614 1.00 93.31 205 ARG A CA 1
ATOM 1580 C C . ARG A 1 205 ? 10.915 -3.974 -23.588 1.00 93.31 205 ARG A C 1
ATOM 1582 O O . ARG A 1 205 ? 10.455 -2.855 -23.802 1.00 93.31 205 ARG A O 1
ATOM 1589 N N . PRO A 1 206 ? 10.384 -5.072 -24.165 1.00 94.62 206 PRO A N 1
ATOM 1590 C CA . PRO A 1 206 ? 9.265 -4.968 -25.104 1.00 94.62 206 PRO A CA 1
ATOM 1591 C C . PRO A 1 206 ? 8.025 -4.309 -24.484 1.00 94.62 206 PRO A C 1
ATOM 1593 O O . PRO A 1 206 ? 7.400 -3.455 -25.110 1.00 94.62 206 PRO A O 1
ATOM 1596 N N . ALA A 1 207 ? 7.706 -4.650 -23.233 1.00 96.88 207 ALA A N 1
ATOM 1597 C CA . ALA A 1 207 ? 6.584 -4.061 -22.508 1.00 96.88 207 ALA A CA 1
ATOM 1598 C C . ALA A 1 207 ? 6.849 -2.592 -22.138 1.00 96.88 207 ALA A C 1
ATOM 1600 O O . ALA A 1 207 ? 5.946 -1.765 -22.241 1.00 96.88 207 ALA A O 1
ATOM 1601 N N . LEU A 1 208 ? 8.091 -2.245 -21.772 1.00 95.75 208 LEU A N 1
ATOM 1602 C CA . LEU A 1 208 ? 8.502 -0.861 -21.513 1.00 95.75 208 LEU A CA 1
ATOM 1603 C C . LEU A 1 208 ? 8.400 0.012 -22.775 1.00 95.75 208 LEU A C 1
ATOM 1605 O O . LEU A 1 208 ? 7.837 1.101 -22.716 1.00 95.75 208 LEU A O 1
ATOM 1609 N N . VAL A 1 209 ? 8.883 -0.472 -23.925 1.00 94.12 209 VAL A N 1
ATOM 1610 C CA . VAL A 1 209 ? 8.777 0.236 -25.214 1.00 94.12 209 VAL A CA 1
ATOM 1611 C C . VAL A 1 209 ? 7.313 0.451 -25.588 1.00 94.12 209 VAL A C 1
ATOM 1613 O O . VAL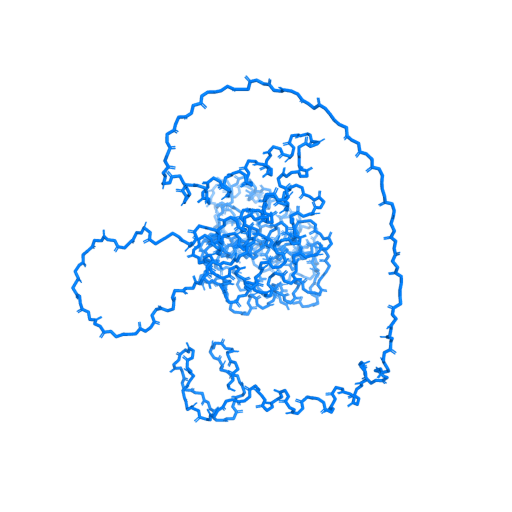 A 1 209 ? 6.932 1.564 -25.933 1.00 94.12 209 VAL A O 1
ATOM 1616 N N . ALA A 1 210 ? 6.459 -0.561 -25.412 1.00 94.94 210 ALA A N 1
ATOM 1617 C CA . ALA A 1 210 ? 5.024 -0.438 -25.668 1.00 94.94 210 ALA A CA 1
ATOM 1618 C C . ALA A 1 210 ? 4.311 0.595 -24.767 1.00 94.94 210 ALA A C 1
ATOM 1620 O O . ALA A 1 210 ? 3.173 0.972 -25.052 1.00 94.94 210 ALA A O 1
ATOM 1621 N N . ARG A 1 211 ? 4.940 1.044 -23.670 1.00 96.25 211 ARG A N 1
ATOM 1622 C CA . ARG A 1 211 ? 4.431 2.115 -22.798 1.00 96.25 211 ARG A CA 1
ATOM 1623 C C . ARG A 1 211 ? 4.923 3.511 -23.168 1.00 96.25 211 ARG A C 1
ATOM 1625 O O . ARG A 1 211 ? 4.423 4.478 -22.598 1.00 96.25 211 ARG A O 1
ATOM 1632 N N . LEU A 1 212 ? 5.822 3.651 -24.143 1.00 90.62 212 LEU A N 1
ATOM 1633 C CA . LEU A 1 212 ? 6.165 4.960 -24.711 1.00 90.62 212 LEU A CA 1
ATOM 1634 C C . LEU A 1 212 ? 5.000 5.586 -25.491 1.00 90.62 212 LEU A C 1
ATOM 1636 O O . LEU A 1 212 ? 4.953 6.804 -25.596 1.00 90.62 212 LEU A O 1
ATOM 1640 N N . ASP A 1 213 ? 4.039 4.780 -25.947 1.00 89.94 213 ASP A N 1
ATOM 1641 C CA . ASP A 1 213 ? 2.820 5.231 -26.636 1.00 89.94 213 ASP A CA 1
ATOM 1642 C C . ASP A 1 213 ? 1.578 5.239 -25.719 1.00 89.94 213 ASP A C 1
ATOM 1644 O O . ASP A 1 213 ? 0.441 5.265 -26.191 1.00 89.94 213 ASP A O 1
ATOM 1648 N N . ASP A 1 214 ? 1.762 5.184 -24.393 1.00 93.75 214 ASP A N 1
ATOM 1649 C CA . ASP A 1 214 ? 0.642 5.180 -23.445 1.00 93.75 214 ASP A CA 1
ATOM 1650 C C . ASP A 1 214 ? -0.166 6.489 -23.491 1.00 93.75 214 ASP A C 1
ATOM 1652 O O . ASP A 1 214 ? 0.386 7.583 -23.649 1.00 93.75 214 ASP A O 1
ATOM 1656 N N . GLU A 1 215 ? -1.482 6.398 -23.277 1.00 90.62 215 GLU A N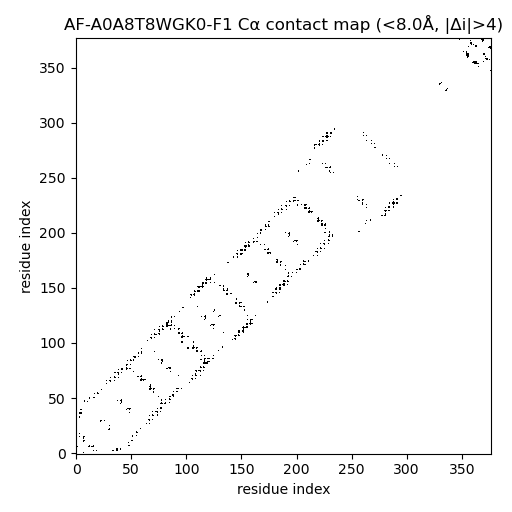 1
ATOM 1657 C CA . GLU A 1 215 ? -2.372 7.563 -23.201 1.00 90.62 215 GLU A CA 1
ATOM 1658 C C . GLU A 1 215 ? -1.966 8.534 -22.077 1.00 90.62 215 GLU A C 1
ATOM 1660 O O . GLU A 1 215 ? -2.085 9.755 -22.227 1.00 90.62 215 GLU A O 1
ATOM 1665 N N . SER A 1 216 ? -1.430 8.009 -20.968 1.00 86.88 216 SER A N 1
ATOM 1666 C CA . SER A 1 216 ? -1.022 8.811 -19.823 1.00 86.88 216 SER A CA 1
ATOM 1667 C C . SER A 1 216 ? 0.421 9.303 -19.964 1.00 86.88 216 SER A C 1
ATOM 1669 O O . SER A 1 216 ? 1.353 8.494 -20.023 1.00 86.88 216 SER A O 1
ATOM 1671 N N . PRO A 1 217 ? 0.660 10.627 -19.899 1.00 84.25 217 PRO A N 1
ATOM 1672 C CA . PRO A 1 217 ? 2.017 11.175 -19.889 1.00 84.25 217 PRO A CA 1
ATOM 1673 C C . PRO A 1 217 ? 2.833 10.691 -18.684 1.00 84.25 217 PRO A C 1
ATOM 1675 O O . PRO A 1 217 ? 4.053 10.566 -18.765 1.00 84.25 217 PRO A O 1
ATOM 1678 N N . TYR A 1 218 ? 2.188 10.373 -17.561 1.00 84.38 218 TYR A N 1
ATOM 1679 C CA . TYR A 1 218 ? 2.894 9.856 -16.392 1.00 84.38 218 TYR A CA 1
ATOM 1680 C C . TYR A 1 218 ? 3.426 8.442 -16.632 1.00 84.38 218 TYR A C 1
ATOM 1682 O O . TYR A 1 218 ? 4.550 8.142 -16.229 1.00 84.38 218 TYR A O 1
ATOM 1690 N N . VAL A 1 219 ? 2.654 7.595 -17.318 1.00 93.25 219 VAL A N 1
ATOM 1691 C CA . VAL A 1 219 ? 3.070 6.237 -17.696 1.00 93.25 219 VAL A CA 1
ATOM 1692 C C . VAL A 1 219 ? 4.191 6.301 -18.734 1.00 93.25 219 VAL A C 1
ATOM 1694 O O . VAL A 1 219 ? 5.243 5.700 -18.512 1.00 93.25 219 VAL A O 1
ATOM 1697 N N . ARG A 1 220 ? 4.042 7.124 -19.784 1.00 91.75 220 ARG A N 1
ATOM 1698 C CA . ARG A 1 220 ? 5.106 7.353 -20.781 1.00 91.75 220 ARG A CA 1
ATOM 1699 C C . ARG A 1 220 ? 6.415 7.802 -20.138 1.00 91.75 220 ARG A C 1
ATOM 1701 O O . ARG A 1 220 ? 7.474 7.238 -20.408 1.00 91.75 220 ARG A O 1
ATOM 1708 N N . GLY A 1 221 ? 6.347 8.780 -19.232 1.00 82.88 221 GLY A N 1
ATOM 1709 C CA . GLY A 1 221 ? 7.520 9.304 -18.532 1.00 82.88 221 GLY A CA 1
ATOM 1710 C C . GLY A 1 221 ? 8.241 8.253 -17.683 1.00 82.88 221 GLY A C 1
ATOM 1711 O O . GLY A 1 221 ? 9.471 8.239 -17.648 1.00 82.88 221 GLY A O 1
ATOM 1712 N N . ARG A 1 222 ? 7.501 7.346 -17.031 1.00 90.81 222 ARG A N 1
ATOM 1713 C CA . ARG A 1 222 ? 8.087 6.238 -16.257 1.00 90.81 222 ARG A CA 1
ATOM 1714 C C . ARG A 1 222 ? 8.685 5.148 -17.144 1.00 90.81 222 ARG A C 1
ATOM 1716 O O . ARG A 1 222 ? 9.743 4.621 -16.814 1.00 90.81 222 ARG A O 1
ATOM 1723 N N . ALA A 1 223 ? 8.052 4.841 -18.273 1.00 93.44 223 ALA A N 1
ATOM 1724 C CA . ALA A 1 223 ? 8.590 3.904 -19.253 1.00 93.44 223 ALA A CA 1
ATOM 1725 C C . ALA A 1 223 ? 9.911 4.412 -19.849 1.00 93.44 223 ALA A C 1
ATOM 1727 O O . ALA A 1 223 ? 10.897 3.677 -19.892 1.00 93.44 223 ALA A O 1
ATOM 1728 N N . ALA A 1 224 ? 9.961 5.696 -20.214 1.00 86.69 224 ALA A N 1
ATOM 1729 C CA . ALA A 1 224 ? 11.180 6.347 -20.679 1.00 86.69 224 ALA A CA 1
ATOM 1730 C C . ALA A 1 224 ? 12.293 6.348 -19.618 1.00 86.69 224 ALA A C 1
ATOM 1732 O O . ALA A 1 224 ? 13.451 6.102 -19.943 1.00 86.69 224 ALA A O 1
ATOM 1733 N N . GLU A 1 225 ? 11.952 6.592 -18.348 1.00 86.25 225 GLU A N 1
ATOM 1734 C CA . GLU A 1 225 ? 12.901 6.516 -17.230 1.00 86.25 225 GLU A CA 1
ATOM 1735 C C . GLU A 1 225 ? 13.495 5.106 -17.087 1.00 86.25 225 GLU A C 1
ATOM 1737 O O . GLU A 1 225 ? 14.714 4.976 -16.997 1.00 86.25 225 GLU A O 1
ATOM 1742 N N . ALA A 1 226 ? 12.663 4.060 -17.139 1.00 91.25 226 ALA A N 1
ATOM 1743 C CA . ALA A 1 226 ? 13.109 2.667 -17.065 1.00 91.25 226 ALA A CA 1
ATOM 1744 C C . ALA A 1 226 ? 14.024 2.282 -18.242 1.00 91.25 226 ALA A C 1
ATOM 1746 O O . ALA A 1 226 ? 15.082 1.690 -18.042 1.00 91.25 226 ALA A O 1
ATOM 1747 N N . LEU A 1 227 ? 13.657 2.666 -19.467 1.00 89.25 227 LEU A N 1
ATOM 1748 C CA . LEU A 1 227 ? 14.480 2.436 -20.660 1.00 89.25 227 LEU A CA 1
ATOM 1749 C C . LEU A 1 227 ? 15.807 3.208 -20.608 1.00 89.25 227 LEU A C 1
ATOM 1751 O O . LEU A 1 227 ? 16.835 2.685 -21.025 1.00 89.25 227 LEU A O 1
ATOM 1755 N N . GLY A 1 228 ? 15.812 4.413 -20.036 1.00 83.44 228 GLY A N 1
ATOM 1756 C CA . GLY A 1 228 ? 17.030 5.195 -19.820 1.00 83.44 228 GLY A CA 1
ATOM 1757 C C . GLY A 1 228 ? 18.014 4.583 -18.818 1.00 83.44 228 GLY A C 1
ATOM 1758 O O . GLY A 1 228 ? 19.189 4.941 -18.819 1.00 83.44 228 GLY A O 1
ATOM 1759 N N . LEU A 1 229 ? 17.567 3.675 -17.944 1.00 86.38 229 LEU A N 1
ATOM 1760 C CA . LEU A 1 229 ? 18.463 2.921 -17.059 1.00 86.38 229 LEU A CA 1
ATOM 1761 C C . LEU A 1 229 ? 19.210 1.828 -17.831 1.00 86.38 229 LEU A C 1
ATOM 1763 O O . LEU A 1 229 ? 20.405 1.652 -17.613 1.00 86.38 229 LEU A O 1
ATOM 1767 N N . LEU A 1 230 ? 18.544 1.169 -18.788 1.00 82.12 230 LEU A N 1
ATOM 1768 C CA . LEU A 1 230 ? 19.173 0.172 -19.662 1.00 82.12 230 LEU A CA 1
ATOM 1769 C C . LEU A 1 230 ? 20.288 0.765 -20.529 1.00 82.12 230 LEU A C 1
ATOM 1771 O O . LEU A 1 230 ? 21.240 0.063 -20.826 1.00 82.12 230 LEU A O 1
ATOM 1775 N N . THR A 1 231 ? 20.203 2.047 -20.895 1.00 71.94 231 THR A N 1
ATOM 1776 C CA . THR A 1 231 ? 21.264 2.725 -21.658 1.00 71.94 231 THR A CA 1
ATOM 1777 C C . THR A 1 231 ? 22.449 3.187 -20.805 1.00 71.94 231 THR A C 1
ATOM 1779 O O . THR A 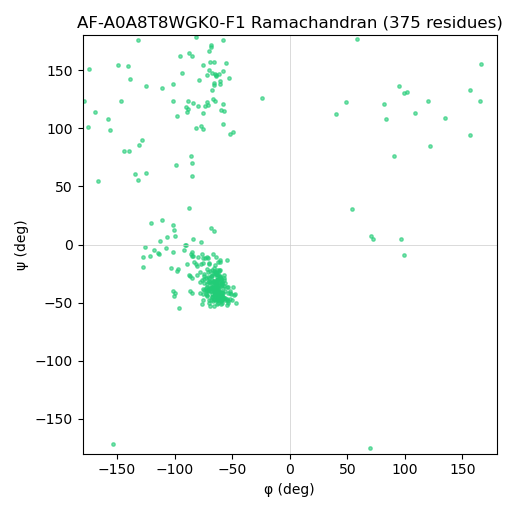1 231 ? 23.495 3.487 -21.363 1.00 71.94 231 THR A O 1
ATOM 1782 N N . ARG A 1 232 ? 22.301 3.302 -19.472 1.00 61.56 232 ARG A N 1
ATOM 1783 C CA . ARG A 1 232 ? 23.380 3.739 -18.555 1.00 61.56 232 ARG A CA 1
ATOM 1784 C C . ARG A 1 232 ? 24.262 2.594 -18.057 1.00 61.56 232 ARG A C 1
ATOM 1786 O O . ARG A 1 232 ? 25.403 2.837 -17.696 1.00 61.56 232 ARG A O 1
ATOM 1793 N N . ALA A 1 233 ? 23.742 1.368 -18.012 1.00 57.06 233 ALA A N 1
ATOM 1794 C CA . ALA A 1 233 ? 24.510 0.190 -17.594 1.00 57.06 233 ALA A CA 1
ATOM 1795 C C . ALA A 1 233 ? 25.646 -0.186 -18.562 1.00 57.06 233 ALA A C 1
ATOM 1797 O O . ALA A 1 233 ? 26.465 -1.041 -18.245 1.00 57.06 233 ALA A O 1
ATOM 1798 N N . ASP A 1 234 ? 25.695 0.468 -19.722 1.00 52.59 234 ASP A N 1
ATOM 1799 C CA . ASP A 1 234 ? 26.675 0.255 -20.782 1.00 52.59 234 ASP A CA 1
ATOM 1800 C C . ASP A 1 234 ? 27.997 1.033 -20.571 1.00 52.59 234 ASP A C 1
ATOM 1802 O O . ASP A 1 234 ? 28.860 0.992 -21.450 1.00 52.59 234 ASP A O 1
ATOM 1806 N N . ASP A 1 235 ? 28.186 1.733 -19.441 1.00 44.12 235 ASP A N 1
ATOM 1807 C CA . ASP A 1 235 ? 29.398 2.520 -19.164 1.00 44.12 235 ASP A CA 1
ATOM 1808 C C . ASP A 1 235 ? 30.403 1.747 -18.269 1.00 44.12 235 ASP A C 1
ATOM 1810 O O . ASP A 1 235 ? 30.126 1.513 -17.089 1.00 44.12 235 ASP A O 1
ATOM 1814 N N . PRO A 1 236 ? 31.572 1.306 -18.781 1.00 43.72 236 PRO A N 1
ATOM 1815 C CA . PRO A 1 236 ? 32.586 0.604 -17.988 1.00 43.72 236 PRO A CA 1
ATOM 1816 C C . PRO A 1 236 ? 33.432 1.515 -17.071 1.00 43.72 236 PRO A C 1
ATOM 1818 O O . PRO A 1 236 ? 34.333 1.017 -16.390 1.00 43.72 236 PRO A O 1
ATOM 1821 N N . GLU A 1 237 ? 33.193 2.826 -17.013 1.00 46.41 237 GLU A N 1
ATOM 1822 C CA . GLU A 1 237 ? 33.983 3.736 -16.173 1.00 46.41 237 GLU A CA 1
ATOM 1823 C C . GLU A 1 237 ? 33.475 3.819 -14.722 1.00 46.41 237 GLU A C 1
ATOM 1825 O O . GLU A 1 237 ? 32.878 4.812 -14.349 1.00 46.41 237 GLU A O 1
ATOM 1830 N N . GLU A 1 238 ? 33.749 2.801 -13.891 1.00 42.09 238 GLU A N 1
ATOM 1831 C CA . GLU A 1 238 ? 34.128 2.934 -12.457 1.00 42.09 238 GLU A CA 1
ATOM 1832 C C . GLU A 1 238 ? 34.694 1.594 -11.911 1.00 42.09 238 GLU A C 1
ATOM 1834 O O . GLU A 1 238 ? 34.244 1.040 -10.909 1.00 42.09 238 GLU A O 1
ATOM 1839 N N . THR A 1 239 ? 35.721 1.028 -12.558 1.00 39.25 239 THR A N 1
ATOM 1840 C CA . THR A 1 239 ? 36.599 0.016 -11.920 1.00 39.25 239 THR A CA 1
ATOM 1841 C C . THR A 1 239 ? 38.081 0.327 -12.129 1.00 39.25 239 THR A C 1
ATOM 1843 O O . THR A 1 239 ? 38.864 -0.508 -12.565 1.00 39.25 239 THR A O 1
ATOM 1846 N N . GLU A 1 240 ? 38.506 1.527 -11.739 1.00 41.47 240 GLU A N 1
ATOM 1847 C CA . GLU A 1 240 ? 39.916 1.787 -11.438 1.00 41.47 240 GLU A CA 1
ATOM 1848 C C . GLU A 1 240 ? 40.052 2.439 -10.059 1.00 41.47 240 GLU A C 1
ATOM 1850 O O . GLU A 1 240 ? 40.033 3.655 -9.925 1.00 41.47 240 GLU A O 1
ATOM 1855 N N . ASP A 1 241 ? 40.197 1.609 -9.020 1.00 37.69 241 ASP A N 1
ATOM 1856 C CA . ASP A 1 241 ? 41.361 1.725 -8.133 1.00 37.69 241 ASP A CA 1
ATOM 1857 C C . ASP A 1 241 ? 41.480 0.524 -7.171 1.00 37.69 241 ASP A C 1
ATOM 1859 O O . ASP A 1 241 ? 40.683 0.345 -6.251 1.00 37.69 241 ASP A O 1
ATOM 1863 N N . GLY A 1 242 ? 42.546 -0.274 -7.336 1.00 37.03 242 GLY A N 1
ATOM 1864 C CA . GLY A 1 242 ? 43.146 -1.013 -6.216 1.00 37.03 242 GLY A CA 1
ATOM 1865 C C . GLY A 1 242 ? 43.234 -2.544 -6.292 1.00 37.03 242 GLY A C 1
ATOM 1866 O O . GLY A 1 242 ? 42.505 -3.247 -5.606 1.00 37.03 242 GLY A O 1
ATOM 1867 N N . ALA A 1 243 ? 44.307 -3.016 -6.939 1.00 38.97 243 ALA A N 1
ATOM 1868 C CA . ALA A 1 243 ? 45.097 -4.209 -6.591 1.00 38.97 243 ALA A CA 1
ATOM 1869 C C . ALA A 1 243 ? 44.642 -5.618 -7.051 1.00 38.97 243 ALA A C 1
ATOM 1871 O O . ALA A 1 243 ? 43.864 -6.304 -6.405 1.00 38.97 243 ALA A O 1
ATOM 1872 N N . GLY A 1 244 ? 45.397 -6.141 -8.027 1.00 36.41 244 GLY A N 1
ATOM 1873 C CA . GLY A 1 244 ? 46.171 -7.369 -7.801 1.00 36.41 244 GLY A CA 1
ATOM 1874 C C . GLY A 1 244 ? 45.504 -8.707 -8.123 1.00 36.41 244 GLY A C 1
ATOM 1875 O O . GLY A 1 244 ? 45.182 -9.458 -7.215 1.00 36.41 244 GLY A O 1
ATOM 1876 N N . GLY A 1 245 ? 45.435 -9.014 -9.421 1.00 41.38 245 GLY A N 1
ATOM 1877 C CA . GLY A 1 245 ? 45.598 -10.330 -10.054 1.00 41.38 245 GLY A CA 1
ATOM 1878 C C . GLY A 1 245 ? 45.006 -11.580 -9.401 1.00 41.38 245 GLY A C 1
ATOM 1879 O O . GLY A 1 245 ? 45.596 -12.096 -8.462 1.00 41.38 245 GLY A O 1
ATOM 1880 N N . ILE A 1 246 ? 43.996 -12.165 -10.058 1.00 38.00 246 ILE A N 1
ATOM 1881 C CA . ILE A 1 246 ? 43.906 -13.603 -10.376 1.00 38.00 246 ILE A CA 1
ATOM 1882 C C . ILE A 1 246 ? 43.185 -13.719 -11.734 1.00 38.00 246 ILE A C 1
ATOM 1884 O O . ILE A 1 246 ? 42.087 -13.196 -11.896 1.00 38.00 246 ILE A O 1
ATOM 1888 N N . GLU A 1 247 ? 43.820 -14.371 -12.708 1.00 45.31 247 GLU A N 1
ATOM 1889 C CA . GLU A 1 247 ? 43.183 -14.839 -13.944 1.00 45.31 247 GLU A CA 1
ATOM 1890 C C . GLU A 1 247 ? 42.308 -16.060 -13.612 1.00 45.31 247 GLU A C 1
ATOM 1892 O O . GLU A 1 247 ? 42.837 -17.036 -13.088 1.00 45.31 247 GLU A O 1
ATOM 1897 N N . ASP A 1 248 ? 40.994 -15.982 -13.853 1.00 33.03 248 ASP A N 1
ATOM 1898 C CA . ASP A 1 248 ? 40.140 -17.058 -14.396 1.00 33.03 248 ASP A CA 1
ATOM 1899 C C . ASP A 1 248 ? 38.650 -16.729 -14.197 1.00 33.03 248 ASP A C 1
ATOM 1901 O O . ASP A 1 248 ? 38.173 -16.566 -13.075 1.00 33.03 248 ASP A O 1
ATOM 1905 N N . GLY A 1 249 ? 37.891 -16.712 -15.297 1.00 31.59 249 GLY A N 1
ATOM 1906 C CA . GLY A 1 249 ? 36.426 -16.720 -15.277 1.00 31.59 249 GLY A CA 1
ATOM 1907 C C . GLY A 1 249 ? 35.806 -15.708 -16.235 1.00 31.59 249 GLY A C 1
ATOM 1908 O O . GLY A 1 249 ? 35.860 -14.509 -16.003 1.00 31.59 249 GLY A O 1
ATOM 1909 N N . ALA A 1 250 ? 35.209 -16.213 -17.312 1.00 32.75 250 ALA A N 1
ATOM 1910 C CA . ALA A 1 250 ? 34.481 -15.468 -18.332 1.00 32.75 250 ALA A CA 1
ATOM 1911 C C . ALA A 1 250 ? 33.445 -14.479 -17.751 1.00 32.75 250 ALA A C 1
ATOM 1913 O O . ALA A 1 250 ? 32.307 -14.854 -17.477 1.00 32.75 250 ALA A O 1
ATOM 1914 N N . GLY A 1 251 ? 33.823 -13.207 -17.628 1.00 28.48 251 GLY A N 1
ATOM 1915 C CA . GLY A 1 251 ? 32.879 -12.097 -17.641 1.00 28.48 251 GLY A CA 1
ATOM 1916 C C . GLY A 1 251 ? 32.438 -11.896 -19.083 1.00 28.48 251 GLY A C 1
ATOM 1917 O O . GLY A 1 251 ? 33.194 -11.365 -19.896 1.00 28.48 251 GLY A O 1
ATOM 1918 N N . ALA A 1 252 ? 31.263 -12.412 -19.437 1.00 30.47 252 ALA A N 1
ATOM 1919 C CA . ALA A 1 252 ? 30.637 -12.055 -20.698 1.00 30.47 252 ALA A CA 1
ATOM 1920 C C . ALA A 1 252 ? 30.430 -10.537 -20.680 1.00 30.47 252 ALA A C 1
ATOM 1922 O O . ALA A 1 252 ? 29.697 -10.038 -19.837 1.00 30.47 252 ALA A O 1
ATOM 1923 N N . ALA A 1 253 ? 31.096 -9.813 -21.579 1.00 34.38 253 ALA A N 1
ATOM 1924 C CA . ALA A 1 253 ? 30.680 -8.468 -21.938 1.00 34.38 253 ALA A CA 1
ATOM 1925 C C . ALA A 1 253 ? 29.243 -8.590 -22.462 1.00 34.38 253 ALA A C 1
ATOM 1927 O O . ALA A 1 253 ? 29.021 -9.142 -23.545 1.00 34.38 253 ALA A O 1
ATOM 1928 N N . ILE A 1 254 ? 28.267 -8.207 -21.641 1.00 37.47 254 ILE A N 1
ATOM 1929 C CA . ILE A 1 254 ? 26.859 -8.245 -22.016 1.00 37.47 254 ILE A CA 1
ATOM 1930 C C . ILE A 1 254 ? 26.661 -7.062 -22.956 1.00 37.47 254 ILE A C 1
ATOM 1932 O O . ILE A 1 254 ? 26.914 -5.916 -22.605 1.00 37.47 254 ILE A O 1
ATOM 1936 N N . GLY A 1 255 ? 26.370 -7.382 -24.215 1.00 36.94 255 GLY A N 1
ATOM 1937 C CA . GLY A 1 255 ? 26.310 -6.403 -25.287 1.00 36.94 255 GLY A CA 1
ATOM 1938 C C . GLY A 1 255 ? 25.145 -5.439 -25.114 1.00 36.94 255 GLY A C 1
ATOM 1939 O O . GLY A 1 255 ? 24.072 -5.836 -24.664 1.00 36.94 255 GLY A O 1
ATOM 1940 N N . THR A 1 256 ? 25.373 -4.208 -25.572 1.00 44.81 256 THR A N 1
ATOM 1941 C CA . THR A 1 256 ? 24.368 -3.207 -25.946 1.00 44.81 2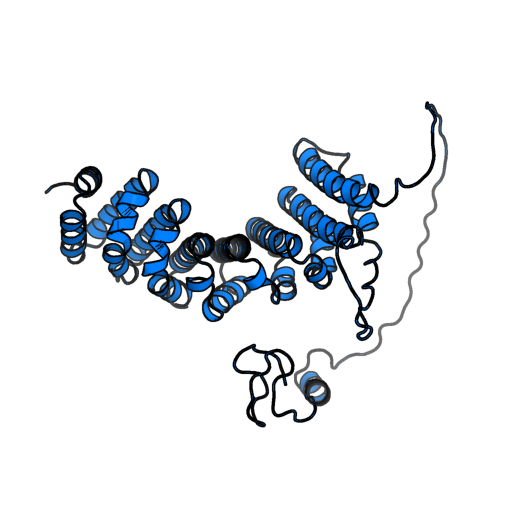56 THR A CA 1
ATOM 1942 C C . THR A 1 256 ? 23.048 -3.870 -26.319 1.00 44.81 256 THR A C 1
ATOM 1944 O O . THR A 1 256 ? 23.047 -4.708 -27.224 1.00 44.81 256 THR A O 1
ATOM 1947 N N . VAL A 1 257 ? 21.920 -3.487 -25.712 1.00 48.97 257 VAL A N 1
ATOM 1948 C CA . VAL A 1 257 ? 20.613 -3.898 -26.247 1.00 48.97 257 VAL A CA 1
ATOM 1949 C C . VAL A 1 257 ? 20.272 -2.935 -27.394 1.00 48.97 257 VAL A C 1
ATOM 1951 O O . VAL A 1 257 ? 19.842 -1.808 -27.138 1.00 48.97 257 VAL A O 1
ATOM 1954 N N . PRO A 1 258 ? 20.470 -3.297 -28.677 1.00 56.81 258 PRO A N 1
ATOM 1955 C CA . PRO A 1 258 ? 20.415 -2.322 -29.762 1.00 56.81 258 PRO A CA 1
ATOM 1956 C C . PRO A 1 258 ? 18.999 -1.753 -29.904 1.00 56.81 258 PRO A C 1
ATOM 1958 O O . PRO A 1 258 ? 18.014 -2.487 -29.791 1.00 56.81 258 PRO A O 1
ATOM 1961 N N . GLY A 1 259 ? 18.885 -0.448 -30.143 1.00 64.38 259 GLY A N 1
ATOM 1962 C CA . GLY A 1 259 ? 17.620 0.224 -30.458 1.00 64.38 259 GLY A CA 1
ATOM 1963 C C . GLY A 1 259 ? 16.920 0.950 -29.305 1.00 64.38 259 GLY A C 1
ATOM 1964 O O . GLY A 1 259 ? 16.013 1.712 -29.596 1.00 64.38 259 GLY A O 1
ATOM 1965 N N . VAL A 1 260 ? 17.336 0.820 -28.033 1.00 66.94 260 VAL A N 1
ATOM 1966 C CA . VAL A 1 260 ? 16.664 1.544 -26.919 1.00 66.94 260 VAL A CA 1
ATOM 1967 C C . VAL A 1 260 ? 16.735 3.061 -27.121 1.00 66.94 260 VAL A C 1
ATOM 1969 O O . VAL A 1 260 ? 15.750 3.777 -26.950 1.00 66.94 260 VAL A O 1
ATOM 1972 N N . ALA A 1 261 ? 17.900 3.561 -27.539 1.00 67.19 261 ALA A N 1
ATOM 1973 C CA . ALA A 1 261 ? 18.074 4.973 -27.854 1.00 67.19 261 ALA A CA 1
ATOM 1974 C C . ALA A 1 261 ? 17.238 5.408 -29.073 1.00 67.19 261 ALA A C 1
ATOM 1976 O O . ALA A 1 261 ? 16.785 6.548 -29.120 1.00 67.19 261 ALA A O 1
ATOM 1977 N N . ASP A 1 262 ? 17.001 4.517 -30.039 1.00 69.88 262 ASP A N 1
ATOM 1978 C CA . ASP A 1 262 ? 16.146 4.802 -31.197 1.00 69.88 262 ASP A CA 1
ATOM 1979 C C . ASP A 1 262 ? 14.663 4.812 -30.813 1.00 69.88 262 ASP A C 1
ATOM 1981 O O . ASP A 1 262 ? 13.948 5.719 -31.235 1.00 69.88 262 ASP A O 1
ATOM 1985 N N . ASP A 1 263 ? 14.235 3.896 -29.938 1.00 70.56 263 ASP A N 1
ATOM 1986 C CA . ASP A 1 263 ? 12.891 3.851 -29.349 1.00 70.56 263 ASP A CA 1
ATOM 1987 C C . ASP A 1 263 ? 12.595 5.165 -28.592 1.00 70.56 263 ASP A C 1
ATOM 1989 O O . ASP A 1 263 ? 11.575 5.822 -28.817 1.00 70.56 263 ASP A O 1
ATOM 1993 N N . LEU A 1 264 ? 13.539 5.623 -27.759 1.00 70.31 264 LEU A N 1
ATOM 1994 C CA . LEU A 1 264 ? 13.437 6.896 -27.031 1.00 70.31 264 LEU A CA 1
ATOM 1995 C C . LEU A 1 264 ? 13.424 8.116 -27.968 1.00 70.31 264 LEU A C 1
ATOM 1997 O O . LEU A 1 264 ? 12.655 9.055 -27.753 1.00 70.31 264 LEU A O 1
ATOM 2001 N N . ARG A 1 265 ? 14.256 8.124 -29.019 1.00 69.12 265 ARG A N 1
ATOM 2002 C CA . ARG A 1 265 ? 14.277 9.205 -30.023 1.00 69.12 265 ARG A CA 1
ATOM 2003 C C . ARG A 1 265 ? 12.991 9.247 -30.843 1.00 69.12 265 ARG A C 1
ATOM 2005 O O . ARG A 1 265 ? 12.541 10.339 -31.183 1.00 69.12 265 ARG A O 1
ATOM 2012 N N . ALA A 1 266 ? 12.411 8.094 -31.172 1.00 68.81 266 ALA A N 1
ATOM 2013 C CA . ALA A 1 266 ? 11.130 8.014 -31.863 1.00 68.81 266 ALA A CA 1
ATOM 2014 C C . ALA A 1 266 ?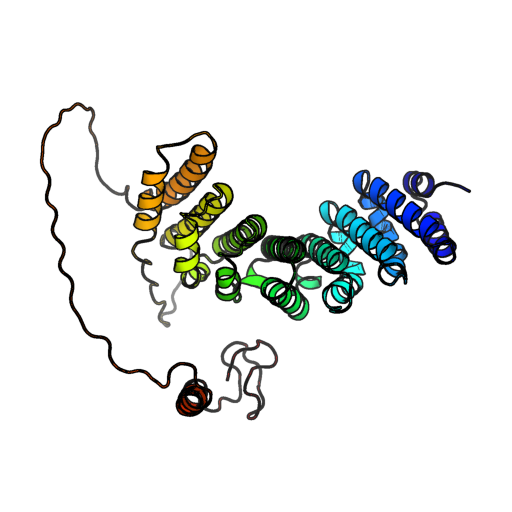 10.015 8.623 -31.002 1.00 68.81 266 ALA A C 1
ATOM 2016 O O . ALA A 1 266 ? 9.306 9.507 -31.480 1.00 68.81 266 ALA A O 1
ATOM 2017 N N . ALA A 1 267 ? 9.946 8.258 -29.717 1.00 66.19 267 ALA A N 1
ATOM 2018 C CA . ALA A 1 267 ? 8.979 8.823 -28.776 1.00 66.19 267 ALA A CA 1
ATOM 2019 C C . ALA A 1 267 ? 9.145 10.346 -28.595 1.00 66.19 267 ALA A C 1
ATOM 2021 O O . ALA A 1 267 ? 8.165 11.087 -28.629 1.00 66.19 267 ALA A O 1
ATOM 2022 N N . ALA A 1 268 ? 10.385 10.844 -28.493 1.00 61.84 268 ALA A N 1
ATOM 2023 C CA . ALA A 1 268 ? 10.660 12.279 -28.364 1.00 61.84 268 ALA A CA 1
ATOM 2024 C C . ALA A 1 268 ? 10.138 13.115 -29.550 1.00 61.84 268 ALA A C 1
ATOM 2026 O O . ALA A 1 268 ? 9.740 14.262 -29.362 1.00 61.84 268 ALA A O 1
ATOM 2027 N N . ARG A 1 269 ? 10.131 12.551 -30.767 1.00 61.06 269 ARG A N 1
ATOM 2028 C CA . ARG A 1 269 ? 9.673 13.239 -31.990 1.00 61.06 269 ARG A CA 1
ATOM 2029 C C . ARG A 1 269 ? 8.152 13.369 -32.081 1.00 61.06 269 ARG A C 1
ATOM 2031 O O . ARG A 1 269 ? 7.670 14.271 -32.755 1.00 61.06 269 ARG A O 1
ATOM 2038 N N . VAL A 1 270 ? 7.403 12.483 -31.425 1.00 56.28 270 VAL A N 1
ATOM 2039 C CA . VAL A 1 270 ? 5.927 12.517 -31.396 1.00 56.28 270 VAL A CA 1
ATOM 2040 C C . VAL A 1 270 ? 5.416 13.588 -30.423 1.00 56.28 270 VAL A C 1
ATOM 2042 O O . VAL A 1 270 ? 4.322 14.121 -30.584 1.00 56.28 270 VAL A O 1
ATOM 2045 N N . GLU A 1 271 ? 6.238 13.950 -29.440 1.00 53.12 271 GLU A N 1
ATOM 2046 C CA . GLU A 1 271 ? 5.868 14.808 -28.320 1.00 53.12 271 GLU A CA 1
ATOM 2047 C C . GLU A 1 271 ? 5.946 16.318 -28.632 1.00 53.12 271 GLU A C 1
ATOM 2049 O O . GLU A 1 271 ? 5.302 17.098 -27.950 1.00 53.12 271 GLU A O 1
ATOM 2054 N N . GLU A 1 272 ? 6.586 16.791 -29.708 1.00 51.78 272 GLU A N 1
ATOM 2055 C CA . GLU A 1 272 ? 6.679 18.241 -30.025 1.00 51.78 272 GLU A CA 1
ATOM 2056 C C . GLU A 1 272 ? 5.335 18.948 -30.366 1.00 51.78 272 GLU A C 1
ATOM 2058 O O . GLU A 1 272 ? 5.330 20.104 -30.797 1.00 51.78 272 GLU A O 1
ATOM 2063 N N . ALA A 1 273 ? 4.184 18.306 -30.135 1.00 49.16 273 ALA A N 1
ATOM 2064 C CA . ALA A 1 273 ? 2.867 18.775 -30.555 1.00 49.16 273 ALA A CA 1
ATOM 2065 C C . ALA A 1 273 ? 1.853 19.176 -29.454 1.00 49.16 273 ALA A C 1
ATOM 2067 O O . ALA A 1 273 ? 0.833 19.741 -29.842 1.00 49.16 273 ALA A O 1
ATOM 2068 N N . ASP A 1 274 ? 2.050 18.979 -28.132 1.00 44.47 274 ASP A N 1
ATOM 2069 C CA . ASP A 1 274 ? 0.967 19.347 -27.177 1.00 44.47 274 ASP A CA 1
ATOM 2070 C C . ASP A 1 274 ? 1.353 19.609 -25.691 1.00 44.47 274 ASP A C 1
ATOM 2072 O O . ASP A 1 274 ? 1.567 18.692 -24.910 1.00 44.47 274 ASP A O 1
ATOM 2076 N N . GLY A 1 275 ? 1.332 20.866 -25.223 1.00 53.84 275 GLY A N 1
ATOM 2077 C CA . GLY A 1 275 ? 1.116 21.222 -23.797 1.00 53.84 275 GLY A CA 1
ATOM 2078 C C . GLY A 1 275 ? 2.198 20.919 -22.725 1.00 53.84 275 GLY A C 1
ATOM 2079 O O . GLY A 1 275 ? 3.317 20.512 -23.003 1.00 53.84 275 GLY A O 1
ATOM 2080 N N . ASP A 1 276 ? 1.864 21.183 -21.448 1.00 51.97 276 ASP A N 1
ATOM 2081 C CA . ASP A 1 276 ? 2.769 21.139 -20.268 1.00 51.97 276 ASP A CA 1
ATOM 2082 C C . ASP A 1 276 ? 3.161 19.708 -19.829 1.00 51.97 276 ASP A C 1
ATOM 2084 O O . ASP A 1 276 ? 4.261 19.475 -19.332 1.00 51.97 276 ASP A O 1
ATOM 2088 N N . ALA A 1 277 ? 2.300 18.712 -20.075 1.00 48.38 277 ALA A N 1
ATOM 2089 C CA . ALA A 1 277 ? 2.576 17.305 -19.757 1.00 48.38 277 ALA A CA 1
ATOM 2090 C C . ALA A 1 277 ? 3.680 16.696 -20.642 1.00 48.38 277 ALA A C 1
ATOM 2092 O O . ALA A 1 277 ? 4.490 15.892 -20.180 1.00 48.38 277 ALA A O 1
ATOM 2093 N N . THR A 1 278 ? 3.762 17.162 -21.882 1.00 55.62 278 THR A N 1
ATOM 2094 C CA . THR A 1 278 ? 4.819 16.842 -22.842 1.00 55.62 278 THR A CA 1
ATOM 2095 C C . THR A 1 278 ? 6.188 17.317 -22.373 1.00 55.62 278 THR A C 1
ATOM 2097 O O . THR A 1 278 ? 7.201 16.661 -22.586 1.00 55.62 278 THR A O 1
ATOM 2100 N N . ARG A 1 279 ? 6.258 18.437 -21.642 1.00 58.16 279 ARG A N 1
ATOM 2101 C CA . ARG A 1 279 ? 7.531 18.906 -21.084 1.00 58.16 279 ARG A CA 1
ATOM 2102 C C . ARG A 1 279 ? 8.095 17.922 -20.059 1.00 58.16 279 ARG A C 1
ATOM 2104 O O . ARG A 1 279 ? 9.303 17.720 -20.045 1.00 58.16 279 ARG A O 1
ATOM 2111 N N . PHE A 1 280 ? 7.246 17.302 -19.238 1.00 56.38 280 PHE A N 1
ATOM 2112 C CA . PHE A 1 280 ? 7.665 16.321 -18.232 1.00 56.38 280 PHE A CA 1
ATOM 2113 C C . PHE A 1 280 ? 8.236 15.048 -18.870 1.00 56.38 280 PHE A C 1
ATOM 2115 O O . PHE A 1 280 ? 9.314 14.595 -18.478 1.00 56.38 280 PHE A O 1
ATOM 2122 N N . VAL A 1 281 ? 7.548 14.494 -19.871 1.00 55.97 281 VAL A N 1
ATOM 2123 C CA . VAL A 1 281 ? 8.015 13.309 -20.605 1.00 55.97 281 VAL A CA 1
ATOM 2124 C C . VAL A 1 281 ? 9.255 13.654 -21.423 1.00 55.97 281 VAL A C 1
ATOM 2126 O O . VAL A 1 281 ? 10.258 12.959 -21.305 1.00 55.97 281 VAL A O 1
ATOM 2129 N N . ALA A 1 282 ? 9.264 14.780 -22.137 1.00 57.50 282 ALA A N 1
ATOM 2130 C CA . ALA A 1 282 ? 10.440 15.253 -22.858 1.00 57.50 282 ALA A CA 1
ATOM 2131 C C . ALA A 1 282 ? 11.636 15.543 -21.936 1.00 57.50 282 ALA A C 1
ATOM 2133 O O . ALA A 1 282 ? 12.763 15.284 -22.336 1.00 57.50 282 ALA A O 1
ATOM 2134 N N . ASP A 1 283 ? 11.438 16.059 -20.716 1.00 62.28 283 ASP A N 1
ATOM 2135 C CA . ASP A 1 283 ? 12.512 16.248 -19.728 1.00 62.28 283 ASP A CA 1
ATOM 2136 C C . ASP A 1 283 ? 13.070 14.894 -19.259 1.00 62.28 283 ASP A C 1
ATOM 2138 O O . ASP A 1 283 ? 14.283 14.753 -19.113 1.00 62.28 283 ASP A O 1
ATOM 2142 N N . ARG A 1 284 ? 12.216 13.878 -19.073 1.00 64.44 284 ARG A N 1
ATOM 2143 C CA . ARG A 1 284 ? 12.627 12.518 -18.681 1.00 64.44 284 ARG A CA 1
ATOM 2144 C C . ARG A 1 284 ? 13.309 11.757 -19.813 1.00 64.44 284 ARG A C 1
ATOM 2146 O O . ARG A 1 284 ? 14.350 11.152 -19.579 1.00 64.44 284 ARG A O 1
ATOM 2153 N N . VAL A 1 285 ? 12.784 11.850 -21.032 1.00 61.22 285 VAL A N 1
ATOM 2154 C CA . VAL A 1 285 ? 13.395 11.300 -22.248 1.00 61.22 285 VAL A CA 1
ATOM 2155 C C . VAL A 1 285 ? 14.712 12.014 -22.545 1.00 61.22 285 VAL A C 1
ATOM 2157 O O . VAL A 1 285 ? 15.702 11.348 -22.815 1.00 61.22 285 VAL A O 1
ATOM 2160 N N . ARG A 1 286 ? 14.787 13.347 -22.415 1.00 63.19 286 ARG A N 1
ATOM 2161 C CA . ARG A 1 286 ? 16.056 14.084 -22.536 1.00 63.19 286 ARG A CA 1
ATOM 2162 C C . ARG A 1 286 ? 17.037 13.723 -21.435 1.00 63.19 286 ARG A C 1
ATOM 2164 O O . ARG A 1 286 ? 18.210 13.605 -21.735 1.00 63.19 286 ARG A O 1
ATOM 2171 N N . PHE A 1 287 ? 16.599 13.521 -20.196 1.00 61.53 287 PHE A N 1
ATOM 2172 C CA . PHE A 1 287 ? 17.475 13.047 -19.122 1.00 61.53 287 PHE A CA 1
ATOM 2173 C C . PHE A 1 287 ? 18.006 11.631 -19.399 1.00 61.53 287 PHE A C 1
ATOM 2175 O O . PHE A 1 287 ? 19.191 11.377 -19.206 1.00 61.53 287 PHE A O 1
ATOM 2182 N N . ALA A 1 288 ? 17.152 10.728 -19.889 1.00 60.56 288 ALA A N 1
ATOM 2183 C CA . ALA A 1 288 ? 17.537 9.382 -20.311 1.00 60.56 288 ALA A CA 1
ATOM 2184 C C . ALA A 1 288 ? 18.533 9.414 -21.484 1.00 60.56 288 ALA A C 1
ATOM 2186 O O . ALA A 1 288 ? 19.580 8.779 -21.420 1.00 60.56 288 ALA A O 1
ATOM 2187 N N . LEU A 1 289 ? 18.245 10.209 -22.518 1.00 59.19 289 LEU A N 1
ATOM 2188 C CA . LEU A 1 289 ? 19.087 10.359 -23.705 1.00 59.19 289 LEU A CA 1
ATOM 2189 C C . LEU A 1 289 ? 20.381 11.134 -23.435 1.00 59.19 289 LEU A C 1
ATOM 2191 O O . LEU A 1 289 ? 21.398 10.783 -24.010 1.00 59.19 289 LEU A O 1
ATOM 2195 N N . ALA A 1 290 ? 20.377 12.162 -22.582 1.00 58.16 290 ALA A N 1
ATOM 2196 C CA . ALA A 1 290 ? 21.576 12.928 -22.229 1.00 58.16 290 ALA A CA 1
ATOM 2197 C C . ALA A 1 290 ? 22.587 12.040 -21.506 1.00 58.16 290 ALA A C 1
ATOM 2199 O O . ALA A 1 290 ? 23.762 12.047 -21.845 1.00 58.16 290 ALA A O 1
ATOM 2200 N N . SER A 1 291 ? 22.113 11.185 -20.601 1.00 51.72 291 SER A N 1
ATOM 2201 C CA . SER A 1 291 ? 22.977 10.183 -19.983 1.00 51.72 291 SER A CA 1
ATOM 2202 C C . SER A 1 291 ? 23.415 9.059 -20.917 1.00 51.72 291 SER A C 1
ATOM 2204 O O . SER A 1 291 ? 24.359 8.363 -20.583 1.00 51.72 291 SER A O 1
ATOM 2206 N N . ALA A 1 292 ? 22.759 8.881 -22.066 1.00 47.09 292 ALA A N 1
ATOM 2207 C CA . ALA A 1 292 ? 23.237 8.011 -23.139 1.00 47.09 292 ALA A CA 1
ATOM 2208 C C . ALA A 1 292 ? 24.147 8.750 -24.146 1.00 47.09 292 ALA A C 1
ATOM 2210 O O . ALA A 1 292 ? 24.837 8.106 -24.927 1.00 47.09 292 ALA A O 1
ATOM 2211 N N . ALA A 1 293 ? 24.135 10.089 -24.168 1.00 46.41 293 ALA A N 1
ATOM 2212 C CA . ALA A 1 293 ? 24.871 10.934 -25.114 1.00 46.41 293 ALA A CA 1
ATOM 2213 C C . ALA A 1 293 ? 26.196 11.472 -24.549 1.00 46.41 293 ALA A C 1
ATOM 2215 O O . ALA A 1 293 ? 27.106 11.745 -25.330 1.00 46.41 293 ALA A O 1
ATOM 2216 N N . ASP A 1 294 ? 26.353 11.543 -23.222 1.00 35.59 294 ASP A N 1
ATOM 2217 C CA . ASP A 1 294 ? 27.671 11.727 -22.585 1.00 35.59 294 ASP A CA 1
ATOM 2218 C C . ASP A 1 294 ? 28.645 10.570 -22.924 1.00 35.59 294 ASP A C 1
ATOM 2220 O O . ASP A 1 294 ? 29.855 10.723 -22.792 1.00 35.59 294 ASP A O 1
ATOM 2224 N N . VAL A 1 295 ? 28.125 9.467 -23.481 1.00 44.50 295 VAL A N 1
ATOM 2225 C CA . VAL A 1 295 ? 28.859 8.304 -24.011 1.00 44.50 295 VAL A CA 1
ATOM 2226 C C . VAL A 1 295 ? 29.400 8.532 -25.442 1.00 44.50 295 VAL A C 1
ATOM 2228 O O . VAL A 1 295 ? 30.299 7.820 -25.879 1.00 44.50 295 VAL A O 1
ATOM 2231 N N . ASP A 1 296 ? 28.909 9.537 -26.184 1.00 35.59 296 ASP A N 1
ATOM 2232 C CA . ASP A 1 296 ? 29.309 9.796 -27.587 1.00 35.59 296 ASP A CA 1
ATOM 2233 C C . ASP A 1 296 ? 30.054 11.138 -27.775 1.00 35.59 296 ASP A C 1
ATOM 2235 O O . ASP A 1 296 ? 30.626 11.412 -28.829 1.00 35.59 296 ASP A O 1
ATOM 2239 N N . ALA A 1 297 ? 30.129 11.981 -26.737 1.00 35.78 297 ALA A N 1
ATOM 2240 C CA . ALA A 1 297 ? 30.834 13.270 -26.772 1.00 35.78 297 ALA A CA 1
ATOM 2241 C C . ALA A 1 297 ? 32.332 13.166 -26.419 1.00 35.78 297 ALA A C 1
ATOM 2243 O O . ALA A 1 297 ? 32.944 14.106 -25.912 1.00 35.78 297 ALA A O 1
ATOM 2244 N N . GLY A 1 298 ? 32.955 12.037 -26.740 1.00 36.69 298 GLY A N 1
ATOM 2245 C CA . GLY A 1 298 ? 34.399 11.897 -26.825 1.00 36.69 298 GLY A CA 1
ATOM 2246 C C . GLY A 1 298 ? 34.856 12.007 -28.273 1.00 36.69 298 GLY A C 1
ATOM 2247 O O . GLY A 1 298 ? 35.281 10.996 -28.815 1.00 36.69 298 GLY A O 1
ATOM 2248 N N . LEU A 1 299 ? 34.740 13.196 -28.892 1.00 34.81 299 LEU A N 1
ATOM 2249 C CA . LEU A 1 299 ? 35.622 13.769 -29.933 1.00 34.81 299 LEU A CA 1
ATOM 2250 C C . LEU A 1 299 ? 34.913 14.836 -30.808 1.00 34.81 299 LEU A C 1
ATOM 2252 O O . LEU A 1 299 ? 33.887 14.600 -31.432 1.00 34.81 299 LEU A O 1
ATOM 2256 N N . VAL A 1 300 ? 35.636 15.951 -30.977 1.00 31.38 300 VAL A N 1
ATOM 2257 C CA . VAL A 1 300 ? 35.601 16.977 -32.047 1.00 31.38 300 VAL A CA 1
ATOM 2258 C C . VAL A 1 300 ? 34.832 18.292 -31.804 1.00 31.38 300 VAL A C 1
ATOM 2260 O O . VAL A 1 300 ? 33.691 18.361 -31.370 1.00 31.38 300 VAL A O 1
ATOM 2263 N N . GLN A 1 301 ? 35.585 19.350 -32.115 1.00 29.83 301 GLN A N 1
ATOM 2264 C CA . GLN A 1 301 ? 35.410 20.789 -31.959 1.00 29.83 301 GLN A CA 1
ATOM 2265 C C . GLN A 1 301 ? 34.423 21.444 -32.949 1.00 29.83 301 GLN A C 1
ATOM 2267 O O . GLN A 1 301 ? 34.306 21.005 -34.087 1.00 29.83 301 GLN A O 1
ATOM 2272 N N . GLU A 1 302 ? 33.865 22.578 -32.495 1.00 30.42 302 GLU A N 1
ATOM 2273 C CA . GLU A 1 302 ? 33.497 23.824 -33.209 1.00 30.42 302 GLU A CA 1
ATOM 2274 C C . GLU A 1 302 ? 32.687 23.761 -34.527 1.00 30.42 302 GLU A C 1
ATOM 2276 O O . GLU A 1 302 ? 33.172 23.327 -35.566 1.00 30.42 302 GLU A O 1
ATOM 2281 N N . SER A 1 303 ? 31.520 24.422 -34.570 1.00 27.56 303 SER A N 1
ATOM 2282 C CA . SER A 1 303 ? 31.374 25.776 -35.161 1.00 27.56 303 SER A CA 1
ATOM 2283 C C . SER A 1 303 ? 29.904 26.176 -35.397 1.00 27.56 303 SER A C 1
ATOM 2285 O O . SER A 1 303 ? 29.011 25.340 -35.497 1.00 27.56 303 SER A O 1
ATOM 2287 N N . ASP A 1 304 ? 29.688 27.489 -35.424 1.00 28.55 304 ASP A N 1
ATOM 2288 C CA . ASP A 1 304 ? 28.420 28.219 -35.427 1.00 28.55 304 ASP A CA 1
ATOM 2289 C C . ASP A 1 304 ? 27.545 28.120 -36.704 1.00 28.55 304 ASP A C 1
ATOM 2291 O O . ASP A 1 304 ? 28.048 28.037 -37.822 1.00 28.55 304 ASP A O 1
ATOM 2295 N N . ALA A 1 305 ? 26.243 28.369 -36.481 1.00 27.58 305 ALA A N 1
ATOM 2296 C CA . ALA A 1 305 ? 25.273 29.105 -37.319 1.00 27.58 305 ALA A CA 1
ATOM 2297 C C . ALA A 1 305 ? 24.542 28.436 -38.521 1.00 27.58 305 ALA A C 1
ATOM 2299 O O . ALA A 1 305 ? 25.124 28.060 -39.532 1.00 27.58 305 ALA A O 1
ATOM 2300 N N . ASP A 1 306 ? 23.202 28.452 -38.412 1.00 26.17 306 ASP A N 1
ATOM 2301 C CA . ASP A 1 306 ? 22.127 28.367 -39.440 1.00 26.17 306 ASP A CA 1
ATOM 2302 C C . ASP A 1 306 ? 22.111 29.660 -40.339 1.00 26.17 306 ASP A C 1
ATOM 2304 O O . ASP A 1 306 ? 22.764 30.622 -39.910 1.00 26.17 306 ASP A O 1
ATOM 2308 N N . PRO A 1 307 ? 21.378 29.830 -41.492 1.00 38.47 307 PRO A N 1
ATOM 2309 C CA . PRO A 1 307 ? 20.160 29.107 -41.907 1.00 38.47 307 PRO A CA 1
ATOM 2310 C C . PRO A 1 307 ? 19.813 28.843 -43.406 1.00 38.47 307 PRO A C 1
ATOM 2312 O O . PRO A 1 307 ? 20.108 29.652 -44.283 1.00 38.47 307 PRO A O 1
ATOM 2315 N N . GLY A 1 308 ? 19.024 27.766 -43.624 1.00 23.70 308 GLY A N 1
ATOM 2316 C CA . GLY A 1 308 ? 17.973 27.518 -44.661 1.00 23.70 308 GLY A CA 1
ATOM 2317 C C . GLY A 1 308 ? 18.309 27.589 -46.175 1.00 23.70 308 GLY A C 1
ATOM 2318 O O . GLY A 1 308 ? 19.415 27.990 -46.529 1.00 23.70 308 GLY A O 1
ATOM 2319 N N . PRO A 1 309 ? 17.365 27.296 -47.119 1.00 32.19 309 PRO A N 1
ATOM 2320 C CA . PRO A 1 309 ? 15.986 26.766 -47.005 1.00 32.19 309 PRO A CA 1
ATOM 2321 C C . PRO A 1 309 ? 15.631 25.563 -47.954 1.00 32.19 309 PRO A C 1
ATOM 2323 O O . PRO A 1 309 ? 16.422 25.165 -48.806 1.00 32.19 309 PRO A O 1
ATOM 2326 N N . GLU A 1 310 ? 14.407 25.020 -47.801 1.00 29.17 310 GLU A N 1
ATOM 2327 C CA . GLU A 1 310 ? 13.643 24.058 -48.660 1.00 29.17 310 GLU A CA 1
ATOM 2328 C C . GLU A 1 310 ? 13.399 24.545 -50.131 1.00 29.17 310 GLU A C 1
ATOM 2330 O O . GLU A 1 310 ? 13.723 25.718 -50.359 1.00 29.17 310 GLU A O 1
ATOM 2335 N N . PRO A 1 311 ? 12.787 23.810 -51.130 1.00 38.22 311 PRO A N 1
ATOM 2336 C CA . PRO A 1 311 ? 11.741 22.748 -51.029 1.00 38.22 311 PRO A CA 1
ATOM 2337 C C . PRO A 1 311 ? 11.633 21.651 -52.149 1.00 38.22 311 PRO A C 1
ATOM 2339 O O . PRO A 1 311 ? 12.428 21.588 -53.081 1.00 38.22 311 PRO A O 1
ATOM 2342 N N . GLU A 1 312 ? 10.546 20.853 -52.045 1.00 24.61 312 GLU A N 1
ATOM 2343 C CA . GLU A 1 312 ? 9.709 20.206 -53.099 1.00 24.61 312 GLU A CA 1
ATOM 2344 C C . GLU A 1 312 ? 9.781 18.669 -53.321 1.00 24.61 312 GLU A C 1
ATOM 2346 O O . GLU A 1 312 ? 10.713 18.152 -53.926 1.00 24.61 312 GLU A O 1
ATOM 2351 N N . GLY A 1 313 ? 8.664 17.973 -53.024 1.00 23.73 313 GLY A N 1
ATOM 2352 C CA . GLY A 1 313 ? 7.896 17.285 -54.081 1.00 23.73 313 GLY A CA 1
ATOM 2353 C C . GLY A 1 313 ? 7.669 15.754 -54.044 1.00 23.73 313 GLY A C 1
ATOM 2354 O O . GLY A 1 313 ? 8.590 14.978 -54.248 1.00 23.73 313 GLY A O 1
ATOM 2355 N N . VAL A 1 314 ? 6.371 15.393 -54.065 1.00 25.88 314 VAL A N 1
ATOM 2356 C CA . VAL A 1 314 ? 5.708 14.351 -54.902 1.00 25.88 314 VAL A CA 1
ATOM 2357 C C . VAL A 1 314 ? 5.351 12.971 -54.296 1.00 25.88 314 VAL A C 1
ATOM 2359 O O . VAL A 1 314 ? 6.145 12.275 -53.680 1.00 25.88 314 VAL A O 1
ATOM 2362 N N . PHE A 1 315 ? 4.082 12.626 -54.566 1.00 26.19 315 PHE A N 1
ATOM 2363 C CA . PHE A 1 315 ? 3.278 11.421 -54.332 1.00 26.19 315 PHE A CA 1
ATOM 2364 C C . PHE A 1 315 ? 3.840 10.098 -54.888 1.00 26.19 315 PHE A C 1
ATOM 2366 O O . PHE A 1 315 ? 4.479 10.088 -55.939 1.00 26.19 315 PHE A O 1
ATOM 2373 N N . GLY A 1 316 ? 3.408 8.981 -54.289 1.00 25.12 316 GLY A N 1
ATOM 2374 C CA . GLY A 1 316 ? 3.385 7.660 -54.924 1.00 25.12 316 GLY A CA 1
ATOM 2375 C C . GLY A 1 316 ? 2.734 6.590 -54.042 1.00 25.12 316 GLY A C 1
ATOM 2376 O O . GLY A 1 316 ? 3.374 6.098 -53.119 1.00 25.12 316 GLY A O 1
ATOM 2377 N N . ASP A 1 317 ? 1.471 6.263 -54.333 1.00 26.61 317 ASP A N 1
ATOM 2378 C CA . ASP A 1 317 ? 0.820 4.997 -53.968 1.00 26.61 317 ASP A CA 1
ATOM 2379 C C . ASP A 1 317 ? 1.556 3.817 -54.626 1.00 26.61 317 ASP A C 1
ATOM 2381 O O . ASP A 1 317 ? 2.022 3.969 -55.752 1.00 26.61 317 ASP A O 1
ATOM 2385 N N . ASP A 1 318 ? 1.612 2.659 -53.958 1.00 28.08 318 ASP A N 1
ATOM 2386 C CA . ASP A 1 318 ? 1.343 1.341 -54.562 1.00 28.08 318 ASP A CA 1
ATOM 2387 C C . ASP A 1 318 ? 1.459 0.220 -53.506 1.00 28.08 318 ASP A C 1
ATOM 2389 O O . ASP A 1 318 ? 2.490 0.036 -52.857 1.00 28.08 318 ASP A O 1
ATOM 2393 N N . ALA A 1 319 ? 0.377 -0.548 -53.360 1.00 31.09 319 ALA A N 1
ATOM 2394 C CA . ALA A 1 319 ? 0.353 -1.860 -52.713 1.00 31.09 319 ALA A CA 1
ATOM 2395 C C . ALA A 1 319 ? 0.750 -2.961 -53.716 1.00 31.09 319 ALA A C 1
ATOM 2397 O O . ALA A 1 319 ? 0.648 -2.764 -54.930 1.00 31.09 319 ALA A O 1
ATOM 2398 N N . PRO A 1 320 ? 1.130 -4.154 -53.223 1.00 36.75 320 PRO A N 1
ATOM 2399 C CA . PRO A 1 320 ? 0.331 -5.324 -53.599 1.00 36.75 320 PRO A CA 1
ATOM 2400 C C . PRO A 1 320 ? 0.100 -6.344 -52.467 1.00 36.75 320 PRO A C 1
ATOM 2402 O O . PRO A 1 320 ? 0.885 -6.471 -51.528 1.00 36.75 320 PRO A O 1
ATOM 2405 N N . GLU A 1 321 ? -1.011 -7.064 -52.624 1.00 32.06 321 GLU A N 1
ATOM 2406 C CA . GLU A 1 321 ? -1.486 -8.227 -51.866 1.00 32.06 321 GLU A CA 1
ATOM 2407 C C . GLU A 1 321 ? -0.819 -9.549 -52.330 1.00 32.06 321 GLU A C 1
ATOM 2409 O O . GLU A 1 321 ? -0.063 -9.554 -53.305 1.00 32.06 321 GLU A O 1
ATOM 2414 N N . ASP A 1 322 ? -1.205 -10.641 -51.644 1.00 31.28 322 ASP A N 1
ATOM 2415 C CA . ASP A 1 322 ? -1.091 -12.085 -51.959 1.00 31.28 322 ASP A CA 1
ATOM 2416 C C . ASP A 1 322 ? 0.137 -12.836 -51.384 1.00 31.28 322 ASP A C 1
ATOM 2418 O O . ASP A 1 322 ? 1.273 -12.395 -51.511 1.00 31.28 322 ASP A O 1
ATOM 2422 N N . ASP A 1 323 ? 0.062 -14.048 -50.816 1.00 29.98 323 ASP A N 1
ATOM 2423 C CA . ASP A 1 323 ? -1.012 -14.926 -50.321 1.00 29.98 323 ASP A CA 1
ATOM 2424 C C . ASP A 1 323 ? -0.309 -16.140 -49.648 1.00 29.98 323 ASP A C 1
ATOM 2426 O O . ASP A 1 323 ? 0.798 -16.487 -50.071 1.00 29.98 323 ASP A O 1
ATOM 2430 N N . ALA A 1 324 ? -0.927 -16.782 -48.642 1.00 32.34 324 ALA A N 1
ATOM 2431 C CA . ALA A 1 324 ? -0.789 -18.214 -48.268 1.00 32.34 324 ALA A CA 1
ATOM 2432 C C . ALA A 1 324 ? -1.156 -18.475 -46.791 1.00 32.34 324 ALA A C 1
ATOM 2434 O O . ALA A 1 324 ? -0.320 -18.425 -45.887 1.00 32.34 324 ALA A O 1
ATOM 2435 N N . CYS A 1 325 ? -2.413 -18.851 -46.562 1.00 29.22 325 CYS A N 1
ATOM 2436 C CA . CYS A 1 325 ? -2.871 -19.511 -45.343 1.00 29.22 325 CYS A CA 1
ATOM 2437 C C . CYS A 1 325 ? -2.611 -21.025 -45.462 1.00 29.22 325 CYS A C 1
ATOM 2439 O O . CYS A 1 325 ? -3.088 -21.662 -46.404 1.00 29.22 325 CYS A O 1
ATOM 2441 N N . GLY A 1 326 ? -1.833 -21.589 -44.533 1.00 34.84 326 GLY A N 1
ATOM 2442 C CA . GLY A 1 326 ? -1.661 -23.032 -44.352 1.00 34.84 326 GLY A CA 1
ATOM 2443 C C . GLY A 1 326 ? -2.491 -23.543 -43.171 1.00 34.84 326 GLY A C 1
ATOM 2444 O O . GLY A 1 326 ? -2.567 -22.883 -42.139 1.00 34.84 326 GLY A O 1
ATOM 2445 N N . ASP A 1 327 ? -3.124 -24.704 -43.352 1.00 44.91 327 ASP A N 1
ATOM 2446 C CA . ASP A 1 327 ? -3.982 -25.408 -42.389 1.00 44.91 327 ASP A CA 1
ATOM 2447 C C . ASP A 1 327 ? -3.279 -25.737 -41.055 1.00 44.91 327 ASP A C 1
ATOM 2449 O O . ASP A 1 327 ? -2.434 -26.627 -41.013 1.00 44.91 327 ASP A O 1
ATOM 2453 N N . ASP A 1 328 ? -3.734 -25.138 -39.949 1.00 45.47 328 ASP A N 1
ATOM 2454 C CA . ASP A 1 328 ? -3.387 -25.538 -38.575 1.00 45.47 328 ASP A CA 1
ATOM 2455 C C . ASP A 1 328 ? -4.655 -25.824 -37.749 1.00 45.47 328 ASP A C 1
ATOM 2457 O O . ASP A 1 328 ? -4.943 -25.213 -36.719 1.00 45.47 328 ASP A O 1
ATOM 2461 N N . ALA A 1 329 ? -5.442 -26.811 -38.182 1.00 48.31 329 ALA A N 1
ATOM 2462 C CA . ALA A 1 329 ? -6.680 -27.229 -37.511 1.00 48.31 329 ALA A CA 1
ATOM 2463 C C . ALA A 1 329 ? -6.481 -27.916 -36.131 1.00 48.31 329 ALA A C 1
ATOM 2465 O O . ALA A 1 329 ? -7.409 -28.539 -35.616 1.00 48.31 329 ALA A O 1
ATOM 2466 N N . ALA A 1 330 ? -5.298 -27.824 -35.515 1.00 50.69 330 ALA A N 1
ATOM 2467 C CA . ALA A 1 330 ? -4.992 -28.442 -34.219 1.00 50.69 330 ALA A CA 1
ATOM 2468 C C . ALA A 1 330 ? -4.552 -27.452 -33.124 1.00 50.69 330 ALA A C 1
ATOM 2470 O O . ALA A 1 330 ? -4.496 -27.841 -31.949 1.00 50.69 330 ALA A O 1
ATOM 2471 N N . VAL A 1 331 ? -4.282 -26.186 -33.463 1.00 46.19 331 VAL A N 1
ATOM 2472 C CA . VAL A 1 331 ? -3.877 -25.166 -32.485 1.00 46.19 331 VAL A CA 1
ATOM 2473 C C . VAL A 1 331 ? -5.081 -24.802 -31.610 1.00 46.19 331 VAL A C 1
ATOM 2475 O O . VAL A 1 331 ? -6.123 -24.381 -32.102 1.00 46.19 331 VAL A O 1
ATOM 2478 N N . GLY A 1 332 ? -4.957 -25.020 -30.297 1.00 42.97 332 GLY A N 1
ATOM 2479 C CA . GLY A 1 332 ? -6.012 -24.734 -29.313 1.00 42.97 332 GLY A CA 1
ATOM 2480 C C . GLY A 1 332 ? -6.897 -25.923 -28.915 1.00 42.97 332 GLY A C 1
ATOM 2481 O O . GLY A 1 332 ? -7.829 -25.751 -28.132 1.00 42.97 332 GLY A O 1
ATOM 2482 N N . THR A 1 333 ? -6.616 -27.141 -29.392 1.00 48.00 333 THR A N 1
ATOM 2483 C CA . THR A 1 333 ? -7.329 -28.351 -28.939 1.00 48.00 333 THR A CA 1
ATOM 2484 C C . THR A 1 333 ? -6.598 -29.049 -27.786 1.00 48.00 333 THR A C 1
ATOM 2486 O O . THR A 1 333 ? -5.369 -29.077 -27.733 1.00 48.00 333 THR A O 1
ATOM 2489 N N . VAL A 1 334 ? -7.344 -29.680 -26.869 1.00 54.56 334 VAL A N 1
ATOM 2490 C CA . VAL A 1 334 ? -6.774 -30.464 -25.747 1.00 54.56 334 VAL A CA 1
ATOM 2491 C C . VAL A 1 334 ? -5.875 -31.602 -26.248 1.00 54.56 334 VAL A C 1
ATOM 2493 O O . VAL A 1 334 ? -4.896 -31.962 -25.597 1.00 54.56 334 VAL A O 1
ATOM 2496 N N . GLU A 1 335 ? -6.192 -32.167 -27.412 1.00 52.72 335 GLU A N 1
ATOM 2497 C CA . GLU A 1 335 ? -5.408 -33.226 -28.047 1.00 52.72 335 GLU A CA 1
ATOM 2498 C C . GLU A 1 335 ? -4.085 -32.683 -28.616 1.00 52.72 335 GLU A C 1
ATOM 2500 O O . GLU A 1 335 ? -3.037 -33.289 -28.392 1.00 52.72 335 GLU A O 1
ATOM 2505 N N . GLY A 1 336 ? -4.102 -31.481 -29.210 1.00 58.97 336 GLY A N 1
ATOM 2506 C CA . GLY A 1 336 ? -2.901 -30.753 -29.632 1.00 58.97 336 GLY A CA 1
ATOM 2507 C C . GLY A 1 336 ? -1.984 -30.355 -28.469 1.00 58.97 336 GLY A C 1
ATOM 2508 O O . GLY A 1 336 ? -0.769 -30.510 -28.566 1.00 58.97 336 GLY A O 1
ATOM 2509 N N . VAL A 1 337 ? -2.549 -29.934 -27.331 1.00 58.06 337 VAL A N 1
ATOM 2510 C CA . VAL A 1 337 ? -1.777 -29.638 -26.107 1.00 58.06 337 VAL A CA 1
ATOM 2511 C C . VAL A 1 337 ? -1.124 -30.904 -25.548 1.00 58.06 337 VAL A C 1
ATOM 2513 O O . VAL A 1 337 ? 0.052 -30.895 -25.185 1.00 58.06 337 VAL A O 1
ATOM 2516 N N . ARG A 1 338 ? -1.849 -32.028 -25.500 1.00 61.31 338 ARG A N 1
ATOM 2517 C CA . ARG A 1 338 ? -1.302 -33.297 -24.988 1.00 61.31 338 ARG A CA 1
ATOM 2518 C C . ARG A 1 338 ? -0.190 -33.859 -25.870 1.00 61.31 338 ARG A C 1
ATOM 2520 O O . ARG A 1 338 ? 0.768 -34.401 -25.329 1.00 61.31 338 ARG A O 1
ATOM 2527 N N . ALA A 1 339 ? -0.296 -33.704 -27.189 1.00 62.44 339 ALA A N 1
ATOM 2528 C CA . ALA A 1 339 ? 0.705 -34.189 -28.136 1.00 62.44 339 ALA A CA 1
ATOM 2529 C C . ALA A 1 339 ? 2.050 -33.439 -28.046 1.00 62.44 339 ALA A C 1
ATOM 2531 O O . ALA A 1 339 ? 3.086 -34.014 -28.369 1.00 62.44 339 ALA A O 1
ATOM 2532 N N . THR A 1 340 ? 2.055 -32.180 -27.593 1.00 59.56 340 THR A N 1
ATOM 2533 C CA . THR A 1 340 ? 3.263 -31.333 -27.533 1.00 59.56 340 THR A CA 1
ATOM 2534 C C . THR A 1 340 ? 3.857 -31.190 -26.125 1.00 59.56 340 THR A C 1
ATOM 2536 O O . THR A 1 340 ? 5.047 -30.904 -25.983 1.00 59.56 340 THR A O 1
ATOM 2539 N N . SER A 1 341 ? 3.073 -31.455 -25.073 1.00 61.06 341 SER A N 1
ATOM 2540 C CA . SER A 1 341 ? 3.493 -31.281 -23.672 1.00 61.06 341 SER A CA 1
ATOM 2541 C C . SER A 1 341 ? 4.623 -32.224 -23.231 1.00 61.06 341 SER A C 1
ATOM 2543 O O . SER A 1 341 ? 5.453 -31.843 -22.411 1.00 61.06 341 SER A O 1
ATOM 2545 N N . GLU A 1 342 ? 4.705 -33.446 -23.764 1.00 60.00 342 GLU A N 1
ATOM 2546 C CA . GLU A 1 342 ? 5.717 -34.428 -23.335 1.00 60.00 342 GLU A CA 1
ATOM 2547 C C . GLU A 1 342 ? 7.146 -34.021 -23.746 1.00 60.00 342 GLU A C 1
ATOM 2549 O O . GLU A 1 342 ? 8.101 -34.206 -22.984 1.00 60.00 342 GLU A O 1
ATOM 2554 N N . ALA A 1 343 ? 7.286 -33.368 -24.905 1.00 57.81 343 ALA A N 1
ATOM 2555 C CA . ALA A 1 343 ? 8.552 -32.797 -25.357 1.00 57.81 343 ALA A CA 1
ATOM 2556 C C . ALA A 1 343 ? 8.968 -31.588 -24.500 1.00 57.81 343 ALA A C 1
ATOM 2558 O O . ALA A 1 343 ? 10.133 -31.491 -24.116 1.00 57.81 343 ALA A O 1
ATOM 2559 N N . ALA A 1 344 ? 8.019 -30.722 -24.120 1.00 56.22 344 ALA A N 1
ATOM 2560 C CA . ALA A 1 344 ? 8.275 -29.586 -23.230 1.00 56.22 344 ALA A CA 1
ATOM 2561 C C . ALA A 1 344 ? 8.687 -30.039 -21.816 1.00 56.22 344 ALA A C 1
ATOM 2563 O O . ALA A 1 344 ? 9.660 -29.538 -21.260 1.00 56.22 344 ALA A O 1
ATOM 2564 N N . VAL A 1 345 ? 8.016 -31.053 -21.257 1.00 57.62 345 VAL A N 1
ATOM 2565 C CA . VAL A 1 345 ? 8.370 -31.637 -19.948 1.00 57.62 345 VAL A CA 1
ATOM 2566 C C . VAL A 1 345 ? 9.758 -32.283 -19.978 1.00 57.62 345 VAL A C 1
ATOM 2568 O O . VAL A 1 345 ? 10.496 -32.207 -18.997 1.00 57.62 345 VAL A O 1
ATOM 2571 N N . THR A 1 346 ? 10.137 -32.895 -21.101 1.00 58.53 346 THR A N 1
ATOM 2572 C CA . THR A 1 346 ? 11.477 -33.471 -21.278 1.00 58.53 346 THR A CA 1
ATOM 2573 C C . THR A 1 346 ? 12.546 -32.386 -21.436 1.00 58.53 346 THR A C 1
ATOM 2575 O O . THR A 1 346 ? 13.647 -32.557 -20.924 1.00 58.53 346 THR A O 1
ATOM 2578 N N . ALA A 1 347 ? 12.223 -31.255 -22.073 1.00 59.19 347 ALA A N 1
ATOM 2579 C CA . ALA A 1 347 ? 13.130 -30.115 -22.226 1.00 59.19 347 ALA A CA 1
ATOM 2580 C C . ALA A 1 347 ? 13.376 -29.343 -20.914 1.00 59.19 347 ALA A C 1
ATOM 2582 O O . ALA A 1 347 ? 14.441 -28.754 -20.746 1.00 59.19 347 ALA A O 1
ATOM 2583 N N . ILE A 1 348 ? 12.415 -29.359 -19.982 1.00 54.16 348 ILE A N 1
ATOM 2584 C CA . ILE A 1 348 ? 12.532 -28.674 -18.683 1.00 54.16 348 ILE A CA 1
ATOM 2585 C C . ILE A 1 348 ? 13.352 -29.494 -17.671 1.00 54.16 348 ILE A C 1
ATOM 2587 O O . ILE A 1 348 ? 13.967 -28.911 -16.786 1.00 54.16 348 ILE A O 1
ATOM 2591 N N . ARG A 1 349 ? 13.410 -30.827 -17.801 1.00 53.31 349 ARG A N 1
ATOM 2592 C CA . ARG A 1 349 ? 14.141 -31.698 -16.863 1.00 53.31 349 ARG A CA 1
ATOM 2593 C C . ARG A 1 349 ? 15.645 -31.701 -17.140 1.00 53.31 349 ARG A C 1
ATOM 2595 O O . ARG A 1 349 ? 16.073 -32.166 -18.197 1.00 53.31 349 ARG A O 1
ATOM 2602 N N . ARG A 1 350 ? 16.459 -31.281 -16.167 1.00 55.94 350 ARG A N 1
ATOM 2603 C CA . ARG A 1 350 ? 17.927 -31.441 -16.214 1.00 55.94 350 ARG A CA 1
ATOM 2604 C C . ARG A 1 350 ? 18.398 -32.707 -15.470 1.00 55.94 350 ARG A C 1
ATOM 2606 O O . ARG A 1 350 ? 17.626 -33.305 -14.719 1.00 55.94 350 ARG A O 1
ATOM 2613 N N . PRO A 1 351 ? 19.636 -33.193 -15.708 1.00 54.41 351 PRO A N 1
ATOM 2614 C CA . PRO A 1 351 ? 20.142 -34.403 -15.057 1.00 54.41 351 PRO A CA 1
ATOM 2615 C C . PRO A 1 351 ? 20.276 -34.236 -13.534 1.00 54.41 351 PRO A C 1
ATOM 2617 O O . PRO A 1 351 ? 20.641 -33.169 -13.057 1.00 54.41 351 PRO A O 1
ATOM 2620 N N . ASN A 1 352 ? 20.018 -35.322 -12.793 1.00 58.19 352 ASN A N 1
ATOM 2621 C CA . ASN A 1 352 ? 20.032 -35.409 -11.325 1.00 58.19 352 ASN A CA 1
ATOM 2622 C C . ASN A 1 352 ? 21.330 -34.888 -10.676 1.00 58.19 352 ASN A C 1
ATOM 2624 O O . ASN A 1 352 ? 22.282 -35.645 -10.472 1.00 58.19 352 ASN A O 1
ATOM 2628 N N . GLU A 1 353 ? 21.328 -33.626 -10.256 1.00 59.88 353 GLU A N 1
ATOM 2629 C CA . GLU A 1 353 ? 22.296 -33.072 -9.310 1.00 59.88 353 GLU A CA 1
ATOM 2630 C C . GLU A 1 353 ? 21.645 -32.987 -7.928 1.00 59.88 353 GLU A C 1
ATOM 2632 O O . GLU A 1 353 ? 20.606 -32.352 -7.764 1.00 59.88 353 GLU A O 1
ATOM 2637 N N . THR A 1 354 ? 22.241 -33.607 -6.904 1.00 67.69 354 THR A N 1
ATOM 2638 C CA . THR A 1 354 ? 21.698 -33.655 -5.529 1.00 67.69 354 THR A CA 1
ATOM 2639 C C . THR A 1 354 ? 21.603 -32.286 -4.847 1.00 67.69 354 THR A C 1
ATOM 2641 O O . THR A 1 354 ? 20.931 -32.161 -3.823 1.00 67.69 354 THR A O 1
ATOM 2644 N N . ARG A 1 355 ? 22.202 -31.246 -5.436 1.00 74.12 355 ARG A N 1
ATOM 2645 C CA . ARG A 1 355 ? 22.229 -29.880 -4.918 1.00 74.12 355 ARG A CA 1
ATOM 2646 C C . ARG A 1 355 ? 21.687 -28.893 -5.951 1.00 74.12 355 ARG A C 1
ATOM 2648 O O . ARG A 1 355 ? 22.023 -28.974 -7.123 1.00 74.12 355 ARG A O 1
ATOM 2655 N N . CYS A 1 356 ? 20.849 -27.960 -5.506 1.00 73.94 356 CYS A N 1
ATOM 2656 C CA . CYS A 1 356 ? 20.318 -26.894 -6.348 1.00 73.94 356 CYS A CA 1
ATOM 2657 C C . CYS A 1 356 ? 21.460 -25.965 -6.805 1.00 73.94 356 CYS A C 1
ATOM 2659 O O . CYS A 1 356 ? 22.119 -25.379 -5.941 1.00 73.94 356 CYS A O 1
ATOM 2661 N N . PRO A 1 357 ? 21.673 -25.757 -8.116 1.00 63.56 357 PRO A N 1
ATOM 2662 C CA . PRO A 1 357 ? 22.733 -24.881 -8.617 1.00 63.56 357 PRO A CA 1
ATOM 2663 C C . PRO A 1 357 ? 22.457 -23.392 -8.350 1.00 63.56 357 PRO A C 1
ATOM 2665 O O . PRO A 1 357 ? 23.377 -22.585 -8.397 1.00 63.56 357 PRO A O 1
ATOM 2668 N N . HIS A 1 358 ? 21.209 -23.025 -8.031 1.00 67.06 358 HIS A N 1
ATOM 2669 C CA . HIS A 1 358 ? 20.817 -21.637 -7.770 1.00 67.06 358 HIS A CA 1
ATOM 2670 C C . HIS A 1 358 ? 21.026 -21.184 -6.323 1.00 67.06 358 HIS A C 1
ATOM 2672 O O . HIS A 1 358 ? 21.425 -20.049 -6.092 1.00 67.06 358 HIS A O 1
ATOM 2678 N N . CYS A 1 359 ? 20.741 -22.040 -5.341 1.00 80.06 359 CYS A N 1
ATOM 2679 C CA . CYS A 1 359 ? 20.817 -21.668 -3.922 1.00 80.06 359 CYS A CA 1
ATOM 2680 C C . CYS A 1 359 ? 21.712 -22.593 -3.087 1.00 80.06 359 CYS A C 1
ATOM 2682 O O . CYS A 1 359 ? 21.859 -22.389 -1.885 1.00 80.06 359 CYS A O 1
ATOM 2684 N N . GLY A 1 360 ? 22.285 -23.637 -3.691 1.00 78.31 360 GLY A N 1
ATOM 2685 C CA . GLY A 1 360 ? 23.183 -24.574 -3.017 1.00 78.31 360 GLY A CA 1
ATOM 2686 C C . GLY A 1 360 ? 22.508 -25.505 -2.004 1.00 78.31 360 GLY A C 1
ATOM 2687 O O . GLY A 1 360 ? 23.209 -26.220 -1.291 1.00 78.31 360 GLY A O 1
ATOM 2688 N N . THR A 1 361 ? 21.174 -25.511 -1.912 1.00 80.56 361 THR A N 1
ATOM 2689 C CA . THR A 1 361 ? 20.423 -26.395 -1.007 1.00 80.56 361 THR A CA 1
ATOM 2690 C C . THR A 1 361 ? 20.321 -27.803 -1.585 1.00 80.56 361 THR A C 1
ATOM 2692 O O . THR A 1 361 ? 20.117 -27.965 -2.787 1.00 80.56 361 THR A O 1
ATOM 2695 N N . ASP A 1 362 ? 20.430 -28.824 -0.739 1.00 81.38 362 ASP A N 1
ATOM 2696 C CA . ASP A 1 362 ? 20.223 -30.210 -1.157 1.00 81.38 362 ASP A CA 1
ATOM 2697 C C . ASP A 1 362 ? 18.724 -30.447 -1.412 1.00 81.38 362 ASP A C 1
ATOM 2699 O O . ASP A 1 362 ? 17.886 -30.206 -0.539 1.00 81.38 362 ASP A O 1
ATOM 2703 N N . VAL A 1 363 ? 18.376 -30.878 -2.626 1.00 72.88 363 VAL A N 1
ATOM 2704 C CA . VAL A 1 363 ? 16.978 -31.066 -3.049 1.00 72.88 363 VAL A CA 1
ATOM 2705 C C . VAL A 1 363 ? 16.705 -32.569 -3.226 1.00 72.88 363 VAL A C 1
ATOM 2707 O O . VAL A 1 363 ? 17.533 -33.273 -3.812 1.00 72.88 363 VAL A O 1
ATOM 2710 N N . PRO A 1 364 ? 15.579 -33.112 -2.723 1.00 69.50 364 PRO A N 1
ATOM 2711 C CA . PRO A 1 364 ? 15.235 -34.521 -2.923 1.00 69.50 364 PRO A CA 1
ATOM 2712 C C . PRO A 1 364 ? 15.070 -34.864 -4.412 1.00 69.50 364 PRO A C 1
ATOM 2714 O O . PRO A 1 364 ? 14.420 -34.117 -5.139 1.00 69.50 364 PRO A O 1
ATOM 2717 N N . ASP A 1 365 ? 15.577 -36.023 -4.851 1.00 62.56 365 ASP A N 1
ATOM 2718 C CA . ASP A 1 365 ? 15.535 -36.518 -6.250 1.00 62.56 365 ASP A CA 1
ATOM 2719 C C . ASP A 1 365 ? 14.139 -36.584 -6.889 1.00 62.56 365 ASP A C 1
ATOM 2721 O O . ASP A 1 365 ? 14.014 -36.702 -8.103 1.00 62.56 365 ASP A O 1
ATOM 2725 N N . THR A 1 366 ? 13.080 -36.473 -6.093 1.00 62.38 366 THR A N 1
ATOM 2726 C CA . THR A 1 366 ? 11.688 -36.527 -6.548 1.00 62.38 366 THR A CA 1
ATOM 2727 C C . THR A 1 366 ? 11.006 -35.161 -6.661 1.00 62.38 366 THR A C 1
ATOM 2729 O O . THR A 1 366 ? 9.873 -35.109 -7.138 1.00 62.38 366 THR A O 1
ATOM 2732 N N . ALA A 1 367 ? 11.641 -34.064 -6.229 1.00 60.84 367 ALA A N 1
ATOM 2733 C CA . ALA A 1 367 ? 11.035 -32.732 -6.243 1.00 60.84 367 ALA A CA 1
ATOM 2734 C C . ALA A 1 367 ? 11.317 -32.002 -7.578 1.00 60.84 367 ALA A C 1
ATOM 2736 O O . ALA A 1 367 ? 12.481 -31.742 -7.881 1.00 60.84 367 ALA A O 1
ATOM 2737 N N . PRO A 1 368 ? 10.287 -31.637 -8.374 1.00 63.97 368 PRO A N 1
ATOM 2738 C CA . PRO A 1 368 ? 10.466 -30.937 -9.653 1.00 63.97 368 PRO A CA 1
ATOM 2739 C C . PRO A 1 368 ? 10.870 -29.459 -9.497 1.00 63.97 368 PRO A C 1
ATOM 2741 O O . PRO A 1 368 ? 11.228 -28.817 -10.480 1.00 63.97 368 PRO A O 1
ATOM 2744 N N . ILE A 1 369 ? 10.791 -28.916 -8.277 1.00 76.69 369 ILE A N 1
ATOM 2745 C CA . ILE A 1 369 ? 11.076 -27.519 -7.936 1.00 76.69 369 ILE A CA 1
ATOM 2746 C C . ILE A 1 369 ? 11.849 -27.478 -6.608 1.00 76.69 369 ILE A C 1
ATOM 2748 O O . ILE A 1 369 ? 11.560 -28.254 -5.693 1.00 76.69 369 ILE A O 1
ATOM 2752 N N . CYS A 1 370 ? 12.819 -26.569 -6.484 1.00 77.38 370 CYS A N 1
ATOM 2753 C CA . CYS A 1 370 ? 13.530 -26.324 -5.231 1.00 77.38 370 CYS A CA 1
ATOM 2754 C C . CYS A 1 370 ? 12.588 -25.713 -4.171 1.00 77.38 370 CYS A C 1
ATOM 2756 O O . CYS A 1 370 ? 12.032 -24.641 -4.409 1.00 77.38 370 CYS A O 1
ATOM 2758 N N . PRO A 1 371 ? 12.459 -26.304 -2.969 1.00 72.88 371 PRO A N 1
ATOM 2759 C CA . PRO A 1 371 ? 11.536 -25.821 -1.937 1.00 72.88 371 PRO A CA 1
ATOM 2760 C C . PRO A 1 371 ? 11.970 -24.506 -1.272 1.00 72.88 371 PRO A C 1
ATOM 2762 O O . PRO A 1 371 ? 11.197 -23.927 -0.520 1.00 72.88 371 PRO A O 1
ATOM 2765 N N . VAL A 1 372 ? 13.206 -24.055 -1.511 1.00 69.69 372 VAL A N 1
ATOM 2766 C CA . VAL A 1 372 ? 13.757 -22.832 -0.906 1.00 69.69 372 VAL A CA 1
ATOM 2767 C C . VAL A 1 372 ? 13.692 -21.647 -1.865 1.00 69.69 372 VAL A C 1
ATOM 2769 O O . VAL A 1 372 ? 13.354 -20.547 -1.448 1.00 69.69 372 VAL A O 1
ATOM 2772 N N . CYS A 1 373 ? 14.007 -21.850 -3.147 1.00 78.25 373 CYS A N 1
ATOM 2773 C CA . CYS A 1 373 ? 14.095 -20.756 -4.121 1.00 78.25 373 CYS A CA 1
ATOM 2774 C C . CYS A 1 373 ? 13.093 -20.854 -5.278 1.00 78.25 373 CYS A C 1
ATOM 2776 O O . CYS A 1 373 ? 13.048 -19.950 -6.105 1.00 78.25 373 CYS A O 1
ATOM 2778 N N . GLY A 1 374 ? 12.312 -21.934 -5.376 1.00 70.25 374 GLY A N 1
ATOM 2779 C CA . GLY A 1 374 ? 11.305 -22.097 -6.427 1.00 70.25 374 GLY A CA 1
ATOM 2780 C C . GLY A 1 374 ? 11.863 -22.381 -7.826 1.00 70.25 374 GLY A C 1
ATOM 2781 O O . GLY A 1 374 ? 11.093 -22.466 -8.777 1.00 70.25 374 GLY A O 1
ATOM 2782 N N . SER A 1 375 ? 13.180 -22.550 -7.978 1.00 73.00 375 SER A N 1
ATOM 2783 C CA . SER A 1 375 ? 13.790 -22.871 -9.273 1.00 73.00 375 SER A CA 1
ATOM 2784 C C . SER A 1 375 ? 13.390 -24.282 -9.736 1.00 73.00 375 SER A C 1
ATOM 2786 O O . SER A 1 375 ? 13.477 -25.215 -8.926 1.00 73.00 375 SER A O 1
ATOM 2788 N N . PRO A 1 376 ? 12.969 -24.466 -11.002 1.00 68.25 376 PRO A N 1
ATOM 2789 C CA . PRO A 1 376 ? 12.708 -25.787 -11.571 1.00 68.25 376 PRO A CA 1
ATOM 2790 C C . PRO A 1 376 ? 14.004 -26.605 -11.664 1.00 68.25 376 PRO A C 1
ATOM 2792 O O . PRO A 1 376 ? 15.084 -26.035 -11.840 1.00 68.25 376 PRO A O 1
ATOM 2795 N N . ARG A 1 377 ? 13.887 -27.926 -11.487 1.00 65.19 377 ARG A N 1
ATOM 2796 C CA . ARG A 1 377 ? 15.025 -28.852 -11.418 1.00 65.19 377 ARG A CA 1
ATOM 2797 C C . ARG A 1 377 ? 15.483 -29.390 -12.770 1.00 65.19 377 ARG A C 1
ATOM 2799 O O . ARG A 1 377 ? 14.633 -29.898 -13.537 1.00 65.19 377 ARG A O 1
#

Secondary structure (DSSP, 8-state):
---HHHHHHTT-HHHHHHHHHHHTTS-HHHHHHHHHHHHHHHHH-HHHHHTTHHHHGGGTT-SSHHHHHHHHHHHHHHHTT-GGGTGGGHHHHHHHHH-TTS-HHHHHHHHHHHHHHHHH-HHHH--HHHHHHHHHHHHHS-HHHHHHHHHHHHHHHHH-GGGTTT-HHHHHTTTT-S-HHHHHHHHHHHHHHHTT-GGGGTTTHHHHHTTTT-SSHHHHHHHHHHHHHHTTTT---S--S----------------TTHHHHHHHHHHHSTTSHHHHHHHHHHHHHHHHHHHTTT-SS-----------------------------TTTT-HHHHHHHHHHHHHHHPPP--SB-TTT--B--TT-SB-TTT--B-

Solvent-accessible surface area (backbone atoms only — not comparable to full-atom values): 21525 Å² total; per-residue (Å²): 131,86,55,66,64,63,29,49,78,67,67,36,60,68,61,41,44,52,52,48,57,65,37,68,79,46,55,71,64,58,43,33,53,50,33,50,53,49,26,54,44,13,69,75,42,20,63,63,49,31,77,46,40,76,62,49,51,73,36,60,72,38,93,49,66,69,34,18,36,38,36,27,48,28,47,30,40,16,11,76,80,32,16,68,45,40,54,89,50,41,67,70,31,50,56,42,45,68,35,85,88,46,60,59,71,34,21,22,30,21,34,38,21,46,12,36,14,6,49,65,38,31,83,82,52,64,39,75,65,54,54,45,51,41,51,54,36,59,76,74,50,58,68,78,31,24,35,23,30,25,43,15,50,23,27,32,20,73,37,36,28,78,81,45,59,91,41,40,54,70,53,34,74,47,56,79,47,91,46,65,61,27,24,36,24,41,36,49,19,49,33,48,28,25,75,78,45,22,74,57,46,60,79,24,39,70,52,37,58,64,26,53,75,42,92,44,55,69,36,18,25,35,22,34,44,39,54,27,33,54,52,47,72,75,63,82,88,84,82,84,85,85,85,80,90,80,95,84,78,91,76,73,81,79,70,82,72,86,56,56,71,54,55,52,52,54,47,56,67,69,44,84,75,61,74,75,61,35,51,56,27,47,51,32,40,47,53,24,47,48,60,46,42,72,74,65,71,83,76,87,81,88,84,85,84,87,84,88,83,88,90,87,89,87,88,80,90,83,87,86,86,90,87,85,90,77,92,65,97,46,79,92,39,74,67,47,51,60,72,50,45,63,61,53,57,56,70,61,51,58,82,96,58,64,46,38,90,88,78,68,47,77,45,63,96,85,52,66,45,39,94,86,79,65,48,75,65

Nearest PDB structures (foldseek):
  2db0-assembly1_A  TM=3.866E-01  e=1.189E-04  Pyrococcus horikoshii OT3
  4nee-assembly4_G  TM=6.183E-01  e=1.812E-03  Rattus norvegicus
  6oxl-assembly1_A  TM=6.197E-01  e=3.536E-02  Mus musculus
  4h3h-assembly1_A  TM=3.970E-01  e=3.685E-02  Homo sapiens
  6wge-assembly1_E  TM=4.073E-01  e=5.127E-02  Homo sapiens

Organism: NCBI:txid1017351

pLDDT: mean 77.59, std 23.7, range [23.7, 98.81]